Protein 9BJ5 (pdb70)

InterPro domains:
  IPR030987 Abortive infection protein, AbiV family [PF18728] (32-169)
  IPR030987 Abortive infection protein, AbiV family [TIGR04498] (30-168)

Sequence (594 aa):
KFSLKSTDDLNKCIDHISVLIDAYLLYTNESFATSTFISITIIEEVGKTHIGMFFGSLPTIKMGGRLNKAIGDEMIDKIVEDAETGELISIRESSLYADIIDDILEVPSEISEQSRALLLYAIECFDDSLVGYTHHSFEVSETTDELFELANKFSLKSTDDLNCIDHISVLIKDAYLLYTNESFATSTFISITIIEEVGKTHIGMFLPTIKMGGRLNKAIEMIDKIVEDAETGELISIRESSLYADIIDDILEVPSEISEQSRALLLYAIECFDDSLVGYTHHSFEVSETTDELFELAFSLKSTDDLNKCIDHISVLIKDAYLLYTNESFATSTFISITIIEEVGKTHIGMFIFGSLPTIKMGGRLNKAIGDEMIDKIVEDAETGELISIRESSLYADIIDDILEVPSEISEQSRALLLYAIECFDDSLVGYTHHSFEVSETTDELFELANKSTDDLNKCIDHISVLIDAYLLYTNESFATSTFISITIIEEVGKTHIGMLPTIKMGGRLNKAIGDEMIDKIVEDAETGELISIRESSLYADIIDDILEVPSEISEQSRALLLYAIECFDDSLVGYTHHSFEVSETTDELFELA

Radius of gyration: 29.03 Å; Cα contacts (8 Å, |Δi|>4): 787; chains: 4; bounding box: 58×64×86 Å

Organism: Lactococcus lactis subsp. cremoris (strain MG1363) (NCBI:txid416870)

B-factor: mean 67.53, std 22.79, range [32.34, 171.97]

Nearest PDB structures (foldseek):
  2lk4-assembly1_A  TM=3.293E-01  e=1.397E+00  Homo sapiens
  6s1a-assembly1_B  TM=2.015E-01  e=4.790E+00  Pseudomonas putida KT2440
  2hsb-assembly1_A  TM=4.620E-01  e=2.102E+00  Archaeoglobus fulgidus
  7wg5-assembly1_g  TM=4.399E-01  e=8.743E+00  Arabidopsis thaliana

Structure (mmCIF, N/CA/C/O backbone):
data_9BJ5
#
_entry.id   9BJ5
#
_cell.length_a   73.693
_cell.length_b   79.168
_cell.length_c   136.137
_cell.angle_alpha   90.00
_cell.angle_beta   90.00
_cell.angle_gamma   90.00
#
_symmetry.space_group_name_H-M   'P 21 21 21'
#
loop_
_entity.id
_entity.type
_entity.pdbx_description
1 polymer 'AbiV family abortive infection protein'
2 polymer 'AbiV family abortive infection protein'
3 polymer 'AbiV family abortive infection protein'
4 non-polymer 'SODIUM ION'
5 non-polymer 'BROMIDE ION'
6 water water
#
loop_
_atom_site.group_PDB
_atom_site.id
_atom_site.type_symbol
_atom_site.label_atom_id
_atom_site.label_alt_id
_atom_site.label_comp_id
_atom_site.label_asym_id
_atom_site.label_entity_id
_atom_site.label_seq_id
_atom_site.pdbx_PDB_ins_code
_atom_site.Cartn_x
_atom_site.Cartn_y
_atom_site.Cartn_z
_atom_site.occupancy
_atom_site.B_iso_or_equiv
_atom_site.auth_seq_id
_atom_site.auth_comp_id
_atom_site.auth_asym_id
_atom_site.auth_atom_id
_atom_site.pdbx_PDB_model_num
ATOM 1 N N . LYS A 1 22 ? 20.992 2.321 -14.333 1.00 119.84 22 LYS A N 1
ATOM 2 C CA . LYS A 1 22 ? 19.787 2.827 -15.083 1.00 121.35 22 LYS A CA 1
ATOM 3 C C . LYS A 1 22 ? 19.905 4.354 -15.142 1.00 121.05 22 LYS A C 1
ATOM 4 O O . LYS A 1 22 ? 20.465 4.855 -16.152 1.00 133.21 22 LYS A O 1
ATOM 6 N N . PHE A 1 23 ? 19.462 5.045 -14.077 1.00 108.74 23 PHE A N 1
ATOM 7 C CA . PHE A 1 23 ? 19.679 6.500 -13.827 1.00 95.92 23 PHE A CA 1
ATOM 8 C C . PHE A 1 23 ? 20.859 6.699 -12.858 1.00 89.35 23 PHE A C 1
ATOM 9 O O . PHE A 1 23 ? 20.692 6.355 -11.660 1.00 87.16 23 PHE A O 1
ATOM 17 N N . SER A 1 24 ? 22.000 7.208 -13.351 1.00 80.95 24 SER A N 1
ATOM 18 C CA . SER A 1 24 ? 23.103 7.761 -12.513 1.00 83.40 24 SER A CA 1
ATOM 19 C C . SER A 1 24 ? 23.441 9.187 -12.972 1.00 78.99 24 SER A C 1
ATOM 20 O O . SER A 1 24 ? 23.043 9.540 -14.093 1.00 83.49 24 SER A O 1
ATOM 23 N N . LEU A 1 25 ? 24.080 9.965 -12.090 1.00 73.77 25 LEU A N 1
ATOM 24 C CA . LEU A 1 25 ? 24.537 11.370 -12.286 1.00 74.48 25 LEU A CA 1
ATOM 25 C C . LEU A 1 25 ? 26.043 11.439 -11.999 1.00 74.57 25 LEU A C 1
ATOM 26 O O . LEU A 1 25 ? 26.456 10.955 -10.922 1.00 79.14 25 LEU A O 1
ATOM 31 N N . LYS A 1 26 ? 26.834 12.003 -12.920 1.00 80.25 26 LYS A N 1
ATOM 32 C CA . LYS A 1 26 ? 28.325 11.856 -12.965 1.00 84.75 26 LYS A CA 1
ATOM 33 C C . LYS A 1 26 ? 29.027 13.168 -12.538 1.00 84.72 26 LYS A C 1
ATOM 34 O O . LYS A 1 26 ? 30.278 13.150 -12.426 1.00 92.43 26 LYS A O 1
ATOM 36 N N . SER A 1 27 ? 28.271 14.241 -12.253 1.00 76.20 27 SER A N 1
ATOM 37 C CA . SER A 1 27 ? 28.775 15.630 -12.089 1.00 69.58 27 SER A CA 1
ATOM 38 C C . SER A 1 27 ? 27.785 16.448 -11.272 1.00 64.15 27 SER A C 1
ATOM 39 O O . SER A 1 27 ? 26.574 16.205 -11.368 1.00 58.50 27 SER A O 1
ATOM 42 N N . THR A 1 28 ? 28.273 17.517 -10.662 1.00 63.14 28 THR A N 1
ATOM 43 C CA . THR A 1 28 ? 27.401 18.484 -9.966 1.00 64.03 28 THR A CA 1
ATOM 44 C C . THR A 1 28 ? 26.552 19.268 -10.989 1.00 62.84 28 THR A C 1
ATOM 45 O O . THR A 1 28 ? 25.525 19.859 -10.575 1.00 64.13 28 THR A O 1
ATOM 49 N N . ASP A 1 29 ? 26.947 19.342 -12.259 1.00 66.71 29 ASP A N 1
ATOM 50 C CA . ASP A 1 29 ? 26.091 20.010 -13.283 1.00 67.05 29 ASP A CA 1
ATOM 51 C C . ASP A 1 29 ? 24.776 19.206 -13.383 1.00 58.66 29 ASP A C 1
ATOM 52 O O . ASP A 1 29 ? 23.696 19.840 -13.275 1.00 50.32 29 ASP A O 1
ATOM 57 N N . ASP A 1 30 ? 24.861 17.868 -13.452 1.00 54.87 30 ASP A N 1
ATOM 58 C CA . ASP A 1 30 ? 23.695 16.957 -13.617 1.00 51.09 30 ASP A CA 1
ATOM 59 C C . ASP A 1 30 ? 22.786 17.208 -12.405 1.00 49.09 30 ASP A C 1
ATOM 60 O O . ASP A 1 30 ? 21.544 17.459 -12.578 1.00 47.39 30 ASP A O 1
ATOM 65 N N . LEU A 1 31 ? 23.377 17.182 -11.216 1.00 46.69 31 LEU A N 1
ATOM 66 C CA . LEU A 1 31 ? 22.615 17.258 -9.966 1.00 44.70 31 LEU A CA 1
ATOM 67 C C . LEU A 1 31 ? 21.833 18.557 -10.015 1.00 46.35 31 LEU A C 1
ATOM 68 O O . LEU A 1 31 ? 20.619 18.525 -9.748 1.00 48.00 31 LEU A O 1
ATOM 73 N N . ASN A 1 32 ? 22.498 19.664 -10.339 1.00 45.89 32 ASN A N 1
ATOM 74 C CA . ASN A 1 32 ? 21.847 20.996 -10.275 1.00 46.60 32 ASN A CA 1
ATOM 75 C C . ASN A 1 32 ? 20.713 21.066 -11.297 1.00 50.00 32 ASN A C 1
ATOM 76 O O . ASN A 1 32 ? 19.739 21.802 -11.064 1.00 51.98 32 ASN A O 1
ATOM 81 N N . LYS A 1 33 ? 20.862 20.392 -12.436 1.00 53.95 33 LYS A N 1
ATOM 82 C CA . LYS A 1 33 ? 19.848 20.448 -13.496 1.00 53.78 33 LYS A CA 1
ATOM 83 C C . LYS A 1 33 ? 18.630 19.738 -12.914 1.00 53.95 33 LYS A C 1
ATOM 84 O O . LYS A 1 33 ? 17.521 20.279 -13.031 1.00 53.67 33 LYS A O 1
ATOM 90 N N . CYS A 1 34 ? 18.831 18.569 -12.293 1.00 51.66 34 CYS A N 1
ATOM 91 C CA . CYS A 1 34 ? 17.723 17.817 -11.666 1.00 49.06 34 CYS A CA 1
ATOM 92 C C . CYS A 1 34 ? 17.077 18.687 -10.591 1.00 45.29 34 CYS A C 1
ATOM 93 O O . CYS A 1 34 ? 15.826 18.732 -10.505 1.00 46.35 34 CYS A O 1
ATOM 96 N N . ILE A 1 35 ? 17.899 19.315 -9.771 1.00 42.29 35 ILE A N 1
ATOM 97 C CA . ILE A 1 35 ? 17.401 20.180 -8.669 1.00 42.96 35 ILE A CA 1
ATOM 98 C C . ILE A 1 35 ? 16.494 21.253 -9.277 1.00 43.88 35 ILE A C 1
ATOM 99 O O . ILE A 1 35 ? 15.362 21.409 -8.806 1.00 44.47 35 ILE A O 1
ATOM 104 N N . ASP A 1 36 ? 16.937 21.887 -10.349 1.00 45.39 36 ASP A N 1
ATOM 105 C CA . ASP A 1 36 ? 16.191 22.973 -11.031 1.00 48.25 36 ASP A CA 1
ATOM 106 C C . ASP A 1 36 ? 14.815 22.479 -11.487 1.00 46.30 36 ASP A C 1
ATOM 107 O O . ASP A 1 36 ? 13.796 23.196 -11.252 1.00 47.06 36 ASP A O 1
ATOM 112 N N . HIS A 1 37 ? 14.806 21.326 -12.140 1.00 43.59 37 HIS A N 1
ATOM 113 C CA . HIS A 1 37 ? 13.595 20.620 -12.599 1.00 45.55 37 HIS A CA 1
ATOM 114 C C . HIS A 1 37 ? 12.652 20.377 -11.423 1.00 45.86 37 HIS A C 1
ATOM 115 O O . HIS A 1 37 ? 11.466 20.584 -11.604 1.00 46.77 37 HIS A O 1
ATOM 122 N N . ILE A 1 38 ? 13.169 19.904 -10.287 1.00 44.30 38 ILE A N 1
ATOM 123 C CA . ILE A 1 38 ? 12.320 19.651 -9.098 1.00 44.72 38 ILE A CA 1
ATOM 124 C C . ILE A 1 38 ? 11.758 20.991 -8.619 1.00 41.96 38 ILE A C 1
ATOM 125 O O . ILE A 1 38 ? 10.588 21.043 -8.206 1.00 41.51 38 ILE A O 1
ATOM 130 N N . SER A 1 39 ? 12.525 22.051 -8.707 1.00 40.48 39 SER A N 1
ATOM 131 C CA . SER A 1 39 ? 12.024 23.402 -8.374 1.00 44.49 39 SER A CA 1
ATOM 132 C C . SER A 1 39 ? 10.834 23.749 -9.285 1.00 44.30 39 SER A C 1
ATOM 133 O O . SER A 1 39 ? 9.835 24.320 -8.784 1.00 44.07 39 SER A O 1
ATOM 136 N N . VAL A 1 40 ? 10.915 23.396 -10.574 1.00 40.81 40 VAL A N 1
ATOM 137 C CA . VAL A 1 40 ? 9.827 23.671 -11.546 1.00 39.49 40 VAL A CA 1
ATOM 138 C C . VAL A 1 40 ? 8.574 22.938 -11.076 1.00 40.40 40 VAL A C 1
ATOM 139 O O . VAL A 1 40 ? 7.566 23.611 -10.920 1.00 41.04 40 VAL A O 1
ATOM 143 N N . LEU A 1 41 ? 8.663 21.624 -10.796 1.00 39.72 41 LEU A N 1
ATOM 144 C CA . LEU A 1 41 ? 7.511 20.813 -10.352 1.00 39.59 41 LEU A CA 1
ATOM 145 C C . LEU A 1 41 ? 6.912 21.419 -9.077 1.00 39.64 41 LEU A C 1
ATOM 146 O O . LEU A 1 41 ? 5.722 21.557 -9.004 1.00 39.61 41 LEU A O 1
ATOM 151 N N . ILE A 1 42 ? 7.721 21.888 -8.140 1.00 42.34 42 ILE A N 1
ATOM 152 C CA . ILE A 1 42 ? 7.208 22.474 -6.868 1.00 42.29 42 ILE A CA 1
ATOM 153 C C . ILE A 1 42 ? 6.430 23.739 -7.233 1.00 44.34 42 ILE A C 1
ATOM 154 O O . ILE A 1 42 ? 5.316 23.926 -6.756 1.00 45.19 42 ILE A O 1
ATOM 170 N N . ASP A 1 44 ? 4.950 24.451 -9.972 1.00 47.52 44 ASP A N 1
ATOM 171 C CA . ASP A 1 44 ? 3.775 24.002 -10.716 1.00 47.72 44 ASP A CA 1
ATOM 172 C C . ASP A 1 44 ? 2.695 23.420 -9.771 1.00 44.84 44 ASP A C 1
ATOM 173 O O . ASP A 1 44 ? 1.485 23.780 -9.870 1.00 40.30 44 ASP A O 1
ATOM 178 N N . ALA A 1 45 ? 3.095 22.554 -8.846 1.00 42.00 45 ALA A N 1
ATOM 179 C CA . ALA A 1 45 ? 2.168 21.995 -7.853 1.00 40.86 45 ALA A CA 1
ATOM 180 C C . ALA A 1 45 ? 1.554 23.149 -7.038 1.00 39.80 45 ALA A C 1
ATOM 181 O O . ALA A 1 45 ? 0.353 23.163 -6.820 1.00 35.59 45 ALA A O 1
ATOM 183 N N . TYR A 1 46 ? 2.337 24.156 -6.707 1.00 41.87 46 TYR A N 1
ATOM 184 C CA . TYR A 1 46 ? 1.860 25.312 -5.906 1.00 45.44 46 TYR A CA 1
ATOM 185 C C . TYR A 1 46 ? 0.910 26.166 -6.762 1.00 45.84 46 TYR A C 1
ATOM 186 O O . TYR A 1 46 ? -0.172 26.528 -6.286 1.00 44.00 46 TYR A O 1
ATOM 195 N N . LEU A 1 47 ? 1.283 26.436 -8.007 1.00 47.54 47 LEU A N 1
ATOM 196 C CA . LEU A 1 47 ? 0.458 27.196 -8.976 1.00 51.74 47 LEU A CA 1
ATOM 197 C C . LEU A 1 47 ? -0.938 26.549 -9.033 1.00 53.04 47 LEU A C 1
ATOM 198 O O . LEU A 1 47 ? -1.962 27.262 -8.876 1.00 51.40 47 LEU A O 1
ATOM 203 N N . LEU A 1 48 ? -0.977 25.237 -9.238 1.00 51.02 48 LEU A N 1
ATOM 204 C CA . LEU A 1 48 ? -2.242 24.462 -9.329 1.00 51.00 48 LEU A CA 1
ATOM 205 C C . LEU A 1 48 ? -2.998 24.550 -8.002 1.00 50.30 48 LEU A C 1
ATOM 206 O O . LEU A 1 48 ? -4.170 24.872 -8.016 1.00 51.94 48 LEU A O 1
ATOM 211 N N . TYR A 1 49 ? -2.348 24.208 -6.893 1.00 49.58 49 TYR A N 1
ATOM 212 C CA . TYR A 1 49 ? -2.966 24.244 -5.558 1.00 46.52 49 TYR A CA 1
ATOM 213 C C . TYR A 1 49 ? -3.580 25.624 -5.363 1.00 51.28 49 TYR A C 1
ATOM 214 O O . TYR A 1 49 ? -4.677 25.738 -4.853 1.00 51.04 49 TYR A O 1
ATOM 223 N N . THR A 1 50 ? -2.830 26.657 -5.720 1.00 57.54 50 THR A N 1
ATOM 224 C CA . THR A 1 50 ? -3.175 28.079 -5.426 1.00 59.03 50 THR A CA 1
ATOM 225 C C . THR A 1 50 ? -4.340 28.530 -6.313 1.00 62.79 50 THR A C 1
ATOM 226 O O . THR A 1 50 ? -5.159 29.319 -5.847 1.00 63.53 50 THR A O 1
ATOM 230 N N . ASN A 1 51 ? -4.433 28.042 -7.555 1.00 70.41 51 ASN A N 1
ATOM 231 C CA . ASN A 1 51 ? -5.730 27.995 -8.279 1.00 68.77 51 ASN A CA 1
ATOM 232 C C . ASN A 1 51 ? -6.559 27.087 -7.394 1.00 68.32 51 ASN A C 1
ATOM 233 O O . ASN A 1 51 ? -6.384 27.227 -6.200 1.00 88.90 51 ASN A O 1
ATOM 238 N N . GLU A 1 52 ? -7.385 26.181 -7.835 1.00 60.95 52 GLU A N 1
ATOM 239 C CA . GLU A 1 52 ? -7.937 25.293 -6.774 1.00 58.42 52 GLU A CA 1
ATOM 240 C C . GLU A 1 52 ? -7.959 23.877 -7.313 1.00 53.03 52 GLU A C 1
ATOM 241 O O . GLU A 1 52 ? -8.938 23.220 -7.097 1.00 48.20 52 GLU A O 1
ATOM 247 N N . SER A 1 53 ? -6.951 23.531 -8.107 1.00 50.28 53 SER A N 1
ATOM 248 C CA . SER A 1 53 ? -6.802 22.232 -8.798 1.00 51.36 53 SER A CA 1
ATOM 249 C C . SER A 1 53 ? -6.023 21.277 -7.868 1.00 46.91 53 SER A C 1
ATOM 250 O O . SER A 1 53 ? -4.825 21.042 -8.062 1.00 49.31 53 SER A O 1
ATOM 253 N N . PHE A 1 54 ? -6.644 20.867 -6.782 1.00 44.06 54 PHE A N 1
ATOM 254 C CA . PHE A 1 54 ? -6.003 20.136 -5.655 1.00 43.25 54 PHE A CA 1
ATOM 255 C C . PHE A 1 54 ? -5.501 18.793 -6.151 1.00 43.11 54 PHE A C 1
ATOM 256 O O . PHE A 1 54 ? -4.447 18.289 -5.684 1.00 41.70 54 PHE A O 1
ATOM 264 N N . ALA A 1 55 ? -6.281 18.206 -7.059 1.00 42.34 55 ALA A N 1
ATOM 265 C CA . ALA A 1 55 ? -6.010 16.847 -7.536 1.00 43.12 55 ALA A CA 1
ATOM 266 C C . ALA A 1 55 ? -4.790 16.883 -8.455 1.00 42.54 55 ALA A C 1
ATOM 267 O O . ALA A 1 55 ? -3.906 16.090 -8.240 1.00 45.40 55 ALA A O 1
ATOM 269 N N . THR A 1 56 ? -4.784 17.724 -9.485 1.00 41.77 56 THR A N 1
ATOM 270 C CA . THR A 1 56 ? -3.654 17.820 -10.429 1.00 41.71 56 THR A CA 1
ATOM 271 C C . THR A 1 56 ? -2.410 18.208 -9.629 1.00 39.92 56 THR A C 1
ATOM 272 O O . THR A 1 56 ? -1.388 17.486 -9.747 1.00 40.96 56 THR A O 1
ATOM 276 N N . SER A 1 57 ? -2.541 19.188 -8.739 1.00 37.51 57 SER A N 1
ATOM 277 C CA . SER A 1 57 ? -1.458 19.560 -7.789 1.00 39.17 57 SER A CA 1
ATOM 278 C C . SER A 1 57 ? -0.826 18.308 -7.161 1.00 37.87 57 SER A C 1
ATOM 279 O O . SER A 1 57 ? 0.373 18.194 -7.107 1.00 36.28 57 SER A O 1
ATOM 282 N N . THR A 1 58 ? -1.652 17.429 -6.642 1.00 39.91 58 THR A N 1
ATOM 283 C CA . THR A 1 58 ? -1.250 16.279 -5.816 1.00 40.89 58 THR A CA 1
ATOM 284 C C . THR A 1 58 ? -0.518 15.282 -6.713 1.00 41.05 58 THR A C 1
ATOM 285 O O . THR A 1 58 ? 0.425 14.572 -6.224 1.00 37.53 58 THR A O 1
ATOM 289 N N . PHE A 1 59 ? -0.915 15.229 -7.983 1.00 41.08 59 PHE A N 1
ATOM 290 C CA . PHE A 1 59 ? -0.254 14.310 -8.937 1.00 41.54 59 PHE A CA 1
ATOM 291 C C . PHE A 1 59 ? 1.211 14.769 -9.019 1.00 42.33 59 PHE A C 1
ATOM 292 O O . PHE A 1 59 ? 2.163 13.939 -9.004 1.00 43.04 59 PHE A O 1
ATOM 300 N N . ILE A 1 60 ? 1.390 16.082 -9.129 1.00 39.38 60 ILE A N 1
ATOM 301 C CA . ILE A 1 60 ? 2.742 16.686 -9.229 1.00 39.80 60 ILE A CA 1
ATOM 302 C C . ILE A 1 60 ? 3.465 16.472 -7.896 1.00 37.30 60 ILE A C 1
ATOM 303 O O . ILE A 1 60 ? 4.644 16.172 -7.918 1.00 35.66 60 ILE A O 1
ATOM 308 N N . SER A 1 61 ? 2.794 16.728 -6.775 1.00 37.94 61 SER A N 1
ATOM 309 C CA . SER A 1 61 ? 3.410 16.627 -5.429 1.00 39.02 61 SER A CA 1
ATOM 310 C C . SER A 1 61 ? 3.971 15.205 -5.245 1.00 39.80 61 SER A C 1
ATOM 311 O O . SER A 1 61 ? 5.182 15.083 -4.828 1.00 41.47 61 SER A O 1
ATOM 314 N N . ILE A 1 62 ? 3.202 14.168 -5.627 1.00 36.98 62 ILE A N 1
ATOM 315 C CA . ILE A 1 62 ? 3.688 12.763 -5.546 1.00 35.51 62 ILE A CA 1
ATOM 316 C C . ILE A 1 62 ? 4.797 12.512 -6.571 1.00 36.17 62 ILE A C 1
ATOM 317 O O . ILE A 1 62 ? 5.771 11.763 -6.268 1.00 35.57 62 ILE A O 1
ATOM 322 N N . THR A 1 63 ? 4.721 13.119 -7.742 1.00 35.23 63 THR A N 1
ATOM 323 C CA . THR A 1 63 ? 5.784 12.950 -8.748 1.00 35.50 63 THR A CA 1
ATOM 324 C C . THR A 1 63 ? 7.076 13.474 -8.154 1.00 38.67 63 THR A C 1
ATOM 325 O O . THR A 1 63 ? 8.096 12.716 -8.220 1.00 43.23 63 THR A O 1
ATOM 329 N N . ILE A 1 64 ? 7.024 14.683 -7.557 1.00 38.53 64 ILE A N 1
ATOM 330 C CA . ILE A 1 64 ? 8.195 15.363 -6.928 1.00 37.16 64 ILE A CA 1
ATOM 331 C C . ILE A 1 64 ? 8.813 14.408 -5.923 1.00 36.76 64 ILE A C 1
ATOM 332 O O . ILE A 1 64 ? 9.991 14.350 -5.843 1.00 36.99 64 ILE A O 1
ATOM 337 N N . ILE A 1 65 ? 8.012 13.728 -5.129 1.00 39.81 65 ILE A N 1
ATOM 338 C CA . ILE A 1 65 ? 8.567 12.826 -4.081 1.00 40.89 65 ILE A CA 1
ATOM 339 C C . ILE A 1 65 ? 9.290 11.698 -4.801 1.00 40.87 65 ILE A C 1
ATOM 340 O O . ILE A 1 65 ? 10.413 11.357 -4.423 1.00 40.61 65 ILE A O 1
ATOM 345 N N . GLU A 1 66 ? 8.714 11.186 -5.876 1.00 43.83 66 GLU A N 1
ATOM 346 C CA . GLU A 1 66 ? 9.370 10.065 -6.599 1.00 47.08 66 GLU A CA 1
ATOM 347 C C . GLU A 1 66 ? 10.621 10.592 -7.320 1.00 46.40 66 GLU A C 1
ATOM 348 O O . GLU A 1 66 ? 11.660 9.899 -7.273 1.00 42.77 66 GLU A O 1
ATOM 354 N N . GLU A 1 67 ? 10.608 11.816 -7.857 1.00 46.85 67 GLU A N 1
ATOM 355 C CA . GLU A 1 67 ? 11.782 12.244 -8.661 1.00 53.13 67 GLU A CA 1
ATOM 356 C C . GLU A 1 67 ? 12.912 12.737 -7.733 1.00 49.35 67 GLU A C 1
ATOM 357 O O . GLU A 1 67 ? 14.089 12.598 -8.125 1.00 51.59 67 GLU A O 1
ATOM 363 N N . VAL A 1 68 ? 12.618 13.119 -6.497 1.00 42.94 68 VAL A N 1
ATOM 364 C CA . VAL A 1 68 ? 13.669 13.399 -5.481 1.00 41.77 68 VAL A CA 1
ATOM 365 C C . VAL A 1 68 ? 14.398 12.107 -5.122 1.00 42.02 68 VAL A C 1
ATOM 366 O O . VAL A 1 68 ? 15.647 12.105 -5.109 1.00 39.89 68 VAL A O 1
ATOM 370 N N . GLY A 1 69 ? 13.664 11.032 -4.894 1.00 42.05 69 GLY A N 1
ATOM 371 C CA . GLY A 1 69 ? 14.289 9.712 -4.690 1.00 45.90 69 GLY A CA 1
ATOM 372 C C . GLY A 1 69 ? 15.167 9.244 -5.848 1.00 49.05 69 GLY A C 1
ATOM 373 O O . GLY A 1 69 ? 16.317 8.875 -5.613 1.00 53.99 69 GLY A O 1
ATOM 374 N N . LYS A 1 70 ? 14.652 9.198 -7.068 1.00 52.64 70 LYS A N 1
ATOM 375 C CA . LYS A 1 70 ? 15.436 8.751 -8.239 1.00 55.43 70 LYS A CA 1
ATOM 376 C C . LYS A 1 70 ? 16.771 9.507 -8.266 1.00 56.84 70 LYS A C 1
ATOM 377 O O . LYS A 1 70 ? 17.809 8.844 -8.449 1.00 64.06 70 LYS A O 1
ATOM 383 N N . THR A 1 71 ? 16.728 10.834 -8.077 1.00 53.87 71 THR A N 1
ATOM 384 C CA . THR A 1 71 ? 17.884 11.776 -8.097 1.00 51.57 71 THR A CA 1
ATOM 385 C C . THR A 1 71 ? 18.859 11.514 -6.948 1.00 51.94 71 THR A C 1
ATOM 386 O O . THR A 1 71 ? 20.061 11.475 -7.186 1.00 56.49 71 THR A O 1
ATOM 390 N N . HIS A 1 72 ? 18.386 11.476 -5.719 1.00 50.91 72 HIS A N 1
ATOM 391 C CA . HIS A 1 72 ? 19.259 11.174 -4.570 1.00 53.40 72 HIS A CA 1
ATOM 392 C C . HIS A 1 72 ? 19.936 9.849 -4.885 1.00 55.55 72 HIS A C 1
ATOM 393 O O . HIS A 1 72 ? 21.171 9.765 -4.815 1.00 54.89 72 HIS A O 1
ATOM 400 N N . ILE A 1 73 ? 19.14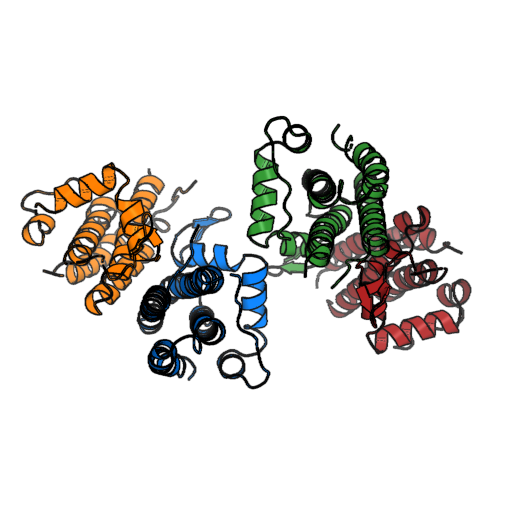8 8.831 -5.218 1.00 55.40 73 ILE A N 1
ATOM 401 C CA . ILE A 1 73 ? 19.743 7.485 -5.401 1.00 59.18 73 ILE A CA 1
ATOM 402 C C . ILE A 1 73 ? 20.668 7.583 -6.612 1.00 59.14 73 ILE A C 1
ATOM 403 O O . ILE A 1 73 ? 21.767 7.055 -6.542 1.00 60.22 73 ILE A O 1
ATOM 408 N N . GLY A 1 74 ? 20.249 8.343 -7.619 1.00 59.76 74 GLY A N 1
ATOM 409 C CA . GLY A 1 74 ? 20.969 8.571 -8.876 1.00 61.56 74 GLY A CA 1
ATOM 410 C C . GLY A 1 74 ? 22.393 9.038 -8.661 1.00 66.93 74 GLY A C 1
ATOM 411 O O . GLY A 1 74 ? 23.224 8.772 -9.554 1.00 69.79 74 GLY A O 1
ATOM 412 N N . MET A 1 75 ? 22.694 9.709 -7.547 1.00 70.14 75 MET A N 1
ATOM 413 C CA . MET A 1 75 ? 24.061 10.246 -7.314 1.00 75.81 75 MET A CA 1
ATOM 414 C C . MET A 1 75 ? 24.848 9.280 -6.401 1.00 82.38 75 MET A C 1
ATOM 415 O O . MET A 1 75 ? 25.826 9.710 -5.787 1.00 87.84 75 MET A O 1
ATOM 420 N N . PHE A 1 76 ? 24.506 7.985 -6.408 1.00 86.59 76 PHE A N 1
ATOM 421 C CA . PHE A 1 76 ? 25.135 6.934 -5.560 1.00 86.78 76 PHE A CA 1
ATOM 422 C C . PHE A 1 76 ? 25.057 5.547 -6.234 1.00 85.06 76 PHE A C 1
ATOM 423 O O . PHE A 1 76 ? 25.146 5.439 -7.483 1.00 82.22 76 PHE A O 1
ATOM 431 N N . PHE A 1 99 ? 10.065 5.896 -3.815 1.00 71.47 99 PHE A N 1
ATOM 432 C CA . PHE A 1 99 ? 9.692 6.637 -2.575 1.00 78.25 99 PHE A CA 1
ATOM 433 C C . PHE A 1 99 ? 10.763 6.464 -1.477 1.00 84.27 99 PHE A C 1
ATOM 434 O O . PHE A 1 99 ? 10.437 6.482 -0.271 1.00 80.95 99 PHE A O 1
ATOM 442 N N . GLY A 1 100 ? 12.032 6.375 -1.875 1.00 90.07 100 GLY A N 1
ATOM 443 C CA . GLY A 1 100 ? 13.125 5.937 -0.989 1.00 93.91 100 GLY A CA 1
ATOM 444 C C . GLY A 1 100 ? 13.401 6.958 0.096 1.00 93.95 100 GLY A C 1
ATOM 445 O O . GLY A 1 100 ? 13.028 6.704 1.256 1.00 94.64 100 GLY A O 1
ATOM 446 N N . SER A 1 101 ? 14.035 8.073 -0.285 1.00 90.87 101 SER A N 1
ATOM 447 C CA . SER A 1 101 ? 14.456 9.191 0.603 1.00 77.74 101 SER A CA 1
ATOM 448 C C . SER A 1 101 ? 13.229 9.961 1.140 1.00 68.50 101 SER A C 1
ATOM 449 O O . SER A 1 101 ? 12.876 11.020 0.633 1.00 69.92 101 SER A O 1
ATOM 452 N N . LEU A 1 102 ? 12.615 9.443 2.193 1.00 67.37 102 LEU A N 1
ATOM 453 C CA . LEU A 1 102 ? 11.620 10.173 3.024 1.00 62.64 102 LEU A CA 1
ATOM 454 C C . LEU A 1 102 ? 12.356 11.065 4.010 1.00 58.42 102 LEU A C 1
ATOM 455 O O . LEU A 1 102 ? 13.405 10.693 4.548 1.00 60.47 102 LEU A O 1
ATOM 460 N N . PRO A 1 103 ? 11.820 12.278 4.239 1.00 55.18 103 PRO A N 1
ATOM 461 C CA . PRO A 1 103 ? 12.401 13.245 5.153 1.00 56.93 103 PRO A CA 1
ATOM 462 C C . PRO A 1 103 ? 12.459 12.656 6.554 1.00 62.01 103 PRO A C 1
ATOM 463 O O . PRO A 1 103 ? 11.559 11.904 6.916 1.00 58.72 103 PRO A O 1
ATOM 467 N N . THR A 1 104 ? 13.501 13.016 7.294 1.00 70.49 104 THR A N 1
ATOM 468 C CA . THR A 1 104 ? 13.629 12.659 8.725 1.00 77.38 104 THR A CA 1
ATOM 469 C C . THR A 1 104 ? 12.782 13.669 9.512 1.00 74.79 104 THR A C 1
ATOM 470 O O . THR A 1 104 ? 12.953 14.858 9.305 1.00 69.73 104 THR A O 1
ATOM 474 N N . ILE A 1 105 ? 11.845 13.215 10.336 1.00 82.31 105 ILE A N 1
ATOM 475 C CA . ILE A 1 105 ? 10.888 14.129 11.034 1.00 88.39 105 ILE A CA 1
ATOM 476 C C . ILE A 1 105 ? 11.478 14.467 12.411 1.00 82.04 105 ILE A C 1
ATOM 477 O O . ILE A 1 105 ? 11.875 13.546 13.110 1.00 79.93 105 ILE A O 1
ATOM 482 N N . LYS A 1 106 ? 11.589 15.751 12.742 1.00 79.86 106 LYS A N 1
ATOM 483 C CA . LYS A 1 106 ? 12.055 16.240 14.063 1.00 80.26 106 LYS A CA 1
ATOM 484 C C . LYS A 1 106 ? 10.849 16.917 14.751 1.00 79.01 106 LYS A C 1
ATOM 485 O O . LYS A 1 106 ? 9.996 17.486 14.033 1.00 79.50 106 LYS A O 1
ATOM 487 N N . MET A 1 107 ? 10.786 16.861 16.091 1.00 79.91 107 MET A N 1
ATOM 488 C CA . MET A 1 107 ? 9.592 17.191 16.932 1.00 77.43 107 MET A CA 1
ATOM 489 C C . MET A 1 107 ? 9.128 18.642 16.723 1.00 74.69 107 MET A C 1
ATOM 490 O O . MET A 1 107 ? 7.895 18.889 16.778 1.00 79.70 107 MET A O 1
ATOM 492 N N . GLY A 1 108 ? 10.030 19.597 16.523 1.00 67.09 108 GLY A N 1
ATOM 493 C CA . GLY A 1 108 ? 9.579 20.987 16.360 1.00 64.49 108 GLY A CA 1
ATOM 494 C C . GLY A 1 108 ? 9.517 21.427 14.912 1.00 63.35 108 GLY A C 1
ATOM 495 O O . GLY A 1 108 ? 9.274 22.628 14.708 1.00 70.33 108 GLY A O 1
ATOM 496 N N . GLY A 1 109 ? 9.743 20.514 13.959 1.00 59.56 109 GLY A N 1
ATOM 497 C CA . GLY A 1 109 ? 10.056 20.809 12.547 1.00 55.71 109 GLY A CA 1
ATOM 498 C C . GLY A 1 109 ? 8.969 21.595 11.835 1.00 54.81 109 GLY A C 1
ATOM 499 O O . GLY A 1 109 ? 7.776 21.461 12.190 1.00 54.67 109 GLY A O 1
ATOM 500 N N . ARG A 1 110 ? 9.353 22.415 10.852 1.00 52.66 110 ARG A N 1
ATOM 501 C CA . ARG A 1 110 ? 8.389 23.298 10.160 1.00 49.18 110 ARG A CA 1
ATOM 502 C C . ARG A 1 110 ? 7.220 22.451 9.627 1.00 51.34 110 ARG A C 1
ATOM 503 O O . ARG A 1 110 ? 6.059 22.932 9.792 1.00 56.89 110 ARG A O 1
ATOM 511 N N . LEU A 1 111 ? 7.477 21.247 9.098 1.00 47.44 111 LEU A N 1
ATOM 512 C CA . LEU A 1 111 ? 6.418 20.334 8.576 1.00 49.03 111 LEU A CA 1
ATOM 513 C C . LEU A 1 111 ? 5.491 19.867 9.704 1.00 51.57 111 LEU A C 1
ATOM 514 O O . LEU A 1 111 ? 4.218 19.959 9.555 1.00 52.69 111 LEU A O 1
ATOM 519 N N . ASN A 1 112 ? 6.097 19.354 10.772 1.00 55.37 112 ASN A N 1
ATOM 520 C CA . ASN A 1 112 ? 5.425 18.973 12.050 1.00 56.50 112 ASN A CA 1
ATOM 521 C C . ASN A 1 112 ? 4.445 20.078 12.421 1.00 50.79 112 ASN A C 1
ATOM 522 O O . ASN A 1 112 ? 3.285 19.789 12.600 1.00 49.01 112 ASN A O 1
ATOM 527 N N . LYS A 1 113 ? 4.930 21.310 12.452 1.00 51.04 113 LYS A N 1
ATOM 528 C CA . LYS A 1 113 ? 4.175 22.552 12.733 1.00 51.74 113 LYS A CA 1
ATOM 529 C C . LYS A 1 113 ? 3.078 22.709 11.666 1.00 52.39 113 LYS A C 1
ATOM 530 O O . LYS A 1 113 ? 1.947 22.819 12.060 1.00 60.22 113 LYS A O 1
ATOM 536 N N . ALA A 1 114 ? 3.336 22.629 10.354 1.00 48.19 114 ALA A N 1
ATOM 537 C CA . ALA A 1 114 ? 2.321 22.947 9.312 1.00 47.16 114 ALA A CA 1
ATOM 538 C C . ALA A 1 114 ? 1.205 21.894 9.159 1.00 48.22 114 ALA A C 1
ATOM 539 O O . ALA A 1 114 ? 0.145 22.282 8.623 1.00 44.45 114 ALA A O 1
ATOM 541 N N . ILE A 1 115 ? 1.434 20.615 9.467 1.00 46.82 115 ILE A N 1
ATOM 542 C CA . ILE A 1 115 ? 0.446 19.550 9.138 1.00 48.08 115 ILE A CA 1
ATOM 543 C C . ILE A 1 115 ? 0.209 18.647 10.360 1.00 50.42 115 ILE A C 1
ATOM 544 O O . ILE A 1 115 ? -0.810 17.959 10.410 1.00 52.97 115 ILE A O 1
ATOM 549 N N . GLY A 1 116 ? 1.090 18.647 11.344 1.00 54.03 116 GLY A N 1
ATOM 550 C CA . GLY A 1 116 ? 0.899 17.847 12.564 1.00 56.48 116 GLY A CA 1
ATOM 551 C C . GLY A 1 116 ? 1.403 16.423 12.419 1.00 60.83 116 GLY A C 1
ATOM 552 O O . GLY A 1 116 ? 1.615 15.955 11.280 1.00 60.02 116 GLY A O 1
ATOM 553 N N . ASP A 1 117 ? 1.575 15.755 13.557 1.00 68.68 117 ASP A N 1
ATOM 554 C CA . ASP A 1 117 ? 2.158 14.395 13.670 1.00 74.20 117 ASP A CA 1
ATOM 555 C C . ASP A 1 117 ? 1.247 13.436 12.906 1.00 69.65 117 ASP A C 1
ATOM 556 O O . ASP A 1 117 ? 1.733 12.669 12.092 1.00 66.07 117 ASP A O 1
ATOM 561 N N . GLU A 1 118 ? -0.042 13.482 13.173 1.00 70.59 118 GLU A N 1
ATOM 562 C CA . GLU A 1 118 ? -0.984 12.614 12.452 1.00 77.91 118 GLU A CA 1
ATOM 563 C C . GLU A 1 118 ? -1.135 13.314 11.119 1.00 77.89 118 GLU A C 1
ATOM 564 O O . GLU A 1 118 ? -1.406 14.548 11.137 1.00 89.65 118 GLU A O 1
ATOM 570 N N . MET A 1 119 ? -0.861 12.597 10.041 1.00 63.53 119 MET A N 1
ATOM 571 C CA . MET A 1 119 ? -0.772 13.162 8.672 1.00 57.82 119 MET A CA 1
ATOM 572 C C . MET A 1 119 ? 0.636 12.885 8.162 1.00 55.23 119 MET A C 1
ATOM 573 O O . MET A 1 119 ? 0.737 12.160 7.163 1.00 54.72 119 MET A O 1
ATOM 578 N N . ILE A 1 120 ? 1.667 13.395 8.832 1.00 51.87 120 ILE A N 1
ATOM 579 C CA . ILE A 1 120 ? 3.058 12.933 8.584 1.00 51.97 120 ILE A CA 1
ATOM 580 C C . ILE A 1 120 ? 3.066 11.399 8.606 1.00 53.40 120 ILE A C 1
ATOM 581 O O . ILE A 1 120 ? 3.510 10.754 7.612 1.00 52.28 120 ILE A O 1
ATOM 586 N N . ASP A 1 121 ? 2.612 10.830 9.714 1.00 55.25 121 ASP A N 1
ATOM 587 C CA . ASP A 1 121 ? 2.512 9.364 9.899 1.00 57.83 121 ASP A CA 1
ATOM 588 C C . ASP A 1 121 ? 1.704 8.774 8.749 1.00 53.47 121 ASP A C 1
ATOM 589 O O . ASP A 1 121 ? 2.100 7.730 8.241 1.00 58.78 121 ASP A O 1
ATOM 594 N N . LYS A 1 122 ? 0.620 9.416 8.365 1.00 48.70 122 LYS A N 1
ATOM 595 C CA . LYS A 1 122 ? -0.310 8.882 7.342 1.00 51.49 122 LYS A CA 1
ATOM 596 C C . LYS A 1 122 ? 0.425 8.824 5.982 1.00 49.77 122 LYS A C 1
ATOM 597 O O . LYS A 1 122 ? 0.473 7.747 5.322 1.00 47.56 122 LYS A O 1
ATOM 603 N N . ILE A 1 123 ? 1.043 9.941 5.604 1.00 45.83 123 ILE A N 1
ATOM 604 C CA . ILE A 1 123 ? 1.793 10.094 4.338 1.00 43.96 123 ILE A CA 1
ATOM 605 C C . ILE A 1 123 ? 2.928 9.082 4.368 1.00 44.47 123 ILE A C 1
ATOM 606 O O . ILE A 1 123 ? 3.141 8.402 3.327 1.00 47.20 123 ILE A O 1
ATOM 611 N N . VAL A 1 124 ? 3.638 8.999 5.488 1.00 43.61 124 VAL A N 1
ATOM 612 C CA . VAL A 1 124 ? 4.783 8.043 5.640 1.00 45.85 124 VAL A CA 1
ATOM 613 C C . VAL A 1 124 ? 4.271 6.617 5.380 1.00 47.26 124 VAL A C 1
ATOM 614 O O . VAL A 1 124 ? 4.939 5.867 4.624 1.00 48.24 124 VAL A O 1
ATOM 618 N N . GLU A 1 125 ? 3.114 6.268 5.951 1.00 49.19 125 GLU A N 1
ATOM 619 C CA . GLU A 1 125 ? 2.570 4.904 5.832 1.00 52.67 125 GLU A CA 1
ATOM 620 C C . GLU A 1 125 ? 2.166 4.697 4.372 1.00 52.35 125 GLU A C 1
ATOM 621 O O . GLU A 1 125 ? 2.479 3.609 3.822 1.00 53.43 125 GLU A O 1
ATOM 627 N N . ASP A 1 126 ? 1.509 5.691 3.765 1.00 48.41 126 ASP A N 1
ATOM 628 C CA . ASP A 1 126 ? 1.061 5.585 2.355 1.00 48.90 126 ASP A CA 1
ATOM 629 C C . ASP A 1 126 ? 2.281 5.345 1.438 1.00 48.30 126 ASP A C 1
ATOM 630 O O . ASP A 1 126 ? 2.149 4.614 0.418 1.00 48.32 126 ASP A O 1
ATOM 635 N N . ALA A 1 127 ? 3.421 5.970 1.748 1.00 46.33 127 ALA A N 1
ATOM 636 C CA . ALA A 1 127 ? 4.653 5.857 0.932 1.00 47.93 127 ALA A CA 1
ATOM 637 C C . ALA A 1 127 ? 5.258 4.475 1.136 1.00 48.22 127 ALA A C 1
ATOM 638 O O . ALA A 1 127 ? 5.666 3.877 0.140 1.00 51.31 127 ALA A O 1
ATOM 640 N N . GLU A 1 128 ? 5.289 3.986 2.374 1.00 49.94 128 GLU A N 1
ATOM 641 C CA . GLU A 1 128 ? 5.899 2.678 2.696 1.00 52.92 128 GLU A CA 1
ATOM 642 C C . GLU A 1 128 ? 5.119 1.574 1.995 1.00 51.44 128 GLU A C 1
ATOM 643 O O . GLU A 1 128 ? 5.783 0.713 1.419 1.00 59.88 128 GLU A O 1
ATOM 649 N N . THR A 1 129 ? 3.794 1.635 1.958 1.00 48.87 129 THR A N 1
ATOM 650 C CA . THR A 1 129 ? 2.907 0.531 1.492 1.00 49.96 129 THR A CA 1
ATOM 651 C C . THR A 1 129 ? 2.549 0.681 0.000 1.00 52.89 129 THR A C 1
ATOM 652 O O . THR A 1 129 ? 2.004 -0.278 -0.606 1.00 57.16 129 THR A O 1
ATOM 656 N N . GLY A 1 130 ? 2.822 1.849 -0.577 1.00 53.18 130 GLY A N 1
ATOM 657 C CA . GLY A 1 130 ? 2.597 2.159 -1.999 1.00 51.40 130 GLY A CA 1
ATOM 658 C C . GLY A 1 130 ? 1.210 2.716 -2.230 1.00 49.12 130 GLY A C 1
ATOM 659 O O . GLY A 1 130 ? 0.837 2.935 -3.399 1.00 54.22 130 GLY A O 1
ATOM 660 N N . GLU A 1 131 ? 0.479 3.000 -1.169 1.00 45.80 131 GLU A N 1
ATOM 661 C CA . GLU A 1 131 ? -0.805 3.724 -1.272 1.00 47.76 131 GLU A CA 1
ATOM 662 C C . GLU A 1 131 ? -0.594 5.036 -2.052 1.00 48.68 131 GLU A C 1
ATOM 663 O O . GLU A 1 131 ? -1.529 5.407 -2.864 1.00 48.82 131 GLU A O 1
ATOM 669 N N . LEU A 1 132 ? 0.579 5.682 -1.897 1.00 45.73 132 LEU A N 1
ATOM 670 C CA . LEU A 1 132 ? 0.899 6.954 -2.619 1.00 47.16 132 LEU A CA 1
ATOM 671 C C . LEU A 1 132 ? 0.794 6.806 -4.135 1.00 45.72 132 LEU A C 1
ATOM 672 O O . LEU A 1 132 ? 0.468 7.826 -4.761 1.00 48.95 132 LEU A O 1
ATOM 677 N N . ILE A 1 133 ? 1.023 5.616 -4.695 1.00 43.06 133 ILE A N 1
ATOM 678 C CA . ILE A 1 133 ? 0.927 5.372 -6.163 1.00 45.48 133 ILE A CA 1
ATOM 679 C C . ILE A 1 133 ? -0.540 5.363 -6.603 1.00 44.99 133 ILE A C 1
ATOM 680 O O . ILE A 1 133 ? -0.859 5.811 -7.726 1.00 47.54 133 ILE A O 1
ATOM 685 N N . SER A 1 134 ? -1.407 4.765 -5.798 1.00 44.21 134 SER A N 1
ATOM 686 C CA . SER A 1 134 ? -2.847 4.687 -6.137 1.00 43.97 134 SER A CA 1
ATOM 687 C C . SER A 1 134 ? -3.418 6.103 -5.998 1.00 42.40 134 SER A C 1
ATOM 688 O O . SER A 1 134 ? -4.285 6.507 -6.854 1.00 43.22 134 SER A O 1
ATOM 691 N N . ILE A 1 135 ? -2.970 6.812 -4.954 1.00 37.45 135 ILE A N 1
ATOM 692 C CA . ILE A 1 135 ? -3.385 8.217 -4.756 1.00 38.10 135 ILE A CA 1
ATOM 693 C C . ILE A 1 135 ? -2.950 8.997 -6.006 1.00 40.35 135 ILE A C 1
ATOM 694 O O . ILE A 1 135 ? -3.831 9.703 -6.595 1.00 39.09 135 ILE A O 1
ATOM 699 N N . ARG A 1 136 ? -1.706 8.804 -6.467 1.00 42.10 136 ARG A N 1
ATOM 700 C CA . ARG A 1 136 ? -1.216 9.525 -7.657 1.00 44.92 136 ARG A CA 1
ATOM 701 C C . ARG A 1 136 ? -2.113 9.172 -8.836 1.00 45.11 136 ARG A C 1
ATOM 702 O O . ARG A 1 136 ? -2.571 10.077 -9.476 1.00 42.76 136 ARG A O 1
ATOM 710 N N . GLU A 1 137 ? -2.413 7.899 -9.065 1.00 50.97 137 GLU A N 1
ATOM 711 C CA . GLU A 1 137 ? -3.238 7.503 -10.239 1.00 58.58 137 GLU A CA 1
ATOM 712 C C . GLU A 1 137 ? -4.603 8.202 -10.174 1.00 56.74 137 GLU A C 1
ATOM 713 O O . GLU A 1 137 ? -5.108 8.685 -11.227 1.00 58.61 137 GLU A O 1
ATOM 719 N N . SER A 1 138 ? -5.188 8.254 -8.985 1.00 49.32 138 SER A N 1
ATOM 720 C CA . SER A 1 138 ? -6.560 8.752 -8.787 1.00 47.65 138 SER A CA 1
ATOM 721 C C . SER A 1 138 ? -6.569 10.282 -8.834 1.00 46.35 138 SER A C 1
ATOM 722 O O . SER A 1 138 ? -7.665 10.857 -8.927 1.00 46.96 138 SER A O 1
ATOM 725 N N . SER A 1 139 ? -5.420 10.946 -8.787 1.00 43.75 139 SER A N 1
ATOM 726 C CA . SER A 1 139 ? -5.420 12.433 -8.752 1.00 42.99 139 SER A CA 1
ATOM 727 C C . SER A 1 139 ? -5.420 13.023 -10.157 1.00 42.52 139 SER A C 1
ATOM 728 O O . SER A 1 139 ? -5.549 14.276 -10.238 1.00 40.31 139 SER A O 1
ATOM 731 N N . LEU A 1 140 ? -5.275 12.176 -11.192 1.00 43.69 140 LEU A N 1
ATOM 732 C CA . LEU A 1 140 ? -5.206 12.627 -12.601 1.00 46.88 140 LEU A CA 1
ATOM 733 C C . LEU A 1 140 ? -6.150 11.853 -13.551 1.00 49.36 140 LEU A C 1
ATOM 734 O O . LEU A 1 140 ? -6.547 12.464 -14.572 1.00 47.45 140 LEU A O 1
ATOM 739 N N . TYR A 1 141 ? -6.473 10.581 -13.279 1.00 49.19 141 TYR A N 1
ATOM 740 C CA . TYR A 1 141 ? -7.167 9.664 -14.221 1.00 50.01 141 TYR A CA 1
ATOM 741 C C . TYR A 1 141 ? -8.490 9.201 -13.597 1.00 51.28 141 TYR A C 1
ATOM 742 O O . TYR A 1 141 ? -8.548 8.638 -12.492 1.00 51.41 141 TYR A O 1
ATOM 751 N N . ALA A 1 142 ? -9.567 9.447 -14.328 1.00 55.45 142 ALA A N 1
ATOM 752 C CA . ALA A 1 142 ? -10.910 8.903 -14.047 1.00 54.44 142 ALA A CA 1
ATOM 753 C C . ALA A 1 142 ? -10.838 7.373 -14.069 1.00 53.11 142 ALA A C 1
ATOM 754 O O . ALA A 1 142 ? -10.004 6.807 -14.778 1.00 52.36 142 ALA A O 1
ATOM 756 N N . ASP A 1 143 ? -11.675 6.742 -13.274 1.00 56.02 143 ASP A N 1
ATOM 757 C CA . ASP A 1 143 ? -11.659 5.281 -13.034 1.00 65.41 143 ASP A CA 1
ATOM 758 C C . ASP A 1 143 ? -13.105 4.832 -12.765 1.00 65.69 143 ASP A C 1
ATOM 759 O O . ASP A 1 143 ? -13.923 5.661 -12.253 1.00 61.05 143 ASP A O 1
ATOM 764 N N . ILE A 1 144 ? -13.406 3.579 -13.118 1.00 66.66 144 ILE A N 1
ATOM 765 C CA . ILE A 1 144 ? -14.625 2.825 -12.689 1.00 68.41 144 ILE A CA 1
ATOM 766 C C . ILE A 1 144 ? -14.165 1.864 -11.591 1.00 68.79 144 ILE A C 1
ATOM 767 O O . ILE A 1 144 ? -13.336 1.025 -11.913 1.00 71.32 144 ILE A O 1
ATOM 772 N N . ILE A 1 145 ? -14.610 2.044 -10.342 1.00 71.62 145 ILE A N 1
ATOM 773 C CA . ILE A 1 145 ? -14.222 1.209 -9.160 1.00 78.35 145 ILE A CA 1
ATOM 774 C C . ILE A 1 145 ? -15.509 0.685 -8.515 1.00 80.15 145 ILE A C 1
ATOM 775 O O . ILE A 1 145 ? -16.394 1.493 -8.241 1.00 73.68 145 ILE A O 1
ATOM 780 N N . ASP A 1 146 ? -15.537 -0.608 -8.189 1.00 90.70 146 ASP A N 1
ATOM 781 C CA . ASP A 1 146 ? -16.766 -1.420 -7.999 1.00 92.52 146 ASP A CA 1
ATOM 782 C C . ASP A 1 146 ? -17.529 -1.310 -9.320 1.00 93.99 146 ASP A C 1
ATOM 783 O O . ASP A 1 146 ? -17.225 -2.102 -10.235 1.00 107.97 146 ASP A O 1
ATOM 788 N N . ASP A 1 147 ? -18.411 -0.337 -9.492 1.00 88.06 147 ASP A N 1
ATOM 789 C CA . ASP A 1 147 ? -18.952 -0.065 -10.854 1.00 90.97 147 ASP A CA 1
ATOM 790 C C . ASP A 1 147 ? -19.411 1.388 -10.960 1.00 87.18 147 ASP A C 1
ATOM 791 O O . ASP A 1 147 ? -20.262 1.701 -11.813 1.00 81.01 147 ASP A O 1
ATOM 796 N N . ILE A 1 148 ? -18.827 2.245 -10.131 1.00 85.23 148 ILE A N 1
ATOM 797 C CA . ILE A 1 148 ? -19.197 3.674 -10.022 1.00 78.88 148 ILE A CA 1
ATOM 798 C C . ILE A 1 148 ? -17.979 4.477 -10.485 1.00 68.61 148 ILE A C 1
ATOM 799 O O . ILE A 1 148 ? -16.903 4.189 -10.030 1.00 64.74 148 ILE A O 1
ATOM 804 N N . LEU A 1 149 ? -18.182 5.369 -11.457 1.00 63.81 149 LEU A N 1
ATOM 805 C CA . LEU A 1 149 ? -17.182 6.255 -12.085 1.00 58.29 149 LEU A CA 1
ATOM 806 C C . LEU A 1 149 ? -16.597 7.159 -11.011 1.00 57.84 149 LEU A C 1
ATOM 807 O O . LEU A 1 149 ? -17.365 7.869 -10.357 1.00 56.22 149 LEU A O 1
ATOM 812 N N . GLU A 1 150 ? -15.270 7.137 -10.872 1.00 61.76 150 GLU A N 1
ATOM 813 C CA . GLU A 1 150 ? -14.494 7.962 -9.901 1.00 58.84 150 GLU A CA 1
ATOM 814 C C . GLU A 1 150 ? -13.745 9.064 -10.655 1.00 55.55 150 GLU A C 1
ATOM 815 O O . GLU A 1 150 ? -13.138 8.794 -11.653 1.00 52.33 150 GLU A O 1
ATOM 821 N N . VAL A 1 151 ? -13.757 10.284 -10.150 1.00 55.48 151 VAL A N 1
ATOM 822 C CA . VAL A 1 151 ? -13.087 11.405 -10.849 1.00 51.22 151 VAL A CA 1
ATOM 823 C C . VAL A 1 151 ? -12.162 12.138 -9.856 1.00 50.43 151 VAL A C 1
ATOM 824 O O . VAL A 1 151 ? -12.465 12.233 -8.655 1.00 52.17 151 VAL A O 1
ATOM 828 N N . PRO A 1 152 ? -10.953 12.599 -10.263 1.00 46.72 152 PRO A N 1
ATOM 829 C CA . PRO A 1 152 ? -9.992 13.188 -9.333 1.00 45.45 152 PRO A CA 1
ATOM 830 C C . PRO A 1 152 ? -10.525 14.219 -8.321 1.00 45.39 152 PRO A C 1
ATOM 831 O O . PRO A 1 152 ? -10.167 14.165 -7.124 1.00 43.37 152 PRO A O 1
ATOM 835 N N . SER A 1 153 ? -11.370 15.128 -8.800 1.00 42.99 153 SER A N 1
ATOM 836 C CA . SER A 1 153 ? -12.006 16.181 -7.976 1.00 42.74 153 SER A CA 1
ATOM 837 C C . SER A 1 153 ? -12.728 15.549 -6.785 1.00 42.34 153 SER A C 1
ATOM 838 O O . SER A 1 153 ? -13.117 16.282 -5.913 1.00 41.27 153 SER A O 1
ATOM 841 N N . GLU A 1 154 ? -12.941 14.239 -6.752 1.00 46.64 154 GLU A N 1
ATOM 842 C CA . GLU A 1 154 ? -13.788 13.641 -5.682 1.00 49.94 154 GLU A CA 1
ATOM 843 C C . GLU A 1 154 ? -12.935 12.667 -4.844 1.00 50.33 154 GLU A C 1
ATOM 844 O O . GLU A 1 154 ? -13.422 12.031 -3.919 1.00 51.27 154 GLU A O 1
ATOM 861 N N . ILE A 1 156 ? -9.242 13.739 -3.978 1.00 40.83 156 ILE A N 1
ATOM 862 C CA . ILE A 1 156 ? -8.191 14.500 -3.354 1.00 39.60 156 ILE A CA 1
ATOM 863 C C . ILE A 1 156 ? -8.757 15.768 -2.731 1.00 40.94 156 ILE A C 1
ATOM 864 O O . ILE A 1 156 ? -9.266 16.609 -3.485 1.00 40.47 156 ILE A O 1
ATOM 869 N N . SER A 1 157 ? -8.601 15.926 -1.408 1.00 41.26 157 SER A N 1
ATOM 870 C CA . SER A 1 157 ? -9.135 17.070 -0.648 1.00 39.73 157 SER A CA 1
ATOM 871 C C . SER A 1 157 ? -8.086 18.175 -0.612 1.00 41.65 157 SER A C 1
ATOM 872 O O . SER A 1 157 ? -6.903 17.923 -0.827 1.00 39.60 157 SER A O 1
ATOM 886 N N . GLU A 1 159 ? -7.060 19.576 2.029 1.00 42.56 159 GLU A N 1
ATOM 887 C CA . GLU A 1 159 ? -6.157 19.231 3.108 1.00 43.80 159 GLU A CA 1
ATOM 888 C C . GLU A 1 159 ? -5.067 18.262 2.610 1.00 41.57 159 GLU A C 1
ATOM 889 O O . GLU A 1 159 ? -3.902 18.473 2.951 1.00 41.08 159 GLU A O 1
ATOM 895 N N . GLN A 1 160 ? -5.442 17.234 1.844 1.00 38.01 160 GLN A N 1
ATOM 896 C CA . GLN A 1 160 ? -4.493 16.230 1.349 1.00 37.52 160 GLN A CA 1
ATOM 897 C C . GLN A 1 160 ? -3.475 16.909 0.429 1.00 36.95 160 GLN A C 1
ATOM 898 O O . GLN A 1 160 ? -2.249 16.709 0.627 1.00 37.27 160 GLN A O 1
ATOM 904 N N . SER A 1 161 ? -3.951 17.705 -0.516 1.00 37.13 161 SER A N 1
ATOM 905 C CA . SER A 1 161 ? -3.122 18.420 -1.510 1.00 38.90 161 SER A CA 1
ATOM 906 C C . SER A 1 161 ? -2.073 19.287 -0.783 1.00 38.76 161 SER A C 1
ATOM 907 O O . SER A 1 161 ? -0.899 19.180 -1.089 1.00 37.16 161 SER A O 1
ATOM 910 N N . ARG A 1 162 ? -2.493 20.118 0.165 1.00 37.68 162 ARG A N 1
ATOM 911 C CA . ARG A 1 162 ? -1.597 20.949 0.996 1.00 37.69 162 ARG A CA 1
ATOM 912 C C . ARG A 1 162 ? -0.518 20.093 1.667 1.00 35.69 162 ARG A C 1
ATOM 913 O O . ARG A 1 162 ? 0.676 20.309 1.425 1.00 34.90 162 ARG A O 1
ATOM 921 N N . ALA A 1 163 ? -0.912 19.131 2.478 1.00 33.07 163 ALA A N 1
ATOM 922 C CA . ALA A 1 163 ? 0.052 18.307 3.204 1.00 33.63 163 ALA A CA 1
ATOM 923 C C . ALA A 1 163 ? 1.026 17.638 2.205 1.00 34.60 163 ALA A C 1
ATOM 924 O O . ALA A 1 163 ? 2.249 17.666 2.475 1.00 37.17 163 ALA A O 1
ATOM 926 N N . LEU A 1 164 ? 0.586 17.101 1.062 1.00 34.32 164 LEU A N 1
ATOM 927 C CA . LEU A 1 164 ? 1.544 16.409 0.132 1.00 34.18 164 LEU A CA 1
ATOM 928 C C . LEU A 1 164 ? 2.528 17.381 -0.513 1.00 33.47 164 LEU A C 1
ATOM 929 O O . LEU A 1 164 ? 3.674 17.082 -0.456 1.00 34.03 164 LEU A O 1
ATOM 934 N N . LEU A 1 165 ? 2.130 18.578 -0.881 1.00 35.18 165 LEU A N 1
ATOM 935 C CA . LEU A 1 165 ? 3.100 19.582 -1.394 1.00 37.45 165 LEU A CA 1
ATOM 936 C C . LEU A 1 165 ? 4.108 20.000 -0.302 1.00 37.60 165 LEU A C 1
ATOM 937 O O . LEU A 1 165 ? 5.328 19.985 -0.543 1.00 37.80 165 LEU A O 1
ATOM 942 N N . LEU A 1 166 ? 3.623 20.388 0.868 1.00 36.40 166 LEU A N 1
ATOM 943 C CA . LEU A 1 166 ? 4.507 20.701 1.996 1.00 35.75 166 LEU A CA 1
ATOM 944 C C . LEU A 1 166 ? 5.470 19.519 2.137 1.00 35.87 166 LEU A C 1
ATOM 945 O O . LEU A 1 166 ? 6.687 19.736 2.223 1.00 33.83 166 LEU A O 1
ATOM 950 N N . TYR A 1 167 ? 4.931 18.304 2.161 1.00 35.94 167 TYR A N 1
ATOM 951 C CA . TYR A 1 167 ? 5.735 17.089 2.406 1.00 37.88 167 TYR A CA 1
ATOM 952 C C . TYR A 1 167 ? 6.801 16.926 1.295 1.00 38.47 167 TYR A C 1
ATOM 953 O O . TYR A 1 167 ? 8.033 16.793 1.636 1.00 39.97 167 TYR A O 1
ATOM 962 N N . ALA A 1 168 ? 6.385 17.008 0.025 1.00 34.07 168 ALA A N 1
ATOM 963 C CA . ALA A 1 168 ? 7.266 16.929 -1.150 1.00 33.77 168 ALA A CA 1
ATOM 964 C C . ALA A 1 168 ? 8.387 17.957 -1.036 1.00 35.40 168 ALA A C 1
ATOM 965 O O . ALA A 1 168 ? 9.581 17.564 -1.228 1.00 35.94 168 ALA A O 1
ATOM 967 N N . ILE A 1 169 ? 8.020 19.209 -0.737 1.00 34.42 169 ILE A N 1
ATOM 968 C CA . ILE A 1 169 ? 8.989 20.308 -0.514 1.00 35.24 169 ILE A CA 1
ATOM 969 C C . ILE A 1 169 ? 10.003 19.892 0.563 1.00 36.09 169 ILE A C 1
ATOM 970 O O . ILE A 1 169 ? 11.215 19.989 0.300 1.00 34.01 169 ILE A O 1
ATOM 975 N N . GLU A 1 170 ? 9.543 19.423 1.719 1.00 37.79 170 GLU A N 1
ATOM 976 C CA . GLU A 1 170 ? 10.452 18.900 2.765 1.00 41.14 170 GLU A CA 1
ATOM 977 C C . GLU A 1 170 ? 11.261 17.667 2.269 1.00 42.86 170 GLU A C 1
ATOM 978 O O . GLU A 1 170 ? 12.435 17.465 2.764 1.00 38.11 170 GLU A O 1
ATOM 984 N N . CYS A 1 171 ? 10.752 16.862 1.321 1.00 43.49 171 CYS A N 1
ATOM 985 C CA . CYS A 1 171 ? 11.611 15.786 0.757 1.00 47.37 171 CYS A CA 1
ATOM 986 C C . CYS A 1 171 ? 12.807 16.415 0.068 1.00 43.33 171 CYS A C 1
ATOM 987 O O . CYS A 1 171 ? 13.952 15.962 0.285 1.00 41.66 171 CYS A O 1
ATOM 990 N N . PHE A 1 172 ? 12.493 17.289 -0.871 1.00 39.90 172 PHE A N 1
ATOM 991 C CA . PHE A 1 172 ? 13.534 17.964 -1.677 1.00 39.76 172 PHE A CA 1
ATOM 992 C C . PHE A 1 172 ? 14.589 18.461 -0.696 1.00 37.39 172 PHE A C 1
ATOM 993 O O . PHE A 1 172 ? 15.731 18.115 -0.833 1.00 33.97 172 PHE A O 1
ATOM 1001 N N . ASP A 1 173 ? 14.124 19.131 0.353 1.00 37.58 173 ASP A N 1
ATOM 1002 C CA . ASP A 1 173 ? 14.986 19.996 1.164 1.00 39.69 173 ASP A CA 1
ATOM 1003 C C . ASP A 1 173 ? 15.852 19.049 1.963 1.00 38.83 173 ASP A C 1
ATOM 1004 O O . ASP A 1 173 ? 17.047 19.220 1.915 1.00 41.08 173 ASP A O 1
ATOM 1009 N N . ASP A 1 174 ? 15.258 18.038 2.571 1.00 39.81 174 ASP A N 1
ATOM 1010 C CA . ASP A 1 174 ? 16.021 17.112 3.428 1.00 42.41 174 ASP A CA 1
ATOM 1011 C C . ASP A 1 174 ? 17.005 16.360 2.551 1.00 39.89 174 ASP A C 1
ATOM 1012 O O . ASP A 1 174 ? 18.183 16.400 2.873 1.00 43.54 174 ASP A O 1
ATOM 1017 N N . SER A 1 175 ? 16.562 15.840 1.420 1.00 39.57 175 SER A N 1
ATOM 1018 C CA . SER A 1 175 ? 17.372 14.933 0.555 1.00 41.96 175 SER A CA 1
ATOM 1019 C C . SER A 1 175 ? 18.489 15.649 -0.222 1.00 40.34 175 SER A C 1
ATOM 1020 O O . SER A 1 175 ? 19.523 14.976 -0.387 1.00 42.50 175 SER A O 1
ATOM 1023 N N . LEU A 1 176 ? 18.313 16.894 -0.694 1.00 37.77 176 LEU A N 1
ATOM 1024 C CA . LEU A 1 176 ? 19.135 17.436 -1.813 1.00 39.49 176 LEU A CA 1
ATOM 1025 C C . LEU A 1 176 ? 19.746 18.796 -1.505 1.00 40.44 176 LEU A C 1
ATOM 1026 O O . LEU A 1 176 ? 20.772 19.120 -2.067 1.00 43.50 176 LEU A O 1
ATOM 1031 N N . VAL A 1 177 ? 19.130 19.603 -0.679 1.00 41.05 177 VAL A N 1
ATOM 1032 C CA . VAL A 1 177 ? 19.726 20.917 -0.308 1.00 40.99 177 VAL A CA 1
ATOM 1033 C C . VAL A 1 177 ? 20.898 20.649 0.639 1.00 39.26 177 VAL A C 1
ATOM 1034 O O . VAL A 1 177 ? 20.771 19.751 1.432 1.00 40.05 177 VAL A O 1
ATOM 1038 N N . GLY A 1 178 ? 22.020 21.317 0.425 1.00 38.81 178 GLY A N 1
ATOM 1039 C CA . GLY A 1 178 ? 23.303 21.076 1.127 1.00 41.35 178 GLY A CA 1
ATOM 1040 C C . GLY A 1 178 ? 24.381 20.437 0.255 1.00 39.94 178 GLY A C 1
ATOM 1041 O O . GLY A 1 178 ? 25.535 20.486 0.606 1.00 36.80 178 GLY A O 1
ATOM 1042 N N . TYR A 1 179 ? 24.015 19.898 -0.888 1.00 42.42 179 TYR A N 1
ATOM 1043 C CA . TYR A 1 179 ? 24.939 19.075 -1.698 1.00 45.62 179 TYR A CA 1
ATOM 1044 C C . TYR A 1 179 ? 25.776 20.003 -2.564 1.00 44.58 179 TYR A C 1
ATOM 1045 O O . TYR A 1 179 ? 26.917 19.647 -2.889 1.00 44.24 179 TYR A O 1
ATOM 1054 N N . THR A 1 180 ? 25.181 21.103 -2.996 1.00 41.61 180 THR A N 1
ATOM 1055 C CA . THR A 1 180 ? 25.823 21.989 -3.986 1.00 44.01 180 THR A CA 1
ATOM 1056 C C . THR A 1 180 ? 25.489 23.413 -3.603 1.00 46.61 180 THR A C 1
ATOM 1057 O O . THR A 1 180 ? 24.475 23.634 -2.924 1.00 43.29 180 THR A O 1
ATOM 1061 N N . HIS A 1 181 ? 26.339 24.340 -4.009 1.00 52.76 181 HIS A N 1
ATOM 1062 C CA . HIS A 1 181 ? 26.147 25.753 -3.617 1.00 54.92 181 HIS A CA 1
ATOM 1063 C C . HIS A 1 181 ? 24.831 26.235 -4.211 1.00 49.10 181 HIS A C 1
ATOM 1064 O O . HIS A 1 181 ? 24.098 26.976 -3.528 1.00 50.11 181 HIS A O 1
ATOM 1071 N N . HIS A 1 182 ? 24.507 25.769 -5.405 1.00 44.89 182 HIS A N 1
ATOM 1072 C CA . HIS A 1 182 ? 23.241 26.155 -6.097 1.00 46.30 182 HIS A CA 1
ATOM 1073 C C . HIS A 1 182 ? 21.990 25.667 -5.318 1.00 47.01 182 HIS A C 1
ATOM 1074 O O . HIS A 1 182 ? 20.909 26.314 -5.330 1.00 46.30 182 HIS A O 1
ATOM 1081 N N . SER A 1 183 ? 22.082 24.516 -4.664 1.00 46.75 183 SER A N 1
ATOM 1082 C CA . SER A 1 183 ? 20.916 23.943 -3.975 1.00 45.12 183 SER A CA 1
ATOM 1083 C C . SER A 1 183 ? 20.476 24.958 -2.924 1.00 43.91 183 SER A C 1
ATOM 1084 O O . SER A 1 183 ? 19.288 25.047 -2.698 1.00 44.09 183 SER A O 1
ATOM 1087 N N . PHE A 1 184 ? 21.378 25.736 -2.327 1.00 44.27 184 PHE A N 1
ATOM 1088 C CA . PHE A 1 184 ? 20.993 26.638 -1.212 1.00 43.69 184 PHE A CA 1
ATOM 1089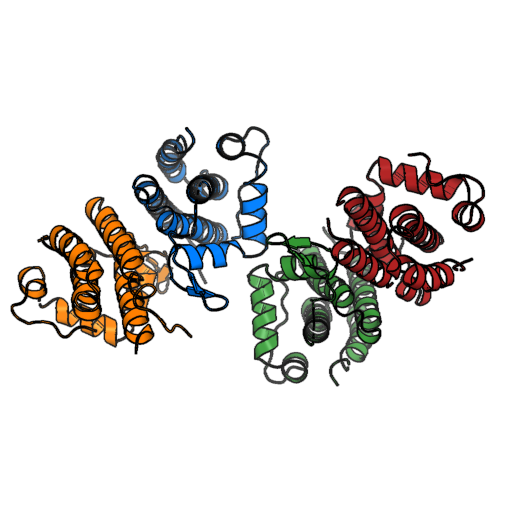 C C . PHE A 1 184 ? 20.188 27.777 -1.830 1.00 46.29 184 PHE A C 1
ATOM 1090 O O . PHE A 1 184 ? 19.218 28.248 -1.188 1.00 47.48 184 PHE A O 1
ATOM 1098 N N . GLU A 1 185 ? 20.541 28.175 -3.052 1.00 49.39 185 GLU A N 1
ATOM 1099 C CA . GLU A 1 185 ? 19.844 29.284 -3.767 1.00 55.30 185 GLU A CA 1
ATOM 1100 C C . GLU A 1 185 ? 18.395 28.848 -4.009 1.00 50.59 185 GLU A C 1
ATOM 1101 O O . GLU A 1 185 ? 17.459 29.616 -3.731 1.00 47.33 185 GLU A O 1
ATOM 1107 N N . VAL A 1 186 ? 18.235 27.604 -4.450 1.00 47.80 186 VAL A N 1
ATOM 1108 C CA . VAL A 1 186 ? 16.917 27.035 -4.823 1.00 43.76 186 VAL A CA 1
ATOM 1109 C C . VAL A 1 186 ? 16.155 26.869 -3.532 1.00 41.71 186 VAL A C 1
ATOM 1110 O O . VAL A 1 186 ? 15.011 27.174 -3.538 1.00 42.07 186 VAL A O 1
ATOM 1114 N N . SER A 1 187 ? 16.796 26.480 -2.435 1.00 42.62 187 SER A N 1
ATOM 1115 C CA . SER A 1 187 ? 16.098 26.294 -1.131 1.00 42.43 187 SER A CA 1
ATOM 1116 C C . SER A 1 187 ? 15.455 27.613 -0.694 1.00 45.31 187 SER A C 1
ATOM 1117 O O . SER A 1 187 ? 14.460 27.565 0.046 1.00 44.86 187 SER A O 1
ATOM 1120 N N . GLU A 1 188 ? 15.998 28.773 -1.085 1.00 54.24 188 GLU A N 1
ATOM 1121 C CA . GLU A 1 188 ? 15.396 30.083 -0.659 1.00 58.38 188 GLU A CA 1
ATOM 1122 C C . GLU A 1 188 ? 14.006 30.199 -1.336 1.00 55.54 188 GLU A C 1
ATOM 1123 O O . GLU A 1 188 ? 13.005 30.565 -0.645 1.00 53.11 188 GLU A O 1
ATOM 1129 N N . THR A 1 189 ? 13.915 29.850 -2.629 1.00 49.53 189 THR A N 1
ATOM 1130 C CA . THR A 1 189 ? 12.635 29.804 -3.359 1.00 49.84 189 THR A CA 1
ATOM 1131 C C . THR A 1 189 ? 11.727 28.768 -2.690 1.00 47.56 189 THR A C 1
ATOM 1132 O O . THR A 1 189 ? 10.577 29.103 -2.319 1.00 43.81 189 THR A O 1
ATOM 1136 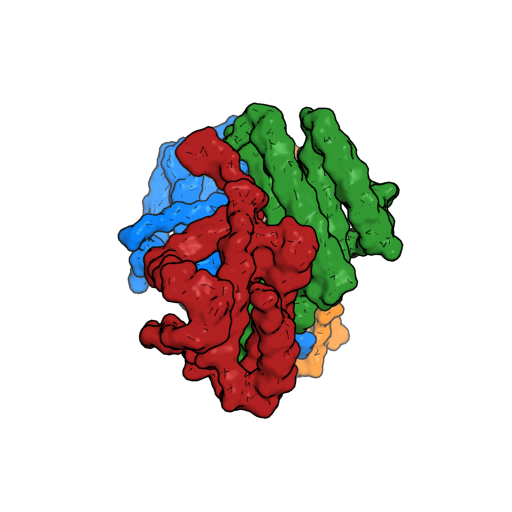N N . THR A 1 190 ? 12.210 27.542 -2.515 1.00 45.21 190 THR A N 1
ATOM 1137 C CA . THR A 1 190 ? 11.306 26.490 -1.995 1.00 45.93 190 THR A CA 1
ATOM 1138 C C . THR A 1 190 ? 10.901 26.862 -0.570 1.00 46.11 190 THR A C 1
ATOM 1139 O O . THR A 1 190 ? 9.739 26.518 -0.210 1.00 46.18 190 THR A O 1
ATOM 1143 N N . ASP A 1 191 ? 11.790 27.497 0.199 1.00 44.88 191 ASP A N 1
ATOM 1144 C CA . ASP A 1 191 ? 11.442 27.915 1.578 1.00 48.83 191 ASP A CA 1
ATOM 1145 C C . ASP A 1 191 ? 10.250 28.892 1.524 1.00 53.49 191 ASP A C 1
ATOM 1146 O O . ASP A 1 191 ? 9.266 28.722 2.284 1.00 55.75 191 ASP A O 1
ATOM 1151 N N . GLU A 1 192 ? 10.280 29.878 0.642 1.00 52.70 192 GLU A N 1
ATOM 1152 C CA . GLU A 1 192 ? 9.155 30.831 0.521 1.00 54.68 192 GLU A CA 1
ATOM 1153 C C . GLU A 1 192 ? 7.836 30.098 0.205 1.00 49.51 192 GLU A C 1
ATOM 1154 O O . GLU A 1 192 ? 6.794 30.428 0.810 1.00 47.94 192 GLU A O 1
ATOM 1160 N N . LEU A 1 193 ? 7.837 29.243 -0.817 1.00 44.33 193 LEU A N 1
ATOM 1161 C CA . LEU A 1 193 ? 6.613 28.528 -1.223 1.00 44.91 193 LEU A CA 1
ATOM 1162 C C . LEU A 1 193 ? 6.138 27.770 0.002 1.00 44.51 193 LEU A C 1
ATOM 1163 O O . LEU A 1 193 ? 4.933 27.812 0.270 1.00 46.12 193 LEU A O 1
ATOM 1168 N N . PHE A 1 194 ? 7.054 27.163 0.736 1.00 42.47 194 PHE A N 1
ATOM 1169 C CA . PHE A 1 194 ? 6.685 26.420 1.952 1.00 45.31 194 PHE A CA 1
ATOM 1170 C C . PHE A 1 194 ? 5.998 27.385 2.921 1.00 44.47 194 PHE A C 1
ATOM 1171 O O . PHE A 1 194 ? 4.936 27.023 3.415 1.00 41.75 194 PHE A O 1
ATOM 1179 N N . GLU A 1 195 ? 6.567 28.564 3.178 1.00 51.24 195 GLU A N 1
ATOM 1180 C CA . GLU A 1 195 ? 6.037 29.503 4.218 1.00 55.70 195 GLU A CA 1
ATOM 1181 C C . GLU A 1 195 ? 4.618 29.885 3.807 1.00 53.86 195 GLU A C 1
ATOM 1182 O O . GLU A 1 195 ? 3.714 29.874 4.631 1.00 54.33 195 GLU A O 1
ATOM 1199 N N . LEU A 1 197 ? 2.228 28.389 1.855 1.00 57.57 197 LEU A N 1
ATOM 1200 C CA . LEU A 1 197 ? 1.345 27.253 2.011 1.00 57.43 197 LEU A CA 1
ATOM 1201 C C . LEU A 1 197 ? 1.015 26.941 3.469 1.00 59.52 197 LEU A C 1
ATOM 1202 O O . LEU A 1 197 ? -0.039 26.366 3.694 1.00 64.05 197 LEU A O 1
ATOM 1207 N N . ALA A 1 198 ? 1.894 27.182 4.427 1.00 62.21 198 ALA A N 1
ATOM 1208 C CA . ALA A 1 198 ? 1.639 26.795 5.834 1.00 67.60 198 ALA A CA 1
ATOM 1209 C C . ALA A 1 198 ? 1.005 27.935 6.646 1.00 74.07 198 ALA A C 1
ATOM 1210 O O . ALA A 1 198 ? 1.404 28.114 7.769 1.00 86.09 198 ALA A O 1
ATOM 1212 N N . ASN A 1 199 ? 0.047 28.700 6.131 1.00 90.55 199 ASN A N 1
ATOM 1213 C CA . ASN A 1 199 ? -0.574 29.804 6.926 1.00 96.28 199 ASN A CA 1
ATOM 1214 C C . ASN A 1 199 ? -1.982 30.144 6.420 1.00 101.82 199 ASN A C 1
ATOM 1215 O O . ASN A 1 199 ? -2.224 30.307 5.228 1.00 107.72 199 ASN A O 1
ATOM 1220 N N . LYS B 2 22 ? -12.502 -2.635 -19.966 1.00 101.53 22 LYS B N 1
ATOM 1221 C CA . LYS B 2 22 ? -12.106 -2.014 -18.669 1.00 108.21 22 LYS B CA 1
ATOM 1222 C C . LYS B 2 22 ? -13.069 -0.850 -18.353 1.00 110.22 22 LYS B C 1
ATOM 1223 O O . LYS B 2 22 ? -13.896 -0.991 -17.427 1.00 117.33 22 LYS B O 1
ATOM 1225 N N . PHE B 2 23 ? -12.997 0.244 -19.118 1.00 100.34 23 PHE B N 1
ATOM 1226 C CA . PHE B 2 23 ? -13.673 1.540 -18.838 1.00 92.46 23 PHE B CA 1
ATOM 1227 C C . PHE B 2 23 ? -14.889 1.698 -19.766 1.00 92.36 23 PHE B C 1
ATOM 1228 O O . PHE B 2 23 ? -14.674 1.877 -20.985 1.00 97.47 23 PHE B O 1
ATOM 1236 N N . SER B 2 24 ? -16.119 1.622 -19.238 1.00 86.70 24 SER B N 1
ATOM 1237 C CA . SER B 2 24 ? -17.368 1.861 -20.017 1.00 85.34 24 SER B CA 1
ATOM 1238 C C . SER B 2 24 ? -18.388 2.670 -19.186 1.00 80.15 24 SER B C 1
ATOM 1239 O O . SER B 2 24 ? -18.702 2.252 -18.030 1.00 75.76 24 SER B O 1
ATOM 1242 N N . LEU B 2 25 ? -18.854 3.792 -19.779 1.00 73.89 25 LEU B N 1
ATOM 1243 C CA . LEU B 2 25 ? -19.792 4.805 -19.221 1.00 74.24 25 LEU B CA 1
ATOM 1244 C C . LEU B 2 25 ? -21.219 4.346 -19.511 1.00 76.76 25 LEU B C 1
ATOM 1245 O O . LEU B 2 25 ? -21.460 3.892 -20.599 1.00 79.55 25 LEU B O 1
ATOM 1250 N N . LYS B 2 26 ? -22.128 4.466 -18.547 1.00 88.30 26 LYS B N 1
ATOM 1251 C CA . LYS B 2 26 ? -23.444 3.768 -18.556 1.00 84.40 26 LYS B CA 1
ATOM 1252 C C . LYS B 2 26 ? -24.559 4.807 -18.661 1.00 76.65 26 LYS B C 1
ATOM 1253 O O . LYS B 2 26 ? -25.720 4.401 -18.784 1.00 83.58 26 LYS B O 1
ATOM 1259 N N . SER B 2 27 ? -24.219 6.094 -18.651 1.00 68.62 27 SER B N 1
ATOM 1260 C CA . SER B 2 27 ? -25.163 7.186 -18.295 1.00 66.76 27 SER B CA 1
ATOM 1261 C C . SER B 2 27 ? -24.725 8.508 -18.928 1.00 65.20 27 SER B C 1
ATOM 1262 O O . SER B 2 27 ? -23.556 8.672 -19.248 1.00 61.69 27 SER B O 1
ATOM 1265 N N . THR B 2 28 ? -25.628 9.468 -19.031 1.00 69.78 28 THR B N 1
ATOM 1266 C CA . THR B 2 28 ? -25.280 10.814 -19.558 1.00 73.79 28 THR B CA 1
ATOM 1267 C C . THR B 2 28 ? -24.635 11.627 -18.400 1.00 69.78 28 THR B C 1
ATOM 1268 O O . THR B 2 28 ? -23.781 12.519 -18.665 1.00 60.17 28 THR B O 1
ATOM 1272 N N . ASP B 2 29 ? -24.935 11.275 -17.148 1.00 70.29 29 ASP B N 1
ATOM 1273 C CA . ASP B 2 29 ? -24.272 11.833 -15.937 1.00 69.98 29 ASP B CA 1
ATOM 1274 C C . ASP B 2 29 ? -22.790 11.401 -15.936 1.00 71.23 29 ASP B C 1
ATOM 1275 O O . ASP B 2 29 ? -21.914 12.258 -15.578 1.00 67.23 29 ASP B O 1
ATOM 1280 N N . ASP B 2 30 ? -22.489 10.149 -16.329 1.00 65.26 30 ASP B N 1
ATOM 1281 C CA . ASP B 2 30 ? -21.095 9.645 -16.333 1.00 60.53 30 ASP B CA 1
ATOM 1282 C C . ASP B 2 30 ? -20.296 10.475 -17.340 1.00 59.60 30 ASP B C 1
ATOM 1283 O O . ASP B 2 30 ? -19.232 11.016 -16.991 1.00 62.93 30 ASP B O 1
ATOM 1288 N N . LEU B 2 31 ? -20.813 10.615 -18.552 1.00 62.98 31 LEU B N 1
ATOM 1289 C CA . LEU B 2 31 ? -20.202 11.456 -19.614 1.00 60.54 31 LEU B CA 1
ATOM 1290 C C . LEU B 2 31 ? -20.009 12.892 -19.076 1.00 58.26 31 LEU B C 1
ATOM 1291 O O . LEU B 2 31 ? -18.940 13.489 -19.352 1.00 62.01 31 LEU B O 1
ATOM 1296 N N . ASN B 2 32 ? -20.962 13.471 -18.348 1.00 57.14 32 ASN B N 1
ATOM 1297 C CA . ASN B 2 32 ? -20.787 14.881 -17.882 1.00 58.44 32 ASN B CA 1
ATOM 1298 C C . ASN B 2 32 ? -19.671 14.943 -16.830 1.00 59.09 32 ASN B C 1
ATOM 1299 O O . ASN B 2 32 ? -18.958 15.948 -16.751 1.00 58.53 32 ASN B O 1
ATOM 1315 N N . CYS B 2 34 ? -16.917 13.028 -16.902 1.00 53.81 34 CYS B N 1
ATOM 1316 C CA . CYS B 2 34 ? -15.638 12.974 -17.584 1.00 56.58 34 CYS B CA 1
ATOM 1317 C C . CYS B 2 34 ? -15.390 14.305 -18.312 1.00 56.72 34 CYS B C 1
ATOM 1318 O O . CYS B 2 34 ? -14.221 14.804 -18.250 1.00 53.37 34 CYS B O 1
ATOM 1321 N N . ILE B 2 35 ? -16.455 14.901 -18.876 1.00 56.28 35 ILE B N 1
ATOM 1322 C CA . ILE B 2 35 ? -16.410 16.241 -19.538 1.00 58.27 35 ILE B CA 1
ATOM 1323 C C . ILE B 2 35 ? -15.787 17.227 -18.545 1.00 56.27 35 ILE B C 1
ATOM 1324 O O . ILE B 2 35 ? -14.805 17.916 -18.953 1.00 53.99 35 ILE B O 1
ATOM 1329 N N . ASP B 2 36 ? -16.344 17.277 -17.325 1.00 55.05 36 ASP B N 1
ATOM 1330 C CA . ASP B 2 36 ? -15.988 18.237 -16.244 1.00 55.80 36 ASP B CA 1
ATOM 1331 C C . ASP B 2 36 ? -14.507 18.102 -15.912 1.00 55.23 36 ASP B C 1
ATOM 1332 O O . ASP B 2 36 ? -13.796 19.140 -15.959 1.00 56.19 36 ASP B O 1
ATOM 1337 N N . HIS B 2 37 ? -14.093 16.867 -15.607 1.00 54.82 37 HIS B N 1
ATOM 1338 C CA . HIS B 2 37 ? -12.688 16.464 -15.335 1.00 52.87 37 HIS B CA 1
ATOM 1339 C C . HIS B 2 37 ? -11.789 16.951 -16.479 1.00 51.15 37 HIS B C 1
ATOM 1340 O O . HIS B 2 37 ? -10.804 17.663 -16.202 1.00 47.50 37 HIS B O 1
ATOM 1347 N N . ILE B 2 38 ? -12.152 16.687 -17.739 1.00 51.17 38 ILE B N 1
ATOM 1348 C CA . ILE B 2 38 ? -11.264 17.101 -18.861 1.00 52.73 38 ILE B CA 1
ATOM 1349 C C . ILE B 2 38 ? -11.196 18.632 -18.966 1.00 51.05 38 ILE B C 1
ATOM 1350 O O . ILE B 2 38 ? -10.131 19.131 -19.369 1.00 52.32 38 ILE B O 1
ATOM 1355 N N . SER B 2 39 ? -12.262 19.345 -18.600 1.00 52.27 39 SER B N 1
ATOM 1356 C CA . SER B 2 39 ? -12.294 20.830 -18.486 1.00 55.00 39 SER B CA 1
ATOM 1357 C C . SER B 2 39 ? -11.280 21.293 -17.425 1.00 57.66 39 SER B C 1
ATOM 1358 O O . SER B 2 39 ? -10.521 22.294 -17.651 1.00 56.43 39 SER B O 1
ATOM 1361 N N . VAL B 2 40 ? -11.234 20.598 -16.292 1.00 56.59 40 VAL B N 1
ATOM 1362 C CA . VAL B 2 40 ? -10.206 20.904 -15.245 1.00 56.82 40 VAL B CA 1
ATOM 1363 C C . VAL B 2 40 ? -8.814 20.781 -15.893 1.00 56.71 40 VAL B C 1
ATOM 1364 O O . VAL B 2 40 ? -8.074 21.783 -15.823 1.00 56.95 40 VAL B O 1
ATOM 1368 N N . LEU B 2 41 ? -8.471 19.620 -16.486 1.00 53.40 41 LEU B N 1
ATOM 1369 C CA . LEU B 2 41 ? -7.113 19.405 -17.079 1.00 54.60 41 LEU B CA 1
ATOM 1370 C C . LEU B 2 41 ? -6.840 20.540 -18.068 1.00 53.76 41 LEU B C 1
ATOM 1371 O O . LEU B 2 41 ? -5.809 21.195 -17.891 1.00 58.08 41 LEU B O 1
ATOM 1376 N N . ILE B 2 42 ? -7.771 20.843 -18.984 1.00 51.41 42 ILE B N 1
ATOM 1377 C CA . ILE B 2 42 ? -7.622 21.991 -19.939 1.00 49.63 42 ILE B CA 1
ATOM 1378 C C . ILE B 2 42 ? -7.401 23.305 -19.160 1.00 48.71 42 ILE B C 1
ATOM 1379 O O . ILE B 2 42 ? -6.497 24.056 -19.521 1.00 50.87 42 ILE B O 1
ATOM 1384 N N . LYS B 2 43 ? -8.131 23.586 -18.094 1.00 46.10 43 LYS B N 1
ATOM 1385 C CA . LYS B 2 43 ? -7.862 24.835 -17.341 1.00 50.04 43 LYS B CA 1
ATOM 1386 C C . LYS B 2 43 ? -6.440 24.812 -16.731 1.00 50.20 43 LYS B C 1
ATOM 1387 O O . LYS B 2 43 ? -5.784 25.893 -16.717 1.00 53.82 43 LYS B O 1
ATOM 1393 N N . ASP B 2 44 ? -5.963 23.648 -16.277 1.00 50.87 44 ASP B N 1
ATOM 1394 C CA . ASP B 2 44 ? -4.630 23.465 -15.628 1.00 50.71 44 ASP B CA 1
ATOM 1395 C C . ASP B 2 44 ? -3.532 23.521 -16.686 1.00 50.47 44 ASP B C 1
ATOM 1396 O O . ASP B 2 44 ? -2.575 24.230 -16.465 1.00 54.16 44 ASP B O 1
ATOM 1401 N N . ALA B 2 45 ? -3.662 22.780 -17.791 1.00 51.75 45 ALA B N 1
ATOM 1402 C CA . ALA B 2 45 ? -2.751 22.909 -18.946 1.00 51.09 45 ALA B CA 1
ATOM 1403 C C . ALA B 2 45 ? -2.654 24.393 -19.366 1.00 53.83 45 ALA B C 1
ATOM 1404 O O . ALA B 2 45 ? -1.528 24.849 -19.541 1.00 53.72 45 ALA B O 1
ATOM 1406 N N . TYR B 2 46 ? -3.765 25.147 -19.419 1.00 55.62 46 TYR B N 1
ATOM 1407 C CA . TYR B 2 46 ? -3.802 26.584 -19.826 1.00 59.27 46 TYR B CA 1
ATOM 1408 C C . TYR B 2 46 ? -3.080 27.425 -18.772 1.00 58.93 46 TYR B C 1
ATOM 1409 O O . TYR B 2 46 ? -2.255 28.222 -19.164 1.00 59.45 46 TYR B O 1
ATOM 1418 N N . LEU B 2 47 ? -3.441 27.273 -17.496 1.00 59.10 47 LEU B N 1
ATOM 1419 C CA . LEU B 2 47 ? -2.803 27.933 -16.318 1.00 59.30 47 LEU B CA 1
ATOM 1420 C C . LEU B 2 47 ? -1.269 27.783 -16.334 1.00 59.50 47 LEU B C 1
ATOM 1421 O O . LEU B 2 47 ? -0.580 28.771 -16.023 1.00 59.40 47 LEU B O 1
ATOM 1426 N N . LEU B 2 48 ? -0.764 26.599 -16.698 1.00 58.63 48 LEU B N 1
ATOM 1427 C CA . LEU B 2 48 ? 0.682 26.260 -16.743 1.00 58.01 48 LEU B CA 1
ATOM 1428 C C . LEU B 2 48 ? 1.353 26.932 -17.949 1.00 62.47 48 LEU B C 1
ATOM 1429 O O . LEU B 2 48 ? 2.461 27.500 -17.788 1.00 63.51 48 LEU B O 1
ATOM 1434 N N . TYR B 2 49 ? 0.725 26.863 -19.126 1.00 67.82 49 TYR B N 1
ATOM 1435 C CA . TYR B 2 49 ? 1.235 27.502 -20.368 1.00 66.55 49 TYR B CA 1
ATOM 1436 C C . TYR B 2 49 ? 1.428 28.997 -20.120 1.00 61.69 49 TYR B C 1
ATOM 1437 O O . TYR B 2 49 ? 2.492 29.483 -20.413 1.00 59.98 49 TYR B O 1
ATOM 1446 N N . THR B 2 50 ? 0.414 29.657 -19.566 1.00 64.14 50 THR B N 1
ATOM 1447 C CA . THR B 2 50 ? 0.377 31.101 -19.222 1.00 69.59 50 THR B CA 1
ATOM 1448 C C . THR B 2 50 ? 1.523 31.481 -18.289 1.00 73.03 50 THR B C 1
ATOM 1449 O O . THR B 2 50 ? 1.988 32.637 -18.399 1.00 77.31 50 THR B O 1
ATOM 1453 N N . ASN B 2 51 ? 1.899 30.576 -17.374 1.00 73.39 51 ASN B N 1
ATOM 1454 C CA . ASN B 2 51 ? 2.952 30.801 -16.346 1.00 71.50 51 ASN B CA 1
ATOM 1455 C C . ASN B 2 51 ? 4.289 30.265 -16.866 1.00 69.58 51 ASN B C 1
ATOM 1456 O O . ASN B 2 51 ? 5.211 30.131 -16.072 1.00 68.92 51 ASN B O 1
ATOM 1461 N N . GLU B 2 52 ? 4.355 29.934 -18.156 1.00 71.86 52 GLU B N 1
ATOM 1462 C CA . GLU B 2 52 ? 5.591 29.616 -18.920 1.00 73.32 52 GLU B CA 1
ATOM 1463 C C . GLU B 2 52 ? 6.159 28.262 -18.494 1.00 68.19 52 GLU B C 1
ATOM 1464 O O . GLU B 2 52 ? 7.306 27.995 -18.841 1.00 71.59 52 GLU B O 1
ATOM 1470 N N . SER B 2 53 ? 5.359 27.424 -17.826 1.00 67.96 53 SER B N 1
ATOM 1471 C CA . SER B 2 53 ? 5.691 26.004 -17.528 1.00 68.78 53 SER B CA 1
ATOM 1472 C C . SER B 2 53 ? 5.300 25.180 -18.748 1.00 61.69 53 SER B C 1
ATOM 1473 O O . SER B 2 53 ? 4.386 24.356 -18.642 1.00 57.17 53 SER B O 1
ATOM 1476 N N . PHE B 2 54 ? 5.992 25.393 -19.857 1.00 57.90 54 PHE B N 1
ATOM 1477 C CA . PHE B 2 54 ? 5.610 24.795 -21.156 1.00 59.03 54 PHE B CA 1
ATOM 1478 C C . PHE B 2 54 ? 5.694 23.269 -21.057 1.00 56.74 54 PHE B C 1
ATOM 1479 O O . PHE B 2 54 ? 4.898 22.606 -21.759 1.00 66.24 54 PHE B O 1
ATOM 1487 N N . ALA B 2 55 ? 6.607 22.693 -20.267 1.00 54.07 55 ALA B N 1
ATOM 1488 C CA . ALA B 2 55 ? 6.811 21.220 -20.304 1.00 52.74 55 ALA B CA 1
ATOM 1489 C C . ALA B 2 55 ? 5.681 20.535 -19.515 1.00 55.47 55 ALA B C 1
ATOM 1490 O O . ALA B 2 55 ? 5.041 19.596 -20.067 1.00 56.48 55 ALA B O 1
ATOM 1492 N N . THR B 2 56 ? 5.386 21.042 -18.308 1.00 50.90 56 THR B N 1
ATOM 1493 C CA . THR B 2 56 ? 4.352 20.471 -17.423 1.00 49.60 56 THR B CA 1
ATOM 1494 C C . THR B 2 56 ? 2.999 20.650 -18.126 1.00 52.53 56 THR B C 1
ATOM 1495 O O . THR B 2 56 ? 2.176 19.728 -17.994 1.00 56.84 56 THR B O 1
ATOM 1499 N N . SER B 2 57 ? 2.752 21.809 -18.753 1.00 51.04 57 SER B N 1
ATOM 1500 C CA . SER B 2 57 ? 1.510 22.123 -19.506 1.00 50.33 57 SER B CA 1
ATOM 1501 C C . SER B 2 57 ? 1.322 21.026 -20.543 1.00 50.82 57 SER B C 1
ATOM 1502 O O . SER B 2 57 ? 0.219 20.418 -20.612 1.00 51.30 57 SER B O 1
ATOM 1505 N N . THR B 2 58 ? 2.395 20.739 -21.272 1.00 50.50 58 THR B N 1
ATOM 1506 C CA . THR B 2 58 ? 2.400 19.762 -22.386 1.00 50.76 58 THR B CA 1
ATOM 1507 C C . THR B 2 58 ? 2.063 18.393 -21.815 1.00 51.44 58 THR B C 1
ATOM 1508 O O . THR B 2 58 ? 1.330 17.655 -22.482 1.00 54.75 58 THR B O 1
ATOM 1512 N N . PHE B 2 59 ? 2.582 18.045 -20.639 1.00 52.90 59 PHE B N 1
ATOM 1513 C CA . PHE B 2 59 ? 2.299 16.725 -20.028 1.00 51.41 59 PHE B CA 1
ATOM 1514 C C . PHE B 2 59 ? 0.787 16.582 -19.836 1.00 49.87 59 PHE B C 1
ATOM 1515 O O . PHE B 2 59 ? 0.220 15.519 -20.120 1.00 52.43 59 PHE B O 1
ATOM 1523 N N . ILE B 2 60 ? 0.169 17.633 -19.314 1.00 50.21 60 ILE B N 1
ATOM 1524 C CA . ILE B 2 60 ? -1.292 17.640 -19.033 1.00 52.10 60 ILE B CA 1
ATOM 1525 C C . ILE B 2 60 ? -2.009 17.651 -20.385 1.00 54.41 60 ILE B C 1
ATOM 1526 O O . ILE B 2 60 ? -3.019 16.974 -20.453 1.00 53.12 60 ILE B O 1
ATOM 1531 N N . SER B 2 61 ? -1.501 18.366 -21.406 1.00 54.90 61 SER B N 1
ATOM 1532 C CA . SER B 2 61 ? -2.136 18.427 -22.750 1.00 54.98 61 SER B CA 1
ATOM 1533 C C . SER B 2 61 ? -2.204 17.025 -23.354 1.00 54.17 61 SER B C 1
ATOM 1534 O O . SER B 2 61 ? -3.314 16.635 -23.828 1.00 56.05 61 SER B O 1
ATOM 1537 N N . ILE B 2 62 ? -1.126 16.251 -23.293 1.00 53.37 62 ILE B N 1
ATOM 1538 C CA . ILE B 2 62 ? -1.143 14.874 -23.886 1.00 54.64 62 ILE B CA 1
ATOM 1539 C C . ILE B 2 62 ? -2.053 13.955 -23.057 1.00 53.32 62 ILE B C 1
ATOM 1540 O O . ILE B 2 62 ? -2.692 13.077 -23.651 1.00 50.02 62 ILE B O 1
ATOM 1545 N N . THR B 2 63 ? -2.145 14.170 -21.741 1.00 51.15 63 THR B N 1
ATOM 1546 C CA . THR B 2 63 ? -3.078 13.411 -20.869 1.00 52.55 63 THR B CA 1
ATOM 1547 C C . THR B 2 63 ? -4.542 13.633 -21.333 1.00 54.36 63 THR B C 1
ATOM 1548 O O . THR B 2 63 ? -5.327 12.664 -21.397 1.00 52.48 63 THR B O 1
ATOM 1552 N N . ILE B 2 64 ? -4.921 14.885 -21.575 1.00 54.78 64 ILE B N 1
ATOM 1553 C CA . ILE B 2 64 ? -6.278 15.258 -22.025 1.00 57.57 64 ILE B CA 1
ATOM 1554 C C . ILE B 2 64 ? -6.566 14.421 -23.278 1.00 60.34 64 ILE B C 1
ATOM 1555 O O . ILE B 2 64 ? -7.598 13.769 -23.295 1.00 57.39 64 ILE B O 1
ATOM 1560 N N . ILE B 2 65 ? -5.665 14.408 -24.270 1.00 65.94 65 ILE B N 1
ATOM 1561 C CA . ILE B 2 65 ? -5.897 13.743 -25.596 1.00 67.25 65 ILE B CA 1
ATOM 1562 C C . ILE B 2 65 ? -6.135 12.233 -25.415 1.00 69.01 65 ILE B C 1
ATOM 1563 O O . ILE B 2 65 ? -6.904 11.676 -26.168 1.00 78.87 65 ILE B O 1
ATOM 1568 N N . GLU B 2 66 ? -5.473 11.581 -24.468 1.00 69.72 66 GLU B N 1
ATOM 1569 C CA . GLU B 2 66 ? -5.590 10.122 -24.210 1.00 67.14 66 GLU B CA 1
ATOM 1570 C C . GLU B 2 66 ? -6.813 9.900 -23.304 1.00 68.48 66 GLU B C 1
ATOM 1571 O O . GLU B 2 66 ? -7.420 8.821 -23.351 1.00 70.95 66 GLU B O 1
ATOM 1577 N N . GLU B 2 67 ? -7.177 10.886 -22.488 1.00 66.27 67 GLU B N 1
ATOM 1578 C CA . GLU B 2 67 ? -8.359 10.796 -21.594 1.00 69.37 67 GLU B CA 1
ATOM 1579 C C . GLU B 2 67 ? -9.627 11.062 -22.406 1.00 65.09 67 GLU B C 1
ATOM 1580 O O . GLU B 2 67 ? -10.637 10.471 -22.071 1.00 67.61 67 GLU B O 1
ATOM 1586 N N . VAL B 2 68 ? -9.578 11.979 -23.370 1.00 61.87 68 VAL B N 1
ATOM 1587 C CA . VAL B 2 68 ? -10.685 12.270 -24.315 1.00 61.54 68 VAL B CA 1
ATOM 1588 C C . VAL B 2 68 ? -10.928 10.991 -25.124 1.00 66.13 68 VAL B C 1
ATOM 1589 O O . VAL B 2 68 ? -12.074 10.546 -25.180 1.00 69.29 68 VAL B O 1
ATOM 1593 N N . GLY B 2 69 ? -9.876 10.377 -25.655 1.00 68.67 69 GLY B N 1
ATOM 1594 C CA . GLY B 2 69 ? -9.955 9.124 -26.428 1.00 73.08 69 GLY B CA 1
ATOM 1595 C C . GLY B 2 69 ? -10.490 7.961 -25.604 1.00 76.99 69 GLY B C 1
ATOM 1596 O O . GLY B 2 69 ? -11.138 7.083 -26.201 1.00 86.39 69 GLY B O 1
ATOM 1597 N N . LYS B 2 70 ? -10.230 7.932 -24.292 1.00 71.44 70 LYS B N 1
ATOM 1598 C CA . LYS B 2 70 ? -10.661 6.826 -23.399 1.00 68.90 70 LYS B CA 1
ATOM 1599 C C . LYS B 2 70 ? -12.166 6.981 -23.110 1.00 71.62 70 LYS B C 1
ATOM 1600 O O . LYS B 2 70 ? -12.868 5.947 -22.987 1.00 71.51 70 LYS B O 1
ATOM 1606 N N . THR B 2 71 ? -12.634 8.233 -22.972 1.00 69.44 71 THR B N 1
ATOM 1607 C CA . THR B 2 71 ? -14.056 8.616 -22.749 1.00 70.17 71 THR B CA 1
ATOM 1608 C C . THR B 2 71 ? -14.891 8.274 -23.996 1.00 70.48 71 THR B C 1
ATOM 1609 O O . THR B 2 71 ? -15.853 7.542 -23.844 1.00 65.77 71 THR B O 1
ATOM 1613 N N . HIS B 2 72 ? -14.550 8.808 -25.171 1.00 74.67 72 HIS B N 1
ATOM 1614 C CA . HIS B 2 72 ? -15.240 8.539 -26.463 1.00 83.87 72 HIS B CA 1
ATOM 1615 C C . HIS B 2 72 ? -15.432 7.022 -26.639 1.00 87.03 72 HIS B C 1
ATOM 1616 O O . HIS B 2 72 ? -16.559 6.599 -26.977 1.00 87.89 72 HIS B O 1
ATOM 1623 N N . ILE B 2 73 ? -14.380 6.235 -26.391 1.00 83.03 73 ILE B N 1
ATOM 1624 C CA . ILE B 2 73 ? -14.383 4.752 -26.542 1.00 82.73 73 ILE B CA 1
ATOM 1625 C C . ILE B 2 73 ? -15.220 4.138 -25.422 1.00 80.26 73 ILE B C 1
ATOM 1626 O O . ILE B 2 73 ? -15.883 3.114 -25.665 1.00 81.43 73 ILE B O 1
ATOM 1631 N N . GLY B 2 74 ? -15.186 4.762 -24.246 1.00 81.08 74 GLY B N 1
ATOM 1632 C CA . GLY B 2 74 ? -15.940 4.356 -23.043 1.00 76.86 74 GLY B CA 1
ATOM 1633 C C . GLY B 2 74 ? -17.445 4.471 -23.213 1.00 74.93 74 GLY B C 1
ATOM 1634 O O . GLY B 2 74 ? -18.136 3.733 -22.502 1.00 74.69 74 GLY B O 1
ATOM 1635 N N . MET B 2 75 ? -17.948 5.331 -24.114 1.00 75.87 75 MET B N 1
ATOM 1636 C CA . MET B 2 75 ? -19.408 5.384 -24.416 1.00 84.84 75 MET B CA 1
ATOM 1637 C C . MET B 2 75 ? -19.780 4.380 -25.525 1.00 87.79 75 MET B C 1
ATOM 1638 O O . MET B 2 75 ? -20.978 4.008 -25.541 1.00 80.58 75 MET B O 1
ATOM 1643 N N . PHE B 2 76 ? -18.797 3.894 -26.320 1.00 94.10 76 PHE B N 1
ATOM 1644 C CA . PHE B 2 76 ? -18.929 3.118 -27.601 1.00 95.64 76 PHE B CA 1
ATOM 1645 C C . PHE B 2 76 ? -19.892 3.828 -28.576 1.00 90.14 76 PHE B C 1
ATOM 1646 O O . PHE B 2 76 ? -19.968 5.103 -28.616 1.00 78.43 76 PHE B O 1
ATOM 1654 N N . LEU B 2 102 ? -9.150 10.243 -32.406 1.00 115.33 102 LEU B N 1
ATOM 1655 C CA . LEU B 2 102 ? -8.562 11.351 -33.213 1.00 122.30 102 LEU B CA 1
ATOM 1656 C C . LEU B 2 102 ? -9.670 12.092 -33.974 1.00 123.97 102 LEU B C 1
ATOM 1657 O O . LEU B 2 102 ? -10.597 11.469 -34.496 1.00 122.63 102 LEU B O 1
ATOM 1659 N N . PRO B 2 103 ? -9.635 13.448 -34.028 1.00 124.94 103 PRO B N 1
ATOM 1660 C CA . PRO B 2 103 ? -10.596 14.236 -34.806 1.00 128.15 103 PRO B CA 1
ATOM 1661 C C . PRO B 2 103 ? -10.058 14.852 -36.110 1.00 130.81 103 PRO B C 1
ATOM 1662 O O . PRO B 2 103 ? -9.294 15.795 -35.986 1.00 133.18 103 PRO B O 1
ATOM 1666 N N . THR B 2 104 ? -10.464 14.363 -37.298 1.00 127.97 104 THR B N 1
ATOM 1667 C CA . THR B 2 104 ? -9.793 14.694 -38.600 1.00 120.13 104 THR B CA 1
ATOM 1668 C C . THR B 2 104 ? -9.803 16.230 -38.759 1.00 113.34 104 THR B C 1
ATOM 1669 O O . THR B 2 104 ? -10.927 16.843 -38.655 1.00 103.41 104 THR B O 1
ATOM 1673 N N . ILE B 2 105 ? -8.607 16.833 -38.928 1.00 108.00 105 ILE B N 1
ATOM 1674 C CA . ILE B 2 105 ? -8.413 18.313 -38.990 1.00 104.30 105 ILE B CA 1
ATOM 1675 C C . ILE B 2 105 ? -9.565 18.873 -39.830 1.00 102.69 105 ILE B C 1
ATOM 1676 O O . ILE B 2 105 ? -10.001 18.150 -40.739 1.00 111.00 105 ILE B O 1
ATOM 1678 N N . LYS B 2 106 ? -10.063 20.081 -39.558 1.00 95.66 106 LYS B N 1
ATOM 1679 C CA . LYS B 2 106 ? -11.096 20.681 -40.439 1.00 94.11 106 LYS B CA 1
ATOM 1680 C C . LYS B 2 106 ? -10.420 21.084 -41.764 1.00 100.51 106 LYS B C 1
ATOM 1681 O O . LYS B 2 106 ? -11.033 20.822 -42.844 1.00 111.11 106 LYS B O 1
ATOM 1687 N N . MET B 2 107 ? -9.186 21.608 -41.711 1.00 97.83 107 MET B N 1
ATOM 1688 C CA . MET B 2 107 ? -8.454 22.159 -42.891 1.00 95.41 107 MET B CA 1
ATOM 1689 C C . MET B 2 107 ? -9.128 23.480 -43.271 1.00 92.73 107 MET B C 1
ATOM 1690 O O . MET B 2 107 ? -10.229 23.417 -43.799 1.00 91.13 107 MET B O 1
ATOM 1692 N N . GLY B 2 108 ? -8.528 24.624 -42.925 1.00 92.32 108 GLY B N 1
ATOM 1693 C CA . GLY B 2 108 ? -9.183 25.948 -42.991 1.00 93.45 108 GLY B CA 1
ATOM 1694 C C . GLY B 2 108 ? -9.814 26.352 -41.666 1.00 94.07 108 GLY B C 1
ATOM 1695 O O . GLY B 2 108 ? -10.114 27.554 -41.510 1.00 93.32 108 GLY B O 1
ATOM 1696 N N . GLY B 2 109 ? -9.997 25.387 -40.746 1.00 97.38 109 GLY B N 1
ATOM 1697 C CA . GLY B 2 109 ? -10.653 25.546 -39.429 1.00 94.63 109 GLY B CA 1
ATOM 1698 C C . GLY B 2 109 ? -9.707 26.159 -38.410 1.00 92.48 109 GLY B C 1
ATOM 1699 O O . GLY B 2 109 ? -8.505 26.265 -38.747 1.00 90.93 109 GLY B O 1
ATOM 1700 N N . ARG B 2 110 ? -10.223 26.546 -37.227 1.00 87.49 110 ARG B N 1
ATOM 1701 C CA . ARG B 2 110 ? -9.568 27.519 -36.295 1.00 86.99 110 ARG B CA 1
ATOM 1702 C C . ARG B 2 110 ? -8.224 26.966 -35.784 1.00 83.86 110 ARG B C 1
ATOM 1703 O O . ARG B 2 110 ? -7.357 27.815 -35.419 1.00 75.17 110 ARG B O 1
ATOM 1711 N N . LEU B 2 111 ? -8.070 25.624 -35.796 1.00 84.90 111 LEU B N 1
ATOM 1712 C CA . LEU B 2 111 ? -6.841 24.856 -35.436 1.00 81.91 111 LEU B CA 1
ATOM 1713 C C . LEU B 2 111 ? -5.754 25.076 -36.495 1.00 84.30 111 LEU B C 1
ATOM 1714 O O . LEU B 2 111 ? -4.586 25.153 -36.100 1.00 88.35 111 LEU B O 1
ATOM 1719 N N . ASN B 2 112 ? -6.100 25.187 -37.782 1.00 91.97 112 ASN B N 1
ATOM 1720 C CA . ASN B 2 112 ? -5.136 25.577 -38.855 1.00 95.45 112 ASN B CA 1
ATOM 1721 C C . ASN B 2 112 ? -4.733 27.060 -38.684 1.00 96.62 112 ASN B C 1
ATOM 1722 O O . ASN B 2 112 ? -3.497 27.330 -38.538 1.00 86.79 112 ASN B O 1
ATOM 1727 N N . LYS B 2 113 ? -5.729 27.971 -38.666 1.00 103.92 113 LYS B N 1
ATOM 1728 C CA . LYS B 2 113 ? -5.562 29.455 -38.595 1.00 109.39 113 LYS B CA 1
ATOM 1729 C C . LYS B 2 113 ? -4.753 29.851 -37.351 1.00 106.50 113 LYS B C 1
ATOM 1730 O O . LYS B 2 113 ? -4.170 30.945 -37.378 1.00 109.32 113 LYS B O 1
ATOM 1736 N N . ALA B 2 114 ? -4.734 29.022 -36.299 1.00 106.06 114 ALA B N 1
ATOM 1737 C CA . ALA B 2 114 ? -4.018 29.288 -35.023 1.00 103.44 114 ALA B CA 1
ATOM 1738 C C . ALA B 2 114 ? -2.621 28.638 -35.012 1.00 98.11 114 ALA B C 1
ATOM 1739 O O . ALA B 2 114 ? -1.684 29.303 -34.548 1.00 100.90 114 ALA B O 1
ATOM 1741 N N . ILE B 2 115 ? -2.470 27.401 -35.498 1.00 92.75 115 ILE B N 1
ATOM 1742 C CA . ILE B 2 115 ? -1.145 26.738 -35.705 1.00 89.70 115 ILE B CA 1
ATOM 1743 C C . ILE B 2 115 ? -0.946 26.444 -37.198 1.00 98.02 115 ILE B C 1
ATOM 1744 O O . ILE B 2 115 ? 0.151 25.958 -37.527 1.00 104.63 115 ILE B O 1
ATOM 1749 N N . GLU B 2 118 ? -0.909 22.387 -40.488 1.00 126.29 118 GLU B N 1
ATOM 1750 C CA . GLU B 2 118 ? 0.518 22.595 -40.858 1.00 127.74 118 GLU B CA 1
ATOM 1751 C C . GLU B 2 118 ? 1.410 21.796 -39.893 1.00 122.00 118 GLU B C 1
ATOM 1752 O O . GLU B 2 118 ? 1.961 20.751 -40.288 1.00 110.82 118 GLU B O 1
ATOM 1758 N N . MET B 2 119 ? 1.535 22.300 -38.663 1.00 118.96 119 MET B N 1
ATOM 1759 C CA . MET B 2 119 ? 2.054 21.600 -37.458 1.00 105.31 119 MET B CA 1
ATOM 1760 C C . MET B 2 119 ? 1.063 20.499 -37.040 1.00 104.84 119 MET B C 1
ATOM 1761 O O . MET B 2 119 ? 1.465 19.569 -36.308 1.00 104.09 119 MET B O 1
ATOM 1766 N N . ILE B 2 120 ? -0.203 20.595 -37.459 1.00 101.59 120 ILE B N 1
ATOM 1767 C CA . ILE B 2 120 ? -1.236 19.556 -37.166 1.00 101.26 120 ILE B CA 1
ATOM 1768 C C . ILE B 2 120 ? -0.709 18.196 -37.653 1.00 99.26 120 ILE B C 1
ATOM 1769 O O . ILE B 2 120 ? -0.671 17.253 -36.859 1.00 90.45 120 ILE B O 1
ATOM 1774 N N . ASP B 2 121 ? -0.279 18.098 -38.908 1.00 106.12 121 ASP B N 1
ATOM 1775 C CA . ASP B 2 121 ? 0.197 16.814 -39.490 1.00 110.36 121 ASP B CA 1
ATOM 1776 C C . ASP B 2 121 ? 1.192 16.182 -38.518 1.00 111.19 121 ASP B C 1
ATOM 1777 O O . ASP B 2 121 ? 1.061 14.971 -38.217 1.00 107.61 121 ASP B O 1
ATOM 1782 N N . LYS B 2 122 ? 2.108 17.010 -38.011 1.00 111.30 122 LYS B N 1
ATOM 1783 C CA . LYS B 2 122 ? 3.183 16.617 -37.062 1.00 107.36 122 LYS B CA 1
ATOM 1784 C C . LYS B 2 122 ? 2.563 15.920 -35.838 1.00 98.99 122 LYS B C 1
ATOM 1785 O O . LYS B 2 122 ? 2.955 14.764 -35.544 1.00 95.50 122 LYS B O 1
ATOM 1791 N N . ILE B 2 123 ? 1.642 16.590 -35.138 1.00 91.81 123 ILE B N 1
ATOM 1792 C CA . ILE B 2 123 ? 1.040 16.066 -33.870 1.00 90.10 123 ILE B CA 1
ATOM 1793 C C . ILE B 2 123 ? 0.294 14.764 -34.199 1.00 88.09 123 ILE B C 1
ATOM 1794 O O . ILE B 2 123 ? 0.294 13.843 -33.356 1.00 80.78 123 ILE B O 1
ATOM 1799 N N . VAL B 2 124 ? -0.372 14.712 -35.360 1.00 90.31 124 VAL B N 1
ATOM 1800 C CA . VAL B 2 124 ? -1.206 13.539 -35.759 1.00 92.54 124 VAL B CA 1
ATOM 1801 C C . VAL B 2 124 ? -0.243 12.357 -35.978 1.00 93.98 124 VAL B C 1
ATOM 1802 O O . VAL B 2 124 ? -0.486 11.268 -35.386 1.00 86.52 124 VAL B O 1
ATOM 1806 N N . GLU B 2 125 ? 0.831 12.582 -36.755 1.00 95.36 125 GLU B N 1
ATOM 1807 C CA . GLU B 2 125 ? 1.937 11.611 -36.985 1.00 93.35 125 GLU B CA 1
ATOM 1808 C C . GLU B 2 125 ? 2.499 11.110 -35.641 1.00 93.63 125 GLU B C 1
ATOM 1809 O O . GLU B 2 125 ? 2.460 9.875 -35.451 1.00 87.08 125 GLU B O 1
ATOM 1815 N N . ASP B 2 126 ? 2.969 12.005 -34.739 1.00 89.62 126 ASP B N 1
ATOM 1816 C CA . ASP B 2 126 ? 3.525 11.637 -33.398 1.00 90.51 126 ASP B CA 1
ATOM 1817 C C . ASP B 2 126 ? 2.502 10.799 -32.623 1.00 89.83 126 ASP B C 1
ATOM 1818 O O . ASP B 2 126 ? 2.921 9.832 -31.951 1.00 88.27 126 ASP B O 1
ATOM 1823 N N . ALA B 2 127 ? 1.221 11.182 -32.700 1.00 83.74 127 ALA B N 1
ATOM 1824 C CA . ALA B 2 127 ? 0.099 10.483 -32.045 1.00 82.26 127 ALA B CA 1
ATOM 1825 C C . ALA B 2 127 ? -0.012 9.060 -32.606 1.00 84.82 127 ALA B C 1
ATOM 1826 O O . ALA B 2 127 ? 0.008 8.115 -31.796 1.00 76.27 127 ALA B O 1
ATOM 1828 N N . GLU B 2 128 ? -0.075 8.899 -33.937 1.00 94.53 128 GLU B N 1
ATOM 1829 C CA . GLU B 2 128 ? -0.212 7.567 -34.608 1.00 100.72 128 GLU B CA 1
ATOM 1830 C C . GLU B 2 128 ? 1.018 6.680 -34.312 1.00 99.45 128 GLU B C 1
ATOM 1831 O O . GLU B 2 128 ? 0.841 5.494 -33.859 1.00 87.44 128 GLU B O 1
ATOM 1837 N N . THR B 2 129 ? 2.217 7.231 -34.555 1.00 100.84 129 THR B N 1
ATOM 1838 C CA . THR B 2 129 ? 3.548 6.628 -34.258 1.00 103.86 129 THR B CA 1
ATOM 1839 C C . THR B 2 129 ? 3.530 5.874 -32.921 1.00 104.33 129 THR B C 1
ATOM 1840 O O . THR B 2 129 ? 3.986 4.720 -32.883 1.00 103.02 129 THR B O 1
ATOM 1844 N N . GLY B 2 130 ? 3.051 6.539 -31.861 1.00 109.30 130 GLY B N 1
ATOM 1845 C CA . GLY B 2 130 ? 3.319 6.206 -30.443 1.00 105.77 130 GLY B CA 1
ATOM 1846 C C . GLY B 2 130 ? 4.415 7.086 -29.845 1.00 100.42 130 GLY B C 1
ATOM 1847 O O . GLY B 2 130 ? 4.884 6.777 -28.732 1.00 93.33 130 GLY B O 1
ATOM 1848 N N . GLU B 2 131 ? 4.784 8.160 -30.554 1.00 99.44 131 GLU B N 1
ATOM 1849 C CA . GLU B 2 131 ? 5.890 9.101 -30.223 1.00 96.11 131 GLU B CA 1
ATOM 1850 C C . GLU B 2 131 ? 5.408 10.116 -29.171 1.00 88.61 131 GLU B C 1
ATOM 1851 O O . GLU B 2 131 ? 6.273 10.643 -28.426 1.00 76.79 131 GLU B O 1
ATOM 1857 N N . LEU B 2 132 ? 4.090 10.393 -29.123 1.00 84.64 132 LEU B N 1
ATOM 1858 C CA . LEU B 2 132 ? 3.446 11.321 -28.142 1.00 78.15 132 LEU B CA 1
ATOM 1859 C C . LEU B 2 132 ? 3.620 10.780 -26.719 1.00 75.66 132 LEU B C 1
ATOM 1860 O O . LEU B 2 132 ? 3.618 11.612 -25.792 1.00 72.58 132 LEU B O 1
ATOM 1865 N N . ILE B 2 133 ? 3.724 9.458 -26.543 1.00 71.99 133 ILE B N 1
ATOM 1866 C CA . ILE B 2 133 ? 4.011 8.840 -25.214 1.00 74.25 133 ILE B CA 1
ATOM 1867 C C . ILE B 2 133 ? 5.386 9.313 -24.714 1.00 74.43 133 ILE B C 1
ATOM 1868 O O . ILE B 2 133 ? 5.505 9.683 -23.509 1.00 76.78 133 ILE B O 1
ATOM 1873 N N . SER B 2 134 ? 6.390 9.298 -25.591 1.00 69.90 134 SER B N 1
ATOM 1874 C CA . SER B 2 134 ? 7.794 9.518 -25.192 1.00 68.23 134 SER B CA 1
ATOM 1875 C C . SER B 2 134 ? 7.998 11.014 -24.965 1.00 66.60 134 SER B C 1
ATOM 1876 O O . SER B 2 134 ? 8.848 11.359 -24.099 1.00 71.57 134 SER B O 1
ATOM 1879 N N . ILE B 2 135 ? 7.225 11.846 -25.681 1.00 63.13 135 ILE B N 1
ATOM 1880 C CA . ILE B 2 135 ? 7.250 13.341 -25.608 1.00 62.09 135 ILE B CA 1
ATOM 1881 C C . ILE B 2 135 ? 6.640 13.772 -24.270 1.00 64.14 135 ILE B C 1
ATOM 1882 O O . ILE B 2 135 ? 7.181 14.723 -23.655 1.00 68.40 135 ILE B O 1
ATOM 1887 N N . ARG B 2 136 ? 5.583 13.074 -23.848 1.00 61.61 136 ARG B N 1
ATOM 1888 C CA . ARG B 2 136 ? 4.894 13.220 -22.543 1.00 62.62 136 ARG B CA 1
ATOM 1889 C C . ARG B 2 136 ? 5.854 12.834 -21.416 1.00 62.38 136 ARG B C 1
ATOM 1890 O O . ARG B 2 136 ? 6.009 13.657 -20.482 1.00 59.40 136 ARG B O 1
ATOM 1898 N N . GLU B 2 137 ? 6.426 11.622 -21.477 1.00 65.17 137 GLU B N 1
ATOM 1899 C CA . GLU B 2 137 ? 7.498 11.175 -20.545 1.00 68.38 137 GLU B CA 1
ATOM 1900 C C . GLU B 2 137 ? 8.509 12.310 -20.399 1.00 66.14 137 GLU B C 1
ATOM 1901 O O . GLU B 2 137 ? 8.754 12.745 -19.275 1.00 68.14 137 GLU B O 1
ATOM 1907 N N . SER B 2 138 ? 9.058 12.784 -21.511 1.00 60.81 138 SER B N 1
ATOM 1908 C CA . SER B 2 138 ? 10.194 13.730 -21.487 1.00 59.35 138 SER B CA 1
ATOM 1909 C C . SER B 2 138 ? 9.711 15.105 -21.000 1.00 54.08 138 SER B C 1
ATOM 1910 O O . SER B 2 138 ? 10.578 15.945 -20.716 1.00 47.99 138 SER B O 1
ATOM 1913 N N . SER B 2 139 ? 8.386 15.348 -20.949 1.00 52.95 139 SER B N 1
ATOM 1914 C CA . SER B 2 139 ? 7.784 16.652 -20.535 1.00 49.56 139 SER B CA 1
ATOM 1915 C C . SER B 2 139 ? 7.524 16.717 -19.028 1.00 48.29 139 SER B C 1
ATOM 1916 O O . SER B 2 139 ? 7.049 17.795 -18.617 1.00 49.78 139 SER B O 1
ATOM 1919 N N . LEU B 2 140 ? 7.803 15.644 -18.260 1.00 47.15 140 LEU B N 1
ATOM 1920 C CA . LEU B 2 140 ? 7.667 15.610 -16.771 1.00 48.87 140 LEU B CA 1
ATOM 1921 C C . LEU B 2 140 ? 8.884 14.996 -16.043 1.00 48.03 140 LEU B C 1
ATOM 1922 O O . LEU B 2 140 ? 9.133 15.420 -14.876 1.00 41.41 140 LEU B O 1
ATOM 1927 N N . TYR B 2 141 ? 9.588 14.039 -16.658 1.00 50.25 141 TYR B N 1
ATOM 1928 C CA . TYR B 2 141 ? 10.685 13.267 -16.037 1.00 53.95 141 TYR B CA 1
ATOM 1929 C C . TYR B 2 141 ? 12.020 13.554 -16.724 1.00 54.04 141 TYR B C 1
ATOM 1930 O O . TYR B 2 141 ? 12.142 13.457 -17.930 1.00 55.88 141 TYR B O 1
ATOM 1939 N N . ALA B 2 142 ? 13.036 13.854 -15.925 1.00 58.41 142 ALA B N 1
ATOM 1940 C CA . ALA B 2 142 ? 14.449 13.928 -16.357 1.00 58.87 142 ALA B CA 1
ATOM 1941 C C . ALA B 2 142 ? 14.920 12.501 -16.647 1.00 60.49 142 ALA B C 1
ATOM 1942 O O . ALA B 2 142 ? 14.345 11.579 -16.090 1.00 57.41 142 ALA B O 1
ATOM 1944 N N . ASP B 2 143 ? 15.922 12.350 -17.507 1.00 68.31 143 ASP B N 1
ATOM 1945 C CA . ASP B 2 143 ? 16.287 11.076 -18.179 1.00 74.03 143 ASP B CA 1
ATOM 1946 C C . ASP B 2 143 ? 17.713 11.186 -18.721 1.00 74.20 143 ASP B C 1
ATOM 1947 O O . ASP B 2 143 ? 18.017 12.210 -19.332 1.00 68.93 143 ASP B O 1
ATOM 1952 N N . ILE B 2 144 ? 18.537 10.161 -18.496 1.00 79.86 144 ILE B N 1
ATOM 1953 C CA . ILE B 2 144 ? 19.851 9.972 -19.182 1.00 90.16 144 ILE B CA 1
ATOM 1954 C C . ILE B 2 144 ? 19.598 9.345 -20.571 1.00 95.67 144 ILE B C 1
ATOM 1955 O O . ILE B 2 144 ? 19.463 8.091 -20.671 1.00 94.78 144 ILE B O 1
ATOM 1960 N N . ILE B 2 145 ? 19.484 10.191 -21.605 1.00 92.87 145 ILE B N 1
ATOM 1961 C CA . ILE B 2 145 ? 19.338 9.759 -23.027 1.00 91.73 145 ILE B CA 1
ATOM 1962 C C . ILE B 2 145 ? 20.739 9.385 -23.517 1.00 91.96 145 ILE B C 1
ATOM 1963 O O . ILE B 2 145 ? 21.576 10.313 -23.674 1.00 80.86 145 ILE B O 1
ATOM 1968 N N . ASP B 2 146 ? 20.947 8.072 -23.723 1.00 94.90 146 ASP B N 1
ATOM 1969 C CA . ASP B 2 146 ? 22.234 7.372 -23.985 1.00 98.38 146 ASP B CA 1
ATOM 1970 C C . ASP B 2 146 ? 23.159 7.651 -22.788 1.00 99.69 146 ASP B C 1
ATOM 1971 O O . ASP B 2 146 ? 23.109 6.823 -21.834 1.00 101.46 146 ASP B O 1
ATOM 1976 N N . ASP B 2 147 ? 23.924 8.758 -22.778 1.00 96.73 147 ASP B N 1
ATOM 1977 C CA . ASP B 2 147 ? 24.723 9.138 -21.579 1.00 93.85 147 ASP B CA 1
ATOM 1978 C C . ASP B 2 147 ? 24.786 10.657 -21.327 1.00 87.73 147 ASP B C 1
ATOM 1979 O O . ASP B 2 147 ? 25.598 11.047 -20.492 1.00 92.01 147 ASP B O 1
ATOM 1984 N N . ILE B 2 148 ? 23.941 11.473 -21.951 1.00 84.81 148 ILE B N 1
ATOM 1985 C CA . ILE B 2 148 ? 23.700 12.903 -21.576 1.00 87.64 148 ILE B CA 1
ATOM 1986 C C . ILE B 2 148 ? 22.417 12.970 -20.713 1.00 85.16 148 ILE B C 1
ATOM 1987 O O . ILE B 2 148 ? 21.455 12.201 -20.972 1.00 79.11 148 ILE B O 1
ATOM 1992 N N . LEU B 2 149 ? 22.376 13.858 -19.713 1.00 80.04 149 LEU B N 1
ATOM 1993 C CA . LEU B 2 149 ? 21.146 14.107 -18.916 1.00 72.06 149 LEU B CA 1
ATOM 1994 C C . LEU B 2 149 ? 20.244 15.047 -19.694 1.00 72.82 149 LEU B C 1
ATOM 1995 O O . LEU B 2 149 ? 20.727 16.128 -20.089 1.00 69.63 149 LEU B O 1
ATOM 2000 N N . GLU B 2 150 ? 18.976 14.653 -19.812 1.00 74.17 150 GLU B N 1
ATOM 2001 C CA . GLU B 2 150 ? 17.909 15.399 -20.510 1.00 73.69 150 GLU B CA 1
ATOM 2002 C C . GLU B 2 150 ? 16.865 15.805 -19.461 1.00 70.07 150 GLU B C 1
ATOM 2003 O O . GLU B 2 150 ? 16.714 15.108 -18.430 1.00 67.73 150 GLU B O 1
ATOM 2009 N N . VAL B 2 151 ? 16.207 16.938 -19.673 1.00 66.89 151 VAL B N 1
ATOM 2010 C CA . VAL B 2 151 ? 15.356 17.573 -18.629 1.00 64.56 151 VAL B CA 1
ATOM 2011 C C . VAL B 2 151 ? 14.138 18.199 -19.312 1.00 61.79 151 VAL B C 1
ATOM 2012 O O . VAL B 2 151 ? 14.207 18.750 -20.401 1.00 63.62 151 VAL B O 1
ATOM 2016 N N . PRO B 2 152 ? 12.941 18.088 -18.738 1.00 60.61 152 PRO B N 1
ATOM 2017 C CA . PRO B 2 152 ? 11.741 18.624 -19.375 1.00 61.67 152 PRO B CA 1
ATOM 2018 C C . PRO B 2 152 ? 11.826 20.031 -19.980 1.00 60.16 152 PRO B C 1
ATOM 2019 O O . PRO B 2 152 ? 11.398 20.151 -21.110 1.00 60.42 152 PRO B O 1
ATOM 2023 N N . SER B 2 153 ? 1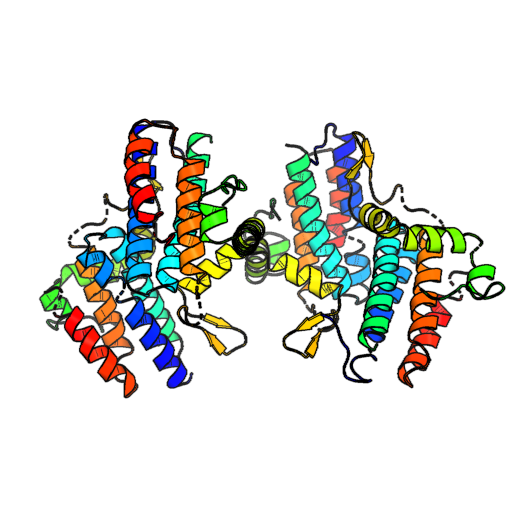2.370 21.026 -19.279 1.00 59.94 153 SER B N 1
ATOM 2024 C CA . SER B 2 153 ? 12.393 22.446 -19.735 1.00 62.41 153 SER B CA 1
ATOM 2025 C C . SER B 2 153 ? 13.177 22.649 -21.036 1.00 67.53 153 SER B C 1
ATOM 2026 O O . SER B 2 153 ? 12.929 23.696 -21.674 1.00 70.55 153 SER B O 1
ATOM 2029 N N . GLU B 2 154 ? 14.055 21.711 -21.424 1.00 70.57 154 GLU B N 1
ATOM 2030 C CA . GLU B 2 154 ? 14.871 21.760 -22.671 1.00 73.50 154 GLU B CA 1
ATOM 2031 C C . GLU B 2 154 ? 14.463 20.659 -23.659 1.00 74.58 154 GLU B C 1
ATOM 2032 O O . GLU B 2 154 ? 15.263 20.227 -24.482 1.00 78.72 154 GLU B O 1
ATOM 2049 N N . ILE B 2 156 ? 10.704 20.628 -24.418 1.00 70.42 156 ILE B N 1
ATOM 2050 C CA . ILE B 2 156 ? 9.429 21.179 -24.837 1.00 72.94 156 ILE B CA 1
ATOM 2051 C C . ILE B 2 156 ? 9.600 22.678 -25.150 1.00 72.84 156 ILE B C 1
ATOM 2052 O O . ILE B 2 156 ? 10.153 23.396 -24.300 1.00 79.10 156 ILE B O 1
ATOM 2057 N N . SER B 2 157 ? 9.101 23.138 -26.304 1.00 70.37 157 SER B N 1
ATOM 2058 C CA . SER B 2 157 ? 9.153 24.559 -26.733 1.00 67.81 157 SER B CA 1
ATOM 2059 C C . SER B 2 157 ? 7.808 25.208 -26.457 1.00 64.34 157 SER B C 1
ATOM 2060 O O . SER B 2 157 ? 6.800 24.521 -26.522 1.00 68.03 157 SER B O 1
ATOM 2074 N N . GLU B 2 159 ? 6.070 26.853 -28.409 1.00 85.71 159 GLU B N 1
ATOM 2075 C CA . GLU B 2 159 ? 5.114 26.713 -29.497 1.00 91.15 159 GLU B CA 1
ATOM 2076 C C . GLU B 2 159 ? 4.569 25.268 -29.534 1.00 84.56 159 GLU B C 1
ATOM 2077 O O . GLU B 2 159 ? 3.410 25.079 -29.947 1.00 82.01 159 GLU B O 1
ATOM 2083 N N . GLN B 2 160 ? 5.361 24.282 -29.119 1.00 80.82 160 GLN B N 1
ATOM 2084 C CA . GLN B 2 160 ? 4.961 22.848 -29.017 1.00 81.32 160 GLN B CA 1
ATOM 2085 C C . GLN B 2 160 ? 3.846 22.689 -27.959 1.00 83.37 160 GLN B C 1
ATOM 2086 O O . GLN B 2 160 ? 2.821 21.998 -28.236 1.00 82.97 160 GLN B O 1
ATOM 2092 N N . SER B 2 161 ? 4.045 23.302 -26.783 1.00 82.92 161 SER B N 1
ATOM 2093 C CA . SER B 2 161 ? 3.051 23.473 -25.681 1.00 79.28 161 SER B CA 1
ATOM 2094 C C . SER B 2 161 ? 1.778 24.166 -26.200 1.00 75.97 161 SER B C 1
ATOM 2095 O O . SER B 2 161 ? 0.700 23.677 -25.902 1.00 76.19 161 SER B O 1
ATOM 2098 N N . ARG B 2 162 ? 1.896 25.290 -26.910 1.00 77.79 162 ARG B N 1
ATOM 2099 C CA . ARG B 2 162 ? 0.732 26.045 -27.457 1.00 76.68 162 ARG B CA 1
ATOM 2100 C C . ARG B 2 162 ? -0.072 25.127 -28.375 1.00 71.31 162 ARG B C 1
ATOM 2101 O O . ARG B 2 162 ? -1.311 25.092 -28.231 1.00 73.22 162 ARG B O 1
ATOM 2109 N N . ALA B 2 163 ? 0.621 24.379 -29.229 1.00 67.77 163 ALA B N 1
ATOM 2110 C CA . ALA B 2 163 ? 0.012 23.566 -30.304 1.00 69.08 163 ALA B CA 1
ATOM 2111 C C . ALA B 2 163 ? -0.679 22.332 -29.699 1.00 66.27 163 ALA B C 1
ATOM 2112 O O . ALA B 2 163 ? -1.825 22.039 -30.086 1.00 64.48 163 ALA B O 1
ATOM 2114 N N . LEU B 2 164 ? -0.079 21.654 -28.724 1.00 64.49 164 LEU B N 1
ATOM 2115 C CA . LEU B 2 164 ? -0.735 20.433 -28.193 1.00 62.19 164 LEU B CA 1
ATOM 2116 C C . LEU B 2 164 ? -1.944 20.782 -27.324 1.00 63.85 164 LEU B C 1
ATOM 2117 O O . LEU B 2 164 ? -2.963 20.056 -27.439 1.00 61.75 164 LEU B O 1
ATOM 2122 N N . LEU B 2 165 ? -1.891 21.878 -26.562 1.00 66.23 165 LEU B N 1
ATOM 2123 C CA . LEU B 2 165 ? -3.095 22.386 -25.861 1.00 67.56 165 LEU B CA 1
ATOM 2124 C C . LEU B 2 165 ? -4.170 22.757 -26.922 1.00 65.35 165 LEU B C 1
ATOM 2125 O O . LEU B 2 165 ? -5.227 22.112 -26.909 1.00 63.38 165 LEU B O 1
ATOM 2130 N N . LEU B 2 166 ? -3.940 23.699 -27.840 1.00 61.44 166 LEU B N 1
ATOM 2131 C CA . LEU B 2 166 ? -4.933 23.991 -28.926 1.00 64.10 166 LEU B CA 1
ATOM 2132 C C . LEU B 2 166 ? -5.470 22.684 -29.548 1.00 60.17 166 LEU B C 1
ATOM 2133 O O . LEU B 2 166 ? -6.674 22.528 -29.604 1.00 54.53 166 LEU B O 1
ATOM 2138 N N . TYR B 2 167 ? -4.604 21.737 -29.898 1.00 59.81 167 TYR B N 1
ATOM 2139 C CA . TYR B 2 167 ? -4.992 20.393 -30.386 1.00 60.73 167 TYR B CA 1
ATOM 2140 C C . TYR B 2 167 ? -5.778 19.590 -29.336 1.00 61.35 167 TYR B C 1
ATOM 2141 O O . TYR B 2 167 ? -6.750 18.927 -29.730 1.00 64.01 167 TYR B O 1
ATOM 2150 N N . ALA B 2 168 ? -5.375 19.580 -28.063 1.00 61.49 168 ALA B N 1
ATOM 2151 C CA . ALA B 2 168 ? -6.114 18.842 -26.999 1.00 62.09 168 ALA B CA 1
ATOM 2152 C C . ALA B 2 168 ? -7.581 19.346 -26.958 1.00 61.90 168 ALA B C 1
ATOM 2153 O O . ALA B 2 168 ? -8.501 18.495 -26.946 1.00 57.14 168 ALA B O 1
ATOM 2155 N N . ILE B 2 169 ? -7.775 20.675 -26.907 1.00 64.29 169 ILE B N 1
ATOM 2156 C CA . ILE B 2 169 ? -9.093 21.364 -26.799 1.00 66.07 169 ILE B CA 1
ATOM 2157 C C . ILE B 2 169 ? -9.979 20.920 -27.972 1.00 71.43 169 ILE B C 1
ATOM 2158 O O . ILE B 2 169 ? -11.155 20.661 -27.750 1.00 72.73 169 ILE B O 1
ATOM 2163 N N . GLU B 2 170 ? -9.438 20.869 -29.192 1.00 75.76 170 GLU B N 1
ATOM 2164 C CA . GLU B 2 170 ? -10.155 20.387 -30.401 1.00 75.59 170 GLU B CA 1
ATOM 2165 C C . GLU B 2 170 ? -10.489 18.901 -30.256 1.00 76.56 170 GLU B C 1
ATOM 2166 O O . GLU B 2 170 ? -11.617 18.524 -30.580 1.00 79.45 170 GLU B O 1
ATOM 2172 N N . CYS B 2 171 ? -9.542 18.089 -29.787 1.00 76.35 171 CYS B N 1
ATOM 2173 C CA . CYS B 2 171 ? -9.760 16.661 -29.432 1.00 77.00 171 CYS B CA 1
ATOM 2174 C C . CYS B 2 171 ? -11.062 16.504 -28.648 1.00 76.63 171 CYS B C 1
ATOM 2175 O O . CYS B 2 171 ? -11.950 15.735 -29.071 1.00 77.08 171 CYS B O 1
ATOM 2178 N N . PHE B 2 172 ? -11.134 17.210 -27.524 1.00 72.64 172 PHE B N 1
ATOM 2179 C CA . PHE B 2 172 ? -12.287 17.230 -26.590 1.00 74.53 172 PHE B CA 1
ATOM 2180 C C . PHE B 2 172 ? -13.545 17.745 -27.322 1.00 74.50 172 PHE B C 1
ATOM 2181 O O . PHE B 2 172 ? -14.574 17.078 -27.301 1.00 69.22 172 PHE B O 1
ATOM 2189 N N . ASP B 2 173 ? -13.445 18.890 -27.991 1.00 75.92 173 ASP B N 1
ATOM 2190 C CA . ASP B 2 173 ? -14.584 19.573 -28.653 1.00 77.27 173 ASP B CA 1
ATOM 2191 C C . ASP B 2 173 ? -15.189 18.619 -29.691 1.00 81.09 173 ASP B C 1
ATOM 2192 O O . ASP B 2 173 ? -16.355 18.308 -29.569 1.00 79.89 173 ASP B O 1
ATOM 2197 N N . ASP B 2 174 ? -14.394 18.144 -30.650 1.00 87.32 174 ASP B N 1
ATOM 2198 C CA . ASP B 2 174 ? -14.855 17.332 -31.805 1.00 85.43 174 ASP B CA 1
ATOM 2199 C C . ASP B 2 174 ? -15.405 15.999 -31.288 1.00 79.89 174 ASP B C 1
ATOM 2200 O O . ASP B 2 174 ? -16.380 15.534 -31.872 1.00 87.98 174 ASP B O 1
ATOM 2205 N N . SER B 2 175 ? -14.852 15.457 -30.199 1.00 77.78 175 SER B N 1
ATOM 2206 C CA . SER B 2 175 ? -15.167 14.114 -29.643 1.00 76.73 175 SER B CA 1
ATOM 2207 C C . SER B 2 175 ? -16.426 14.128 -28.760 1.00 78.94 175 SER B C 1
ATOM 2208 O O . SER B 2 175 ? -17.156 13.141 -28.828 1.00 91.93 175 SER B O 1
ATOM 2211 N N . LEU B 2 176 ? -16.658 15.137 -27.915 1.00 75.47 176 LEU B N 1
ATOM 2212 C CA . LEU B 2 176 ? -17.669 15.054 -26.811 1.00 74.86 176 LEU B CA 1
ATOM 2213 C C . LEU B 2 176 ? -18.668 16.233 -26.787 1.00 71.52 176 LEU B C 1
ATOM 2214 O O . LEU B 2 176 ? -19.764 16.008 -26.236 1.00 75.42 176 LEU B O 1
ATOM 2219 N N . VAL B 2 177 ? -18.310 17.444 -27.244 1.00 66.98 177 VAL B N 1
ATOM 2220 C CA . VAL B 2 177 ? -19.231 18.626 -27.256 1.00 69.30 177 VAL B CA 1
ATOM 2221 C C . VAL B 2 177 ? -20.367 18.353 -28.259 1.00 76.33 177 VAL B C 1
ATOM 2222 O O . VAL B 2 177 ? -20.095 18.217 -29.490 1.00 79.56 177 VAL B O 1
ATOM 2226 N N . GLY B 2 178 ? -21.616 18.275 -27.784 1.00 80.10 178 GLY B N 1
ATOM 2227 C CA . GLY B 2 178 ? -22.794 18.119 -28.664 1.00 78.47 178 GLY B CA 1
ATOM 2228 C C . GLY B 2 178 ? -23.742 17.046 -28.172 1.00 77.77 178 GLY B C 1
ATOM 2229 O O . GLY B 2 178 ? -24.916 17.122 -28.526 1.00 82.12 178 GLY B O 1
ATOM 2230 N N . TYR B 2 179 ? -23.238 16.090 -27.387 1.00 78.09 179 TYR B N 1
ATOM 2231 C CA . TYR B 2 179 ? -23.982 14.925 -26.837 1.00 81.93 179 TYR B CA 1
ATOM 2232 C C . TYR B 2 179 ? -24.775 15.202 -25.539 1.00 79.79 179 TYR B C 1
ATOM 2233 O O . TYR B 2 179 ? -25.378 14.231 -25.070 1.00 80.48 179 TYR B O 1
ATOM 2242 N N . THR B 2 180 ? -24.690 16.376 -24.902 1.00 76.28 180 THR B N 1
ATOM 2243 C CA . THR B 2 180 ? -25.478 16.739 -23.683 1.00 76.15 180 THR B CA 1
ATOM 2244 C C . THR B 2 180 ? -25.723 18.237 -23.744 1.00 80.67 180 THR B C 1
ATOM 2245 O O . THR B 2 180 ? -24.972 18.895 -24.493 1.00 80.00 180 THR B O 1
ATOM 2249 N N . HIS B 2 181 ? -26.704 18.761 -23.010 1.00 86.31 181 HIS B N 1
ATOM 2250 C CA . HIS B 2 181 ? -26.812 20.233 -22.835 1.00 98.40 181 HIS B CA 1
ATOM 2251 C C . HIS B 2 181 ? -25.509 20.751 -22.205 1.00 91.18 181 HIS B C 1
ATOM 2252 O O . HIS B 2 181 ? -24.978 21.755 -22.718 1.00 87.14 181 HIS B O 1
ATOM 2259 N N . HIS B 2 182 ? -25.024 20.084 -21.149 1.00 83.43 182 HIS B N 1
ATOM 2260 C CA . HIS B 2 182 ? -23.852 20.489 -20.325 1.00 79.53 182 HIS B CA 1
ATOM 2261 C C . HIS B 2 182 ? -22.616 20.730 -21.202 1.00 73.72 182 HIS B C 1
ATOM 2262 O O . HIS B 2 182 ? -21.926 21.705 -20.968 1.00 66.68 182 HIS B O 1
ATOM 2269 N N . SER B 2 183 ? -22.349 19.884 -22.192 1.00 76.34 183 SER B N 1
ATOM 2270 C CA . SER B 2 183 ? -21.184 20.034 -23.107 1.00 76.86 183 SER B CA 1
ATOM 2271 C C . SER B 2 183 ? -21.153 21.432 -23.756 1.00 75.40 183 SER B C 1
ATOM 2272 O O . SER B 2 183 ? -20.040 21.980 -23.942 1.00 81.31 183 SER B O 1
ATOM 2275 N N . PHE B 2 184 ? -22.309 22.022 -24.045 1.00 74.56 184 PHE B N 1
ATOM 2276 C CA . PHE B 2 184 ? -22.403 23.303 -24.791 1.00 78.65 184 PHE B CA 1
ATOM 2277 C C . PHE B 2 184 ? -21.920 24.418 -23.882 1.00 73.50 184 PHE B C 1
ATOM 2278 O O . PHE B 2 184 ? -21.141 25.260 -24.338 1.00 69.65 184 PHE B O 1
ATOM 2286 N N . GLU B 2 185 ? -22.378 24.396 -22.634 1.00 79.84 185 GLU B N 1
ATOM 2287 C CA . GLU B 2 185 ? -21.970 25.337 -21.551 1.00 79.53 185 GLU B CA 1
ATOM 2288 C C . GLU B 2 185 ? -20.434 25.309 -21.486 1.00 74.54 185 GLU B C 1
ATOM 2289 O O . GLU B 2 185 ? -19.809 26.383 -21.597 1.00 72.99 185 GLU B O 1
ATOM 2295 N N . VAL B 2 186 ? -19.867 24.097 -21.388 1.00 73.85 186 VAL B N 1
ATOM 2296 C CA . VAL B 2 186 ? -18.419 23.806 -21.156 1.00 72.36 186 VAL B CA 1
ATOM 2297 C C . VAL B 2 186 ? -17.632 24.294 -22.368 1.00 69.73 186 VAL B C 1
ATOM 2298 O O . VAL B 2 186 ? -16.596 24.972 -22.148 1.00 65.10 186 VAL B O 1
ATOM 2302 N N . SER B 2 187 ? -18.128 23.988 -23.573 1.00 70.85 187 SER B N 1
ATOM 2303 C CA . SER B 2 187 ? -17.488 24.368 -24.862 1.00 76.24 187 SER B CA 1
ATOM 2304 C C . SER B 2 187 ? -17.271 25.890 -24.957 1.00 75.67 187 SER B C 1
ATOM 2305 O O . SER B 2 187 ? -16.248 26.289 -25.545 1.00 73.87 187 SER B O 1
ATOM 2308 N N . GLU B 2 188 ? -18.144 26.716 -24.376 1.00 76.47 188 GLU B N 1
ATOM 2309 C CA . GLU B 2 188 ? -17.993 28.198 -24.401 1.00 83.12 188 GLU B CA 1
ATOM 2310 C C . GLU B 2 188 ? -16.792 28.630 -23.549 1.00 79.16 188 GLU B C 1
ATOM 2311 O O . GLU B 2 188 ? -16.220 29.693 -23.848 1.00 75.72 188 GLU B O 1
ATOM 2317 N N . THR B 2 189 ? -16.427 27.880 -22.506 1.00 79.20 189 THR B N 1
ATOM 2318 C CA . THR B 2 189 ? -15.170 28.139 -21.744 1.00 79.17 189 THR B CA 1
ATOM 2319 C C . THR B 2 189 ? -13.991 27.628 -22.589 1.00 75.44 189 THR B C 1
ATOM 2320 O O . THR B 2 189 ? -12.963 28.346 -22.744 1.00 68.29 189 THR B O 1
ATOM 2324 N N . THR B 2 190 ? -14.139 26.413 -23.108 1.00 72.47 190 THR B N 1
ATOM 2325 C CA . THR B 2 190 ? -13.157 25.744 -23.992 1.00 72.53 190 THR B CA 1
ATOM 2326 C C . THR B 2 190 ? -12.820 26.678 -25.167 1.00 74.87 190 THR B C 1
ATOM 2327 O O . THR B 2 190 ? -11.626 26.777 -25.551 1.00 74.78 190 THR B O 1
ATOM 2331 N N . ASP B 2 191 ? -13.848 27.338 -25.714 1.00 80.52 191 ASP B N 1
ATOM 2332 C CA . ASP B 2 191 ? -13.761 28.324 -26.827 1.00 79.41 191 ASP B CA 1
ATOM 2333 C C . ASP B 2 191 ? -13.011 29.565 -26.335 1.00 75.53 191 ASP B C 1
ATOM 2334 O O . ASP B 2 191 ? -11.980 29.855 -26.905 1.00 78.08 191 ASP B O 1
ATOM 2339 N N . GLU B 2 192 ? -13.472 30.227 -25.276 1.00 79.94 192 GLU B N 1
ATOM 2340 C CA . GLU B 2 192 ? -12.791 31.407 -24.663 1.00 84.14 192 GLU B CA 1
ATOM 2341 C C . GLU B 2 192 ? -11.287 31.122 -24.482 1.00 81.05 192 GLU B C 1
ATOM 2342 O O . GLU B 2 192 ? -10.495 31.946 -24.962 1.00 80.62 192 GLU B O 1
ATOM 2348 N N . LEU B 2 193 ? -10.897 29.991 -23.869 1.00 78.44 193 LEU B N 1
ATOM 2349 C CA . LEU B 2 193 ? -9.465 29.595 -23.661 1.00 76.88 193 LEU B CA 1
ATOM 2350 C C . LEU B 2 193 ? -8.765 29.327 -24.999 1.00 73.81 193 LEU B C 1
ATOM 2351 O O . LEU B 2 193 ? -7.623 29.784 -25.140 1.00 67.60 193 LEU B O 1
ATOM 2356 N N . PHE B 2 194 ? -9.403 28.618 -25.933 1.00 75.29 194 PHE B N 1
ATOM 2357 C CA . PHE B 2 194 ? -8.881 28.403 -27.316 1.00 81.87 194 PHE B CA 1
ATOM 2358 C C . PHE B 2 194 ? -8.555 29.737 -28.026 1.00 87.13 194 PHE B C 1
ATOM 2359 O O . PHE B 2 194 ? -7.437 29.905 -28.560 1.00 88.03 194 PHE B O 1
ATOM 2367 N N . GLU B 2 195 ? -9.515 30.661 -28.071 1.00 95.25 195 GLU B N 1
ATOM 2368 C CA . GLU B 2 195 ? -9.375 31.982 -28.745 1.00 100.95 195 GLU B CA 1
ATOM 2369 C C . GLU B 2 195 ? -8.255 32.794 -28.092 1.00 97.09 195 GLU B C 1
ATOM 2370 O O . GLU B 2 195 ? -7.484 33.449 -28.789 1.00 98.45 195 GLU B O 1
ATOM 2387 N N . LEU B 2 197 ? -5.575 31.763 -26.786 1.00 100.11 197 LEU B N 1
ATOM 2388 C CA . LEU B 2 197 ? -4.312 31.186 -27.205 1.00 99.68 197 LEU B CA 1
ATOM 2389 C C . LEU B 2 197 ? -4.070 31.362 -28.705 1.00 102.87 197 LEU B C 1
ATOM 2390 O O . LEU B 2 197 ? -3.606 30.385 -29.308 1.00 106.53 197 LEU B O 1
ATOM 2395 N N . ALA B 2 198 ? -4.343 32.548 -29.272 1.00 109.81 198 ALA B N 1
ATOM 2396 C CA . ALA B 2 198 ? -4.273 32.857 -30.725 1.00 102.68 198 ALA B CA 1
ATOM 2397 C C . ALA B 2 198 ? -4.490 34.361 -30.946 1.00 102.82 198 ALA B C 1
ATOM 2398 O O . ALA B 2 198 ? -3.964 35.180 -30.169 1.00 97.75 198 ALA B O 1
ATOM 2400 N N . PHE C 3 23 ? 21.712 -3.730 12.243 1.00 99.96 23 PHE C N 1
ATOM 2401 C CA . PHE C 3 23 ? 21.827 -5.233 12.254 1.00 100.52 23 PHE C CA 1
ATOM 2402 C C . PHE C 3 23 ? 23.061 -5.669 11.453 1.00 103.71 23 PHE C C 1
ATOM 2403 O O . PHE C 3 23 ? 23.072 -5.453 10.230 1.00 102.51 23 PHE C O 1
ATOM 2411 N N . SER C 3 24 ? 24.046 -6.286 12.122 1.00 109.46 24 SER C N 1
ATOM 2412 C CA . SER C 3 24 ? 25.405 -6.601 11.592 1.00 106.12 24 SER C CA 1
ATOM 2413 C C . SER C 3 24 ? 25.775 -8.051 11.938 1.00 104.09 24 SER C C 1
ATOM 2414 O O . SER C 3 24 ? 25.444 -8.464 13.065 1.00 117.09 24 SER C O 1
ATOM 2417 N N . LEU C 3 25 ? 26.408 -8.811 11.030 1.00 99.67 25 LEU C N 1
ATOM 2418 C CA . LEU C 3 25 ? 26.768 -10.249 11.268 1.00 99.57 25 LEU C CA 1
ATOM 2419 C C . LEU C 3 25 ? 28.266 -10.535 11.021 1.00 101.56 25 LEU C C 1
ATOM 2420 O O . LEU C 3 25 ? 29.045 -10.588 12.008 1.00 98.80 25 LEU C O 1
ATOM 2425 N N . LYS C 3 26 ? 28.622 -10.840 9.752 1.00 111.58 26 LYS C N 1
ATOM 2426 C CA . LYS C 3 26 ? 30.016 -11.112 9.293 1.00 117.19 26 LYS C CA 1
ATOM 2427 C C . LYS C 3 26 ? 30.420 -12.553 9.670 1.00 112.65 26 LYS C C 1
ATOM 2428 O O . LYS C 3 26 ? 30.449 -13.403 8.732 1.00 116.21 26 LYS C O 1
ATOM 2430 N N . SER C 3 27 ? 30.708 -12.820 10.963 1.00 92.77 27 SER C N 1
ATOM 2431 C CA . SER C 3 27 ? 31.022 -14.169 11.510 1.00 78.11 27 SER C CA 1
ATOM 2432 C C . SER C 3 27 ? 30.020 -15.190 10.960 1.00 70.59 27 SER C C 1
ATOM 2433 O O . SER C 3 27 ? 28.834 -14.950 11.077 1.00 66.29 27 SER C O 1
ATOM 2436 N N . THR C 3 28 ? 30.464 -16.310 10.400 1.00 66.72 28 THR C N 1
ATOM 2437 C CA . THR C 3 28 ? 29.555 -17.288 9.733 1.00 62.87 28 THR C CA 1
ATOM 2438 C C . THR C 3 28 ? 28.752 -18.104 10.776 1.00 60.58 28 THR C C 1
ATOM 2439 O O . THR C 3 28 ? 27.658 -18.566 10.454 1.00 55.47 28 THR C O 1
ATOM 2443 N N . ASP C 3 29 ? 29.226 -18.276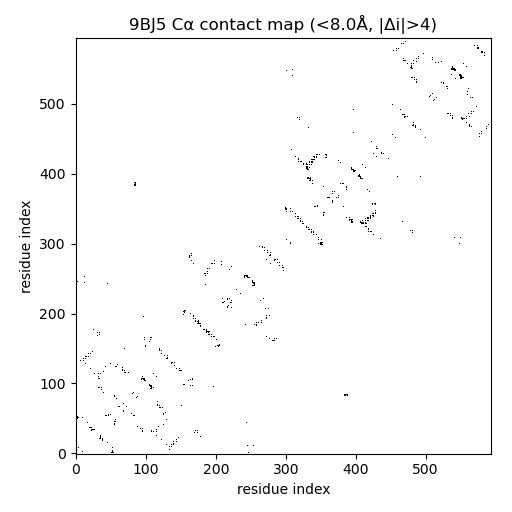 12.008 1.00 64.11 29 ASP C N 1
ATOM 2444 C CA . ASP C 3 29 ? 28.364 -18.821 13.100 1.00 67.61 29 ASP C CA 1
ATOM 2445 C C . ASP C 3 29 ? 27.072 -17.959 13.151 1.00 65.45 29 ASP C C 1
ATOM 2446 O O . ASP C 3 29 ? 25.944 -18.527 13.216 1.00 58.73 29 ASP C O 1
ATOM 2451 N N . ASP C 3 30 ? 27.216 -16.627 13.117 1.00 60.59 30 ASP C N 1
ATOM 2452 C CA . ASP C 3 30 ? 26.087 -15.683 13.253 1.00 57.26 30 ASP C CA 1
ATOM 2453 C C . ASP C 3 30 ? 25.139 -15.982 12.102 1.00 53.74 30 ASP C C 1
ATOM 2454 O O . ASP C 3 30 ? 23.972 -16.329 12.351 1.00 52.47 30 ASP C O 1
ATOM 2459 N N . LEU C 3 31 ? 25.664 -15.934 10.883 1.00 49.58 31 LEU C N 1
ATOM 2460 C CA . LEU C 3 31 ? 24.878 -16.209 9.677 1.00 44.18 31 LEU C CA 1
ATOM 2461 C C . LEU C 3 31 ? 24.097 -17.514 9.862 1.00 45.02 31 LEU C C 1
ATOM 2462 O O . LEU C 3 31 ? 22.865 -17.546 9.522 1.00 46.52 31 LEU C O 1
ATOM 2467 N N . ASN C 3 32 ? 24.746 -18.589 10.313 1.00 44.68 32 ASN C N 1
ATOM 2468 C CA . ASN C 3 32 ? 24.038 -19.888 10.391 1.00 44.51 32 ASN C CA 1
ATOM 2469 C C . ASN C 3 32 ? 22.932 -19.789 11.425 1.00 45.95 32 ASN C C 1
ATOM 2470 O O . ASN C 3 32 ? 21.908 -20.405 11.209 1.00 49.10 32 ASN C O 1
ATOM 2475 N N . LYS C 3 33 ? 23.105 -19.019 12.496 1.00 49.98 33 LYS C N 1
ATOM 2476 C CA . LYS C 3 33 ? 22.049 -18.897 13.530 1.00 52.87 33 LYS C CA 1
ATOM 2477 C C . LYS C 3 33 ? 20.831 -18.249 12.863 1.00 48.75 33 LYS C C 1
ATOM 2478 O O . LYS C 3 33 ? 19.715 -18.771 13.033 1.00 44.89 33 LYS C O 1
ATOM 2484 N N . CYS C 3 34 ? 21.058 -17.170 12.111 1.00 48.27 34 CYS C N 1
ATOM 2485 C CA . CYS C 3 34 ? 20.025 -16.483 11.283 1.00 47.25 34 CYS C CA 1
ATOM 2486 C C . CYS C 3 34 ? 19.381 -17.451 10.283 1.00 44.20 34 CYS C C 1
ATOM 2487 O O . CYS C 3 34 ? 18.124 -17.579 10.264 1.00 42.31 34 CYS C O 1
ATOM 2490 N N . ILE C 3 35 ? 20.175 -18.209 9.559 1.00 41.83 35 ILE C N 1
ATOM 2491 C CA . ILE C 3 35 ? 19.582 -19.218 8.628 1.00 42.01 35 ILE C CA 1
ATOM 2492 C C . ILE C 3 35 ? 18.724 -20.211 9.426 1.00 42.65 35 ILE C C 1
ATOM 2493 O O . ILE C 3 35 ? 17.628 -20.562 8.960 1.00 44.16 35 ILE C O 1
ATOM 2498 N N . ASP C 3 36 ? 19.192 -20.684 10.569 1.00 43.13 36 ASP C N 1
ATOM 2499 C CA . ASP C 3 36 ? 18.414 -21.667 11.373 1.00 46.01 36 ASP C CA 1
ATOM 2500 C C . ASP C 3 36 ? 17.070 -21.051 11.780 1.00 45.46 36 ASP C C 1
ATOM 2501 O O . ASP C 3 36 ? 15.994 -21.752 11.707 1.00 45.29 36 ASP C O 1
ATOM 2506 N N . HIS C 3 37 ? 17.115 -19.783 12.192 1.00 44.60 37 HIS C N 1
ATOM 2507 C CA . HIS C 3 37 ? 15.901 -19.034 12.581 1.00 45.67 37 HIS C CA 1
ATOM 2508 C C . HIS C 3 37 ? 14.942 -19.020 11.386 1.00 42.59 37 HIS C C 1
ATOM 2509 O O . HIS C 3 37 ? 13.776 -19.190 11.594 1.00 44.52 37 HIS C O 1
ATOM 2516 N N . ILE C 3 38 ? 15.424 -18.739 10.190 1.00 40.78 38 ILE C N 1
ATOM 2517 C CA . ILE C 3 38 ? 14.535 -18.588 8.998 1.00 40.62 38 ILE C CA 1
ATOM 2518 C C . ILE C 3 38 ? 13.946 -19.978 8.730 1.00 38.65 38 ILE C C 1
ATOM 2519 O O . ILE C 3 38 ? 12.790 -20.092 8.340 1.00 35.43 38 ILE C O 1
ATOM 2524 N N . SER C 3 39 ? 14.697 -21.013 9.058 1.00 39.50 39 SER C N 1
ATOM 2525 C CA . SER C 3 39 ? 14.238 -22.397 8.855 1.00 41.88 39 SER C CA 1
ATOM 2526 C C . SER C 3 39 ? 13.052 -22.622 9.786 1.00 42.53 39 SER C C 1
ATOM 2527 O O . SER C 3 39 ? 12.099 -23.277 9.385 1.00 42.07 39 SER C O 1
ATOM 2530 N N . VAL C 3 40 ? 13.155 -22.139 11.014 1.00 43.82 40 VAL C N 1
ATOM 2531 C CA . VAL C 3 40 ? 12.086 -22.354 12.024 1.00 44.76 40 VAL C CA 1
ATOM 2532 C C . VAL C 3 40 ? 10.837 -21.667 11.480 1.00 46.07 40 VAL C C 1
ATOM 2533 O O . VAL C 3 40 ? 9.773 -22.334 11.387 1.00 51.32 40 VAL C O 1
ATOM 2537 N N . LEU C 3 41 ? 10.956 -20.394 11.109 1.00 43.41 41 LEU C N 1
ATOM 2538 C CA . LEU C 3 41 ? 9.809 -19.617 10.582 1.00 44.11 41 LEU C CA 1
ATOM 2539 C C . LEU C 3 41 ? 9.169 -20.310 9.374 1.00 43.39 41 LEU C C 1
ATOM 2540 O O . LEU C 3 41 ? 7.941 -20.372 9.334 1.00 43.11 41 LEU C O 1
ATOM 2545 N N . ILE C 3 42 ? 9.947 -20.805 8.415 1.00 41.37 42 ILE C N 1
ATOM 2546 C CA . ILE C 3 42 ? 9.360 -21.555 7.265 1.00 39.58 42 ILE C CA 1
ATOM 2547 C C . ILE C 3 42 ? 8.623 -22.793 7.799 1.00 40.54 42 ILE C C 1
ATOM 2548 O O . ILE C 3 42 ? 7.500 -23.008 7.371 1.00 39.38 42 ILE C O 1
ATOM 2553 N N . LYS C 3 43 ? 9.214 -23.556 8.726 1.00 42.20 43 LYS C N 1
ATOM 2554 C CA . LYS C 3 43 ? 8.554 -24.745 9.306 1.00 47.25 43 LYS C CA 1
ATOM 2555 C C . LYS C 3 43 ? 7.202 -24.295 9.868 1.00 47.83 43 LYS C C 1
ATOM 2556 O O . LYS C 3 43 ? 6.184 -24.989 9.624 1.00 46.67 43 LYS C O 1
ATOM 2562 N N . ASP C 3 44 ? 7.171 -23.166 10.581 1.00 48.42 44 ASP C N 1
ATOM 2563 C CA . ASP C 3 44 ? 5.935 -22.679 11.267 1.00 49.85 44 ASP C CA 1
ATOM 2564 C C . ASP C 3 44 ? 4.844 -22.262 10.237 1.00 48.69 44 ASP C C 1
ATOM 2565 O O . ASP C 3 44 ? 3.644 -22.662 10.368 1.00 47.47 44 ASP C O 1
ATOM 2570 N N . ALA C 3 45 ? 5.217 -21.489 9.226 1.00 47.04 45 ALA C N 1
ATOM 2571 C CA . ALA C 3 45 ? 4.317 -21.037 8.147 1.00 46.30 45 ALA C CA 1
ATOM 2572 C C . ALA C 3 45 ? 3.683 -22.261 7.482 1.00 45.03 45 ALA C C 1
ATOM 2573 O O . ALA C 3 45 ? 2.473 -22.297 7.243 1.00 42.64 45 ALA C O 1
ATOM 2575 N N . TYR C 3 46 ? 4.490 -23.254 7.203 1.00 45.59 46 TYR C N 1
ATOM 2576 C CA . TYR C 3 46 ? 4.016 -24.506 6.579 1.00 45.96 46 TYR C CA 1
ATOM 2577 C C . TYR C 3 46 ? 3.104 -25.245 7.561 1.00 46.27 46 TYR C C 1
ATOM 2578 O O . TYR C 3 46 ? 2.110 -25.859 7.148 1.00 44.35 46 TYR C O 1
ATOM 2587 N N . LEU C 3 47 ? 3.445 -25.220 8.843 1.00 48.06 47 LEU C N 1
ATOM 2588 C CA . LEU C 3 47 ? 2.652 -25.978 9.829 1.00 49.47 47 LEU C CA 1
ATOM 2589 C C . LEU C 3 47 ? 1.243 -25.366 9.832 1.00 50.89 47 LEU C C 1
ATOM 2590 O O . LEU C 3 47 ? 0.226 -26.124 9.774 1.00 54.93 47 LEU C O 1
ATOM 2595 N N . LEU C 3 48 ? 1.188 -24.033 9.854 1.00 49.06 48 LEU C N 1
ATOM 2596 C CA . LEU C 3 48 ? -0.061 -23.247 9.899 1.00 47.04 48 LEU C CA 1
ATOM 2597 C C . LEU C 3 48 ? -0.838 -23.488 8.604 1.00 44.71 48 LEU C C 1
ATOM 2598 O O . LEU C 3 48 ? -1.998 -23.721 8.689 1.00 46.59 48 LEU C O 1
ATOM 2603 N N . TYR C 3 49 ? -0.186 -23.433 7.448 1.00 44.06 49 TYR C N 1
ATOM 2604 C CA . TYR C 3 49 ? -0.835 -23.560 6.123 1.00 41.79 49 TYR C CA 1
ATOM 2605 C C . TYR C 3 49 ? -1.473 -24.928 6.081 1.00 44.31 49 TYR C C 1
ATOM 2606 O O . TYR C 3 49 ? -2.666 -25.033 5.771 1.00 43.91 49 TYR C O 1
ATOM 2615 N N . THR C 3 50 ? -0.718 -25.950 6.455 1.00 48.54 50 THR C N 1
ATOM 2616 C CA . THR C 3 50 ? -1.255 -27.332 6.385 1.00 52.49 50 THR C CA 1
ATOM 2617 C C . THR C 3 50 ? -2.479 -27.429 7.292 1.00 54.20 50 THR C C 1
ATOM 2618 O O . THR C 3 50 ? -3.337 -28.268 6.971 1.00 54.67 50 THR C O 1
ATOM 2622 N N . ASN C 3 51 ? -2.546 -26.617 8.356 1.00 56.28 51 ASN C N 1
ATOM 2623 C CA . ASN C 3 51 ? -3.686 -26.636 9.320 1.00 59.42 51 ASN C CA 1
ATOM 2624 C C . ASN C 3 51 ? -4.765 -25.629 8.937 1.00 56.87 51 ASN C C 1
ATOM 2625 O O . ASN C 3 51 ? -5.630 -25.433 9.755 1.00 58.87 51 ASN C O 1
ATOM 2630 N N . GLU C 3 52 ? -4.704 -25.025 7.757 1.00 55.55 52 GLU C N 1
ATOM 2631 C CA . GLU C 3 52 ? -5.800 -24.198 7.200 1.00 56.68 52 GLU C CA 1
ATOM 2632 C C . GLU C 3 52 ? -5.903 -22.870 7.930 1.00 53.92 52 GLU C C 1
ATOM 2633 O O . GLU C 3 52 ? -6.961 -22.296 7.884 1.00 62.58 52 GLU C O 1
ATOM 2639 N N . SER C 3 53 ? -4.839 -22.415 8.570 1.00 52.97 53 SER C N 1
ATOM 2640 C CA . SER C 3 53 ? -4.673 -21.033 9.080 1.00 50.82 53 SER C CA 1
ATOM 2641 C C . SER C 3 53 ? -3.879 -20.241 8.022 1.00 47.83 53 SER C C 1
ATOM 2642 O O . SER C 3 53 ? -2.684 -19.965 8.171 1.00 49.80 53 SER C O 1
ATOM 2645 N N . PHE C 3 54 ? -4.512 -19.930 6.912 1.00 47.39 54 PHE C N 1
ATOM 2646 C CA . PHE C 3 54 ? -3.850 -19.351 5.713 1.00 42.97 54 PHE C CA 1
ATOM 2647 C C . PHE C 3 54 ? -3.334 -17.945 6.024 1.00 42.94 54 PHE C C 1
ATOM 2648 O O . PHE C 3 54 ? -2.290 -17.522 5.507 1.00 45.14 54 PHE C O 1
ATOM 2656 N N . ALA C 3 55 ? -4.054 -17.206 6.853 1.00 40.96 55 ALA C N 1
ATOM 2657 C CA . ALA C 3 55 ? -3.768 -15.777 7.079 1.00 40.72 55 ALA C CA 1
ATOM 2658 C C . ALA C 3 55 ? -2.574 -15.662 8.027 1.00 40.32 55 ALA C C 1
ATOM 2659 O O . ALA C 3 55 ? -1.624 -14.950 7.701 1.00 38.58 55 ALA C O 1
ATOM 2661 N N . THR C 3 56 ? -2.601 -16.379 9.143 1.00 40.62 56 THR C N 1
ATOM 2662 C CA . THR C 3 56 ? -1.442 -16.427 10.065 1.00 42.90 56 THR C CA 1
ATOM 2663 C C . THR C 3 56 ? -0.218 -17.026 9.357 1.00 42.40 56 THR C C 1
ATOM 2664 O O . THR C 3 56 ? 0.899 -16.468 9.524 1.00 43.47 56 THR C O 1
ATOM 2668 N N . SER C 3 57 ? -0.399 -18.083 8.568 1.00 40.38 57 SER C N 1
ATOM 2669 C CA . SER C 3 57 ? 0.687 -18.589 7.691 1.00 40.60 57 SER C CA 1
ATOM 2670 C C . SER C 3 57 ? 1.290 -17.425 6.924 1.00 38.70 57 SER C C 1
ATOM 2671 O O . SER C 3 57 ? 2.550 -17.322 6.882 1.00 38.34 57 SER C O 1
ATOM 2674 N N . THR C 3 58 ? 0.423 -16.589 6.354 1.00 37.47 58 THR C N 1
ATOM 2675 C CA . THR C 3 58 ? 0.855 -15.550 5.393 1.00 39.68 58 THR C CA 1
ATOM 2676 C C . THR C 3 58 ? 1.615 -14.464 6.159 1.00 40.22 58 THR C C 1
ATOM 2677 O O . THR C 3 58 ? 2.563 -13.877 5.584 1.00 40.43 58 THR C O 1
ATOM 2681 N N . PHE C 3 59 ? 1.240 -14.238 7.410 1.00 39.26 59 PHE C N 1
ATOM 2682 C CA . PHE C 3 59 ? 1.959 -13.271 8.264 1.00 38.89 59 PHE C CA 1
ATOM 2683 C C . PHE C 3 59 ? 3.411 -13.706 8.339 1.00 39.12 59 PHE C C 1
ATOM 2684 O O . PHE C 3 59 ? 4.253 -12.834 8.224 1.00 37.41 59 PHE C O 1
ATOM 2692 N N . ILE C 3 60 ? 3.651 -14.998 8.609 1.00 41.33 60 ILE C N 1
ATOM 2693 C CA . ILE C 3 60 ? 5.003 -15.593 8.835 1.00 42.67 60 ILE C CA 1
ATOM 2694 C C . ILE C 3 60 ? 5.759 -15.548 7.489 1.00 41.79 60 ILE C C 1
ATOM 2695 O O . ILE C 3 60 ? 6.953 -15.117 7.461 1.00 38.26 60 ILE C O 1
ATOM 2700 N N . SER C 3 61 ? 5.099 -15.968 6.395 1.00 42.62 61 SER C N 1
ATOM 2701 C CA . SER C 3 61 ? 5.705 -15.993 5.029 1.00 40.89 61 SER C CA 1
ATOM 2702 C C . SER C 3 61 ? 6.316 -14.616 4.711 1.00 39.61 61 SER C C 1
ATOM 2703 O O . SER C 3 61 ? 7.503 -14.528 4.410 1.00 43.78 61 SER C O 1
ATOM 2706 N N . ILE C 3 62 ? 5.559 -13.545 4.848 1.00 38.79 62 ILE C N 1
ATOM 2707 C CA . ILE C 3 62 ? 6.067 -12.172 4.587 1.00 38.04 62 ILE C CA 1
ATOM 2708 C C . ILE C 3 62 ? 7.156 -11.774 5.587 1.00 40.11 62 ILE C C 1
ATOM 2709 O O . ILE C 3 62 ? 8.107 -11.074 5.153 1.00 41.01 62 ILE C O 1
ATOM 2714 N N . THR C 3 63 ? 7.036 -12.134 6.875 1.00 38.73 63 THR C N 1
ATOM 2715 C CA . THR C 3 63 ? 8.122 -11.921 7.854 1.00 37.37 63 THR C CA 1
ATOM 2716 C C . THR C 3 63 ? 9.391 -12.594 7.286 1.00 39.63 63 THR C C 1
ATOM 2717 O O . THR C 3 63 ? 10.507 -12.003 7.370 1.00 40.96 63 THR C O 1
ATOM 2721 N N . ILE C 3 64 ? 9.255 -13.827 6.780 1.00 37.15 64 ILE C N 1
ATOM 2722 C CA . ILE C 3 64 ? 10.432 -14.610 6.316 1.00 38.81 64 ILE C CA 1
ATOM 2723 C C . ILE C 3 64 ? 11.080 -13.794 5.189 1.00 38.68 64 ILE C C 1
ATOM 2724 O O . ILE C 3 64 ? 12.296 -13.610 5.246 1.00 39.16 64 ILE C O 1
ATOM 2729 N N . ILE C 3 65 ? 10.280 -13.219 4.280 1.00 40.29 65 ILE C N 1
ATOM 2730 C CA . ILE C 3 65 ? 10.806 -12.393 3.147 1.00 42.73 65 ILE C CA 1
ATOM 2731 C C . ILE C 3 65 ? 11.518 -11.169 3.742 1.00 44.56 65 ILE C C 1
ATOM 2732 O O . ILE C 3 65 ? 12.699 -10.973 3.425 1.00 45.87 65 ILE C O 1
ATOM 2737 N N . GLU C 3 66 ? 10.929 -10.485 4.709 1.00 45.35 66 GLU C N 1
ATOM 2738 C CA . GLU C 3 66 ? 11.656 -9.413 5.427 1.00 51.17 66 GLU C CA 1
ATOM 2739 C C . GLU C 3 66 ? 12.933 -9.940 6.136 1.00 49.28 66 GLU C C 1
ATOM 2740 O O . GLU C 3 66 ? 13.964 -9.254 6.015 1.00 49.62 66 GLU C O 1
ATOM 2746 N N . GLU C 3 67 ? 12.950 -11.083 6.835 1.00 47.97 67 GLU C N 1
ATOM 2747 C CA . GLU C 3 67 ? 14.158 -11.480 7.646 1.00 49.27 67 GLU C CA 1
ATOM 2748 C C . GLU C 3 67 ? 15.302 -11.930 6.721 1.00 46.78 67 GLU C C 1
ATOM 2749 O O . GLU C 3 67 ? 16.510 -11.737 7.061 1.00 43.57 67 GLU C O 1
ATOM 2755 N N . VAL C 3 68 ? 14.954 -12.533 5.594 1.00 40.99 68 VAL C N 1
ATOM 2756 C CA . VAL C 3 68 ? 15.977 -12.973 4.627 1.00 39.33 68 VAL C CA 1
ATOM 2757 C C . VAL C 3 68 ? 16.738 -11.734 4.191 1.00 40.16 68 VAL C C 1
ATOM 2758 O O . VAL C 3 68 ? 17.970 -11.747 4.231 1.00 42.46 68 VAL C O 1
ATOM 2762 N N . GLY C 3 69 ? 16.015 -10.731 3.711 1.00 41.83 69 GLY C N 1
ATOM 2763 C CA . GLY C 3 69 ? 16.612 -9.454 3.285 1.00 43.20 69 GLY C CA 1
ATOM 2764 C C . GLY C 3 69 ? 17.459 -8.797 4.376 1.00 44.02 69 GLY C C 1
ATOM 2765 O O . GLY C 3 69 ? 18.467 -8.254 4.030 1.00 44.70 69 GLY C O 1
ATOM 2766 N N . LYS C 3 70 ? 17.019 -8.756 5.638 1.00 48.44 70 LYS C N 1
ATOM 2767 C CA . LYS C 3 70 ? 17.799 -8.151 6.748 1.00 50.08 70 LYS C CA 1
ATOM 2768 C C . LYS C 3 70 ? 19.096 -8.944 6.870 1.00 47.41 70 LYS C C 1
ATOM 2769 O O . LYS C 3 70 ? 20.168 -8.352 6.795 1.00 49.71 70 LYS C O 1
ATOM 2775 N N . THR C 3 71 ? 18.980 -10.257 6.944 1.00 44.85 71 THR C N 1
ATOM 2776 C CA . THR C 3 71 ? 20.127 -11.186 7.082 1.00 45.59 71 THR C CA 1
ATOM 2777 C C . THR C 3 71 ? 21.100 -10.944 5.935 1.00 45.53 71 THR C C 1
ATOM 2778 O O . THR C 3 71 ? 22.225 -10.642 6.219 1.00 52.32 71 THR C O 1
ATOM 2782 N N . HIS C 3 72 ? 20.663 -11.077 4.695 1.00 48.15 72 HIS C N 1
ATOM 2783 C CA . HIS C 3 72 ? 21.500 -10.911 3.473 1.00 50.81 72 HIS C CA 1
ATOM 2784 C C . HIS C 3 72 ? 22.227 -9.556 3.522 1.00 55.10 72 HIS C C 1
ATOM 2785 O O . HIS C 3 72 ? 23.446 -9.512 3.359 1.00 58.28 72 HIS C O 1
ATOM 2792 N N . ILE C 3 73 ? 21.504 -8.483 3.807 1.00 58.74 73 ILE C N 1
ATOM 2793 C CA . ILE C 3 73 ? 22.075 -7.114 3.935 1.00 61.09 73 ILE C CA 1
ATOM 2794 C C . ILE C 3 73 ? 23.054 -7.075 5.111 1.00 61.13 73 ILE C C 1
ATOM 2795 O O . ILE C 3 73 ? 24.163 -6.585 4.885 1.00 61.46 73 ILE C O 1
ATOM 2800 N N . GLY C 3 74 ? 22.655 -7.616 6.273 1.00 64.00 74 GLY C N 1
ATOM 2801 C CA . GLY C 3 74 ? 23.466 -7.857 7.485 1.00 63.39 74 GLY C CA 1
ATOM 2802 C C . GLY C 3 74 ? 24.854 -8.417 7.177 1.00 71.72 74 GLY C C 1
ATOM 2803 O O . GLY C 3 74 ? 25.826 -8.055 7.889 1.00 83.73 74 GLY C O 1
ATOM 2804 N N . MET C 3 75 ? 24.992 -9.258 6.150 1.00 72.57 75 MET C N 1
ATOM 2805 C CA . MET C 3 75 ? 26.292 -9.862 5.768 1.00 74.74 75 MET C CA 1
ATOM 2806 C C . MET C 3 75 ? 27.241 -8.814 5.173 1.00 80.23 75 MET C C 1
ATOM 2807 O O . MET C 3 75 ? 28.450 -9.106 5.120 1.00 79.88 75 MET C O 1
ATOM 2812 N N . PHE C 3 76 ? 26.738 -7.662 4.730 1.00 84.60 76 PHE C N 1
ATOM 2813 C CA . PHE C 3 76 ? 27.522 -6.702 3.911 1.00 92.04 76 PHE C CA 1
ATOM 2814 C C . PHE C 3 76 ? 27.755 -5.367 4.652 1.00 99.82 76 PHE C C 1
ATOM 2815 O O . PHE C 3 76 ? 28.904 -4.877 4.671 1.00 100.73 76 PHE C O 1
ATOM 2823 N N . ILE C 3 77 ? 26.728 -4.770 5.257 1.00 111.85 77 ILE C N 1
ATOM 2824 C CA . ILE C 3 77 ? 26.877 -3.473 5.989 1.00 122.05 77 ILE C CA 1
ATOM 2825 C C . ILE C 3 77 ? 27.712 -3.696 7.262 1.00 125.38 77 ILE C C 1
ATOM 2826 O O . ILE C 3 77 ? 27.760 -4.882 7.728 1.00 126.61 77 ILE C O 1
ATOM 2831 N N . PHE C 3 99 ? 12.162 -5.450 2.131 1.00 76.25 99 PHE C N 1
ATOM 2832 C CA . PHE C 3 99 ? 12.404 -6.597 1.198 1.00 78.88 99 PHE C CA 1
ATOM 2833 C C . PHE C 3 99 ? 13.745 -6.348 0.459 1.00 93.91 99 PHE C C 1
ATOM 2834 O O . PHE C 3 99 ? 14.810 -6.307 1.165 1.00 96.47 99 PHE C O 1
ATOM 2842 N N . GLY C 3 100 ? 13.749 -6.154 -0.876 1.00 96.89 100 GLY C N 1
ATOM 2843 C CA . GLY C 3 100 ? 14.989 -5.848 -1.626 1.00 90.70 100 GLY C CA 1
ATOM 2844 C C . GLY C 3 100 ? 16.009 -6.965 -1.437 1.00 90.44 100 GLY C C 1
ATOM 2845 O O . GLY C 3 100 ? 17.091 -6.743 -0.824 1.00 91.36 100 GLY C O 1
ATOM 2846 N N . SER C 3 101 ? 15.583 -8.159 -1.845 1.00 88.47 101 SER C N 1
ATOM 2847 C CA . SER C 3 101 ? 16.272 -9.482 -1.820 1.00 76.55 101 SER C CA 1
ATOM 2848 C C . SER C 3 101 ? 15.292 -10.453 -2.466 1.00 71.79 101 SER C C 1
ATOM 2849 O O . SER C 3 101 ? 14.984 -11.487 -1.858 1.00 66.24 101 SER C O 1
ATOM 2852 N N . LEU C 3 102 ? 14.737 -10.032 -3.597 1.00 68.76 102 LEU C N 1
ATOM 2853 C CA . LEU C 3 102 ? 13.748 -10.805 -4.353 1.00 66.11 102 LEU C CA 1
ATOM 2854 C C . LEU C 3 102 ? 14.526 -11.822 -5.153 1.00 60.37 102 LEU C C 1
ATOM 2855 O O . LEU C 3 102 ? 15.495 -11.493 -5.813 1.00 58.74 102 LEU C O 1
ATOM 2860 N N . PRO C 3 103 ? 14.101 -13.083 -5.082 1.00 59.58 103 PRO C N 1
ATOM 2861 C CA . PRO C 3 103 ? 14.658 -14.161 -5.884 1.00 63.78 103 PRO C CA 1
ATOM 2862 C C . PRO C 3 103 ? 14.697 -13.884 -7.381 1.00 63.94 103 PRO C C 1
ATOM 2863 O O . PRO C 3 103 ? 13.870 -13.174 -7.839 1.00 69.77 103 PRO C O 1
ATOM 2867 N N . THR C 3 104 ? 15.657 -14.513 -8.053 1.00 71.61 104 THR C N 1
ATOM 2868 C CA . THR C 3 104 ? 15.860 -14.563 -9.525 1.00 73.81 104 THR C CA 1
ATOM 2869 C C . THR C 3 104 ? 14.843 -15.551 -10.121 1.00 71.56 104 THR C C 1
ATOM 2870 O O . THR C 3 104 ? 14.928 -16.753 -9.827 1.00 66.47 104 THR C O 1
ATOM 2874 N N . ILE C 3 105 ? 13.907 -15.071 -10.928 1.00 75.36 105 ILE C N 1
ATOM 2875 C CA . ILE C 3 105 ? 12.861 -15.933 -11.555 1.00 83.17 105 ILE C CA 1
ATOM 2876 C C . ILE C 3 105 ? 13.408 -16.457 -12.893 1.00 84.56 105 ILE C C 1
ATOM 2877 O O . ILE C 3 105 ? 13.993 -15.656 -13.642 1.00 93.60 105 ILE C O 1
ATOM 2882 N N . LYS C 3 106 ? 13.275 -17.761 -13.157 1.00 85.82 106 LYS C N 1
ATOM 2883 C CA . LYS C 3 106 ? 13.766 -18.428 -14.398 1.00 88.98 106 LYS C CA 1
ATOM 2884 C C . LYS C 3 106 ? 12.672 -19.321 -15.012 1.00 82.78 106 LYS C C 1
ATOM 2885 O O . LYS C 3 106 ? 12.000 -20.039 -14.270 1.00 75.47 106 LYS C O 1
ATOM 2891 N N . MET C 3 107 ? 12.538 -19.318 -16.344 1.00 85.65 107 MET C N 1
ATOM 2892 C CA . MET C 3 107 ? 11.452 -20.031 -17.066 1.00 84.83 107 MET C CA 1
ATOM 2893 C C . MET C 3 107 ? 11.252 -21.421 -16.462 1.00 74.84 107 MET C C 1
ATOM 2894 O O . MET C 3 107 ? 10.153 -21.701 -16.063 1.00 68.07 107 MET C O 1
ATOM 2899 N N . GLY C 3 108 ? 12.258 -22.285 -16.437 1.00 77.76 108 GLY C N 1
ATOM 2900 C CA . GLY C 3 108 ? 12.082 -23.665 -15.921 1.00 83.26 108 GLY C CA 1
ATOM 2901 C C . GLY C 3 108 ? 12.172 -23.767 -14.392 1.00 86.72 108 GLY C C 1
ATOM 2902 O O . GLY C 3 108 ? 12.423 -24.905 -13.890 1.00 94.38 108 GLY C O 1
ATOM 2903 N N . GLY C 3 109 ? 11.984 -22.648 -13.666 1.00 74.35 109 GLY C N 1
ATOM 2904 C CA . GLY C 3 109 ? 12.179 -22.575 -12.210 1.00 66.65 109 GLY C CA 1
ATOM 2905 C C . GLY C 3 109 ? 11.089 -23.341 -11.520 1.00 60.27 109 GLY C C 1
ATOM 2906 O O . GLY C 3 109 ? 9.991 -23.389 -12.102 1.00 67.99 109 GLY C O 1
ATOM 2907 N N . ARG C 3 110 ? 11.366 -23.900 -10.344 1.00 52.02 110 ARG C N 1
ATOM 2908 C CA . ARG C 3 110 ? 10.354 -24.596 -9.492 1.00 50.39 110 ARG C CA 1
ATOM 2909 C C . ARG C 3 110 ? 9.267 -23.587 -9.031 1.00 51.03 110 ARG C C 1
ATOM 2910 O O . ARG C 3 110 ? 8.096 -24.018 -8.811 1.00 50.65 110 ARG C O 1
ATOM 2918 N N . LEU C 3 111 ? 9.589 -22.291 -8.919 1.00 48.40 111 LEU C N 1
ATOM 2919 C CA . LEU C 3 111 ? 8.573 -21.267 -8.576 1.00 48.85 111 LEU C CA 1
ATOM 2920 C C . LEU C 3 111 ? 7.673 -21.044 -9.814 1.00 53.14 111 LEU C C 1
ATOM 2921 O O . LEU C 3 111 ? 6.406 -21.184 -9.679 1.00 51.89 111 LEU C O 1
ATOM 2926 N N . ASN C 3 112 ? 8.246 -20.790 -11.001 1.00 58.04 112 ASN C N 1
ATOM 2927 C CA . ASN C 3 112 ? 7.421 -20.574 -12.213 1.00 58.52 112 ASN C CA 1
ATOM 2928 C C . ASN C 3 112 ? 6.474 -21.785 -12.339 1.00 58.46 112 ASN C C 1
ATOM 2929 O O . ASN C 3 112 ? 5.268 -21.590 -12.473 1.00 56.54 112 ASN C O 1
ATOM 2934 N N . LYS C 3 113 ? 6.958 -23.010 -12.166 1.00 60.37 113 LYS C N 1
ATOM 2935 C CA . LYS C 3 113 ? 6.109 -24.216 -12.365 1.00 61.23 113 LYS C CA 1
ATOM 2936 C C . LYS C 3 113 ? 5.026 -24.230 -11.278 1.00 61.61 113 LYS C C 1
ATOM 2937 O O . LYS C 3 113 ? 3.871 -24.419 -11.635 1.00 71.03 113 LYS C O 1
ATOM 2943 N N . ALA C 3 114 ? 5.328 -23.959 -10.009 1.00 56.52 114 ALA C N 1
ATOM 2944 C CA . ALA C 3 114 ? 4.354 -24.177 -8.914 1.00 51.08 114 ALA C CA 1
ATOM 2945 C C . ALA C 3 114 ? 3.267 -23.103 -8.832 1.00 51.28 114 ALA C C 1
ATOM 2946 O O . ALA C 3 114 ? 2.231 -23.443 -8.227 1.00 50.48 114 ALA C O 1
ATOM 2948 N N . ILE C 3 115 ? 3.482 -21.850 -9.266 1.00 51.41 115 ILE C N 1
ATOM 2949 C CA . ILE C 3 115 ? 2.476 -20.753 -9.010 1.00 52.06 115 ILE C CA 1
ATOM 2950 C C . ILE C 3 115 ? 2.224 -19.944 -10.287 1.00 53.76 115 ILE C C 1
ATOM 2951 O O . ILE C 3 115 ? 1.269 -19.123 -10.311 1.00 54.86 115 ILE C O 1
ATOM 2956 N N . GLY C 3 116 ? 3.037 -20.168 -11.314 1.00 56.36 116 GLY C N 1
ATOM 2957 C CA . GLY C 3 116 ? 2.872 -19.517 -12.619 1.00 61.73 116 GLY C CA 1
ATOM 2958 C C . GLY C 3 116 ? 3.369 -18.086 -12.620 1.00 64.83 116 GLY C C 1
ATOM 2959 O O . GLY C 3 116 ? 3.408 -17.468 -11.525 1.00 66.69 116 GLY C O 1
ATOM 2960 N N . ASP C 3 117 ? 3.849 -17.669 -13.796 1.00 69.13 117 ASP C N 1
ATOM 2961 C CA . ASP C 3 117 ? 3.981 -16.293 -14.325 1.00 75.39 117 ASP C CA 1
ATOM 2962 C C . ASP C 3 117 ? 3.116 -15.291 -13.536 1.00 73.12 117 ASP C C 1
ATOM 2963 O O . ASP C 3 117 ? 3.704 -14.421 -12.884 1.00 66.18 117 ASP C O 1
ATOM 2968 N N . GLU C 3 118 ? 1.777 -15.329 -13.632 1.00 79.21 118 GLU C N 1
ATOM 2969 C CA . GLU C 3 118 ? 0.921 -14.186 -13.179 1.00 81.76 118 GLU C CA 1
ATOM 2970 C C . GLU C 3 118 ? 1.218 -13.892 -11.699 1.00 75.53 118 GLU C C 1
ATOM 2971 O O . GLU C 3 118 ? 1.519 -12.724 -11.368 1.00 79.74 118 GLU C O 1
ATOM 2977 N N . MET C 3 119 ? 1.148 -14.921 -10.850 1.00 65.01 119 MET C N 1
ATOM 2978 C CA . MET C 3 119 ? 1.250 -14.815 -9.369 1.00 60.66 119 MET C CA 1
ATOM 2979 C C . MET C 3 119 ? 2.615 -14.233 -8.985 1.00 59.41 119 MET C C 1
ATOM 2980 O O . MET C 3 119 ? 2.655 -13.346 -8.134 1.00 56.69 119 MET C O 1
ATOM 2985 N N . ILE C 3 120 ? 3.691 -14.751 -9.579 1.00 59.25 120 ILE C N 1
ATOM 2986 C CA . ILE C 3 120 ? 5.069 -14.243 -9.361 1.00 60.35 120 ILE C CA 1
ATOM 2987 C C . ILE C 3 120 ? 5.025 -12.732 -9.604 1.00 61.07 120 ILE C C 1
ATOM 2988 O O . ILE C 3 120 ? 5.592 -12.008 -8.798 1.00 61.61 120 ILE C O 1
ATOM 2993 N N . ASP C 3 121 ? 4.363 -12.277 -10.662 1.00 63.99 121 ASP C N 1
ATOM 2994 C CA . ASP C 3 121 ? 4.459 -10.862 -11.104 1.00 67.97 121 ASP C CA 1
ATOM 2995 C C . ASP C 3 121 ? 3.692 -10.029 -10.081 1.00 61.92 121 ASP C C 1
ATOM 2996 O O . ASP C 3 121 ? 4.167 -8.944 -9.705 1.00 59.06 121 ASP C O 1
ATOM 3001 N N . LYS C 3 122 ? 2.565 -10.546 -9.605 1.00 58.57 122 LYS C N 1
ATOM 3002 C CA . LYS C 3 122 ? 1.777 -9.839 -8.576 1.00 57.82 122 LYS C CA 1
ATOM 3003 C C . LYS C 3 122 ? 2.632 -9.717 -7.310 1.00 55.17 122 LYS C C 1
ATOM 3004 O O . LYS C 3 122 ? 2.744 -8.617 -6.782 1.00 52.08 122 LYS C O 1
ATOM 3010 N N . ILE C 3 123 ? 3.201 -10.825 -6.832 1.00 51.85 123 ILE C N 1
ATOM 3011 C CA . ILE C 3 123 ? 4.004 -10.839 -5.584 1.00 50.43 123 ILE C CA 1
ATOM 3012 C C . ILE C 3 123 ? 5.180 -9.875 -5.767 1.00 49.61 123 ILE C C 1
ATOM 3013 O O . ILE C 3 123 ? 5.333 -8.978 -4.933 1.00 57.96 123 ILE C O 1
ATOM 3018 N N . VAL C 3 124 ? 5.959 -10.026 -6.822 1.00 46.27 124 VAL C N 1
ATOM 3019 C CA . VAL C 3 124 ? 7.092 -9.101 -7.126 1.00 47.72 124 VAL C CA 1
ATOM 3020 C C . VAL C 3 124 ? 6.577 -7.666 -7.063 1.00 46.74 124 VAL C C 1
ATOM 3021 O O . VAL C 3 124 ? 7.273 -6.821 -6.502 1.00 46.16 124 VAL C O 1
ATOM 3025 N N . GLU C 3 125 ? 5.433 -7.388 -7.684 1.00 49.56 125 GLU C N 1
ATOM 3026 C CA . GLU C 3 125 ? 4.869 -6.022 -7.671 1.00 52.28 125 GLU C CA 1
ATOM 3027 C C . GLU C 3 125 ? 4.533 -5.620 -6.230 1.00 48.56 125 GLU C C 1
ATOM 3028 O O . GLU C 3 125 ? 4.993 -4.557 -5.852 1.00 47.68 125 GLU C O 1
ATOM 3034 N N . ASP C 3 126 ? 3.829 -6.445 -5.452 1.00 46.50 126 ASP C N 1
ATOM 3035 C CA . ASP C 3 126 ? 3.357 -6.070 -4.091 1.00 46.19 126 ASP C CA 1
ATOM 3036 C C . ASP C 3 126 ? 4.587 -5.794 -3.218 1.00 48.76 126 ASP C C 1
ATOM 3037 O O . ASP C 3 126 ? 4.456 -5.011 -2.220 1.00 50.67 126 ASP C O 1
ATOM 3042 N N . ALA C 3 127 ? 5.743 -6.371 -3.592 1.00 46.68 127 ALA C N 1
ATOM 3043 C CA . ALA C 3 127 ? 7.041 -6.188 -2.899 1.00 48.23 127 ALA C CA 1
ATOM 3044 C C . ALA C 3 127 ? 7.716 -4.867 -3.316 1.00 49.87 127 ALA C C 1
ATOM 3045 O O . ALA C 3 127 ? 8.138 -4.148 -2.467 1.00 52.20 127 ALA C O 1
ATOM 3047 N N . GLU C 3 128 ? 7.819 -4.535 -4.586 1.00 53.42 128 GLU C N 1
ATOM 3048 C CA . GLU C 3 128 ? 8.429 -3.250 -4.980 1.00 59.08 128 GLU C CA 1
ATOM 3049 C C . GLU C 3 128 ? 7.546 -2.100 -4.453 1.00 57.16 128 GLU C C 1
ATOM 3050 O O . GLU C 3 128 ? 8.076 -1.080 -4.026 1.00 63.26 128 GLU C O 1
ATOM 3056 N N . THR C 3 129 ? 6.235 -2.278 -4.435 1.00 55.51 129 THR C N 1
ATOM 3057 C CA . THR C 3 129 ? 5.204 -1.283 -4.039 1.00 55.39 129 THR C CA 1
ATOM 3058 C C . THR C 3 129 ? 5.199 -1.041 -2.526 1.00 52.00 129 THR C C 1
ATOM 3059 O O . THR C 3 129 ? 4.816 0.034 -2.087 1.00 51.92 129 THR C O 1
ATOM 3063 N N . GLY C 3 130 ? 5.512 -2.051 -1.740 1.00 49.04 130 GLY C N 1
ATOM 3064 C CA . GLY C 3 130 ? 5.160 -2.039 -0.318 1.00 48.42 130 GLY C CA 1
ATOM 3065 C C . GLY C 3 130 ? 3.764 -2.589 -0.047 1.00 46.05 130 GLY C C 1
ATOM 3066 O O . GLY C 3 130 ? 3.434 -2.702 1.115 1.00 45.61 130 GLY C O 1
ATOM 3067 N N . GLU C 3 131 ? 2.962 -2.993 -1.032 1.00 49.25 131 GLU C N 1
ATOM 3068 C CA . GLU C 3 131 ? 1.604 -3.544 -0.716 1.00 50.07 131 GLU C CA 1
ATOM 3069 C C . GLU C 3 131 ? 1.739 -4.711 0.258 1.00 47.85 131 GLU C C 1
ATOM 3070 O O . GLU C 3 131 ? 0.780 -4.913 1.021 1.00 48.28 131 GLU C O 1
ATOM 3076 N N . LEU C 3 132 ? 2.848 -5.457 0.177 1.00 42.90 132 LEU C N 1
ATOM 3077 C CA . LEU C 3 132 ? 3.094 -6.645 1.006 1.00 43.71 132 LEU C CA 1
ATOM 3078 C C . LEU C 3 132 ? 3.100 -6.307 2.493 1.00 44.25 132 LEU C C 1
ATOM 3079 O O . LEU C 3 132 ? 2.896 -7.213 3.299 1.00 49.04 132 LEU C O 1
ATOM 3084 N N . ILE C 3 133 ? 3.479 -5.094 2.843 1.00 45.76 133 ILE C N 1
ATOM 3085 C CA . ILE C 3 133 ? 3.428 -4.619 4.250 1.00 47.54 133 ILE C CA 1
ATOM 3086 C C . ILE C 3 133 ? 1.961 -4.578 4.690 1.00 46.84 133 ILE C C 1
ATOM 3087 O O . ILE C 3 133 ? 1.608 -5.050 5.809 1.00 45.59 133 ILE C O 1
ATOM 3092 N N . SER C 3 134 ? 1.140 -4.017 3.819 1.00 46.43 134 SER C N 1
ATOM 3093 C CA . SER C 3 134 ? -0.304 -3.868 4.078 1.00 46.54 134 SER C CA 1
ATOM 3094 C C . SER C 3 134 ? -0.970 -5.263 4.062 1.00 43.91 134 SER C C 1
ATOM 3095 O O . SER C 3 134 ? -1.819 -5.531 4.931 1.00 48.01 134 SER C O 1
ATOM 3098 N N . ILE C 3 135 ? -0.587 -6.170 3.177 1.00 40.19 135 ILE C N 1
ATOM 3099 C CA . ILE C 3 135 ? -1.149 -7.547 3.210 1.00 40.45 135 ILE C CA 1
ATOM 3100 C C . ILE C 3 135 ? -0.720 -8.222 4.522 1.00 43.06 135 ILE C C 1
ATOM 3101 O O . ILE C 3 135 ? -1.573 -8.913 5.178 1.00 43.09 135 ILE C O 1
ATOM 3106 N N . ARG C 3 136 ? 0.536 -8.042 4.941 1.00 44.88 136 ARG C N 1
ATOM 3107 C CA . ARG C 3 136 ? 1.019 -8.612 6.223 1.00 44.77 136 ARG C CA 1
ATOM 3108 C C . 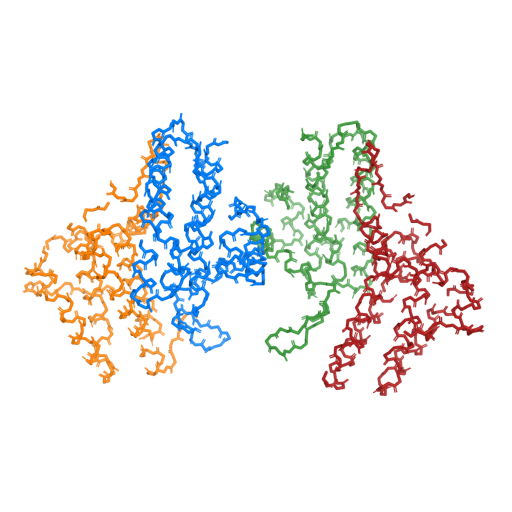ARG C 3 136 ? 0.139 -8.065 7.345 1.00 46.61 136 ARG C C 1
ATOM 3109 O O . ARG C 3 136 ? -0.232 -8.859 8.183 1.00 50.92 136 ARG C O 1
ATOM 3117 N N . GLU C 3 137 ? -0.187 -6.770 7.382 1.00 50.49 137 GLU C N 1
ATOM 3118 C CA . GLU C 3 137 ? -0.974 -6.203 8.526 1.00 53.37 137 GLU C CA 1
ATOM 3119 C C . GLU C 3 137 ? -2.374 -6.828 8.535 1.00 50.71 137 GLU C C 1
ATOM 3120 O O . GLU C 3 137 ? -2.887 -7.297 9.590 1.00 49.96 137 GLU C O 1
ATOM 3126 N N . SER C 3 138 ? -2.967 -6.893 7.358 1.00 46.44 138 SER C N 1
ATOM 3127 C CA . SER C 3 138 ? -4.304 -7.495 7.182 1.00 44.50 138 SER C CA 1
ATOM 3128 C C . SER C 3 138 ? -4.267 -8.974 7.542 1.00 40.70 138 SER C C 1
ATOM 3129 O O . SER C 3 138 ? -5.291 -9.478 7.751 1.00 40.10 138 SER C O 1
ATOM 3132 N N . SER C 3 139 ? -3.118 -9.638 7.556 1.00 39.88 139 SER C N 1
ATOM 3133 C CA . SER C 3 139 ? -3.050 -11.117 7.674 1.00 41.02 139 SER C CA 1
ATOM 3134 C C . SER C 3 139 ? -3.074 -11.600 9.126 1.00 41.60 139 SER C C 1
ATOM 3135 O O . SER C 3 139 ? -3.228 -12.808 9.301 1.00 39.90 139 SER C O 1
ATOM 3138 N N . LEU C 3 140 ? -2.887 -10.702 10.107 1.00 46.41 140 LEU C N 1
ATOM 3139 C CA . LEU C 3 140 ? -2.849 -11.017 11.573 1.00 48.53 140 LEU C CA 1
ATOM 3140 C C . LEU C 3 140 ? -3.745 -10.063 12.390 1.00 49.18 140 LEU C C 1
ATOM 3141 O O . LEU C 3 140 ? -4.214 -10.494 13.446 1.00 47.94 140 LEU C O 1
ATOM 3146 N N . TYR C 3 141 ? -4.019 -8.836 11.920 1.00 51.08 141 TYR C N 1
ATOM 3147 C CA . TYR C 3 141 ? -4.751 -7.792 12.708 1.00 53.29 141 TYR C CA 1
ATOM 3148 C C . TYR C 3 141 ? -6.157 -7.542 12.105 1.00 54.09 141 TYR C C 1
ATOM 3149 O O . TYR C 3 141 ? -6.356 -7.411 10.880 1.00 53.61 141 TYR C O 1
ATOM 3158 N N . ALA C 3 142 ? -7.154 -7.550 12.984 1.00 58.02 142 ALA C N 1
ATOM 3159 C CA . ALA C 3 142 ? -8.522 -7.049 12.724 1.00 59.28 142 ALA C CA 1
ATOM 3160 C C . ALA C 3 142 ? -8.452 -5.540 12.456 1.00 58.98 142 ALA C C 1
ATOM 3161 O O . ALA C 3 142 ? -7.596 -4.873 13.019 1.00 55.80 142 ALA C O 1
ATOM 3163 N N . ASP C 3 143 ? -9.299 -5.032 11.577 1.00 59.80 143 ASP C N 1
ATOM 3164 C CA . ASP C 3 143 ? -9.266 -3.613 11.157 1.00 64.10 143 ASP C CA 1
ATOM 3165 C C . ASP C 3 143 ? -10.704 -3.218 10.879 1.00 66.18 143 ASP C C 1
ATOM 3166 O O . ASP C 3 143 ? -11.452 -4.079 10.405 1.00 63.93 143 ASP C O 1
ATOM 3171 N N . ILE C 3 144 ? -11.069 -1.993 11.232 1.00 71.34 144 ILE C N 1
ATOM 3172 C CA . ILE C 3 144 ? -12.327 -1.359 10.751 1.00 74.62 144 ILE C CA 1
ATOM 3173 C C . ILE C 3 144 ? -11.888 -0.392 9.649 1.00 72.01 144 ILE C C 1
ATOM 3174 O O . ILE C 3 144 ? -11.041 0.439 9.935 1.00 72.41 144 ILE C O 1
ATOM 3179 N N . ILE C 3 145 ? -12.319 -0.640 8.410 1.00 72.72 145 ILE C N 1
ATOM 3180 C CA . ILE C 3 145 ? -11.904 0.097 7.175 1.00 80.93 145 ILE C CA 1
ATOM 3181 C C . ILE C 3 145 ? -13.190 0.521 6.462 1.00 90.29 145 ILE C C 1
ATOM 3182 O O . ILE C 3 145 ? -13.989 -0.400 6.119 1.00 92.20 145 ILE C O 1
ATOM 3187 N N . ASP C 3 146 ? -13.363 1.834 6.227 1.00 100.02 146 ASP C N 1
ATOM 3188 C CA . ASP C 3 146 ? -14.584 2.419 5.607 1.00 101.28 146 ASP C CA 1
ATOM 3189 C C . ASP C 3 146 ? -15.777 1.975 6.478 1.00 96.67 146 ASP C C 1
ATOM 3190 O O . ASP C 3 146 ? -16.813 1.589 5.920 1.00 91.35 146 ASP C O 1
ATOM 3195 N N . ASP C 3 147 ? -15.561 1.950 7.803 1.00 96.13 147 ASP C N 1
ATOM 3196 C CA . ASP C 3 147 ? -16.537 1.684 8.894 1.00 98.56 147 ASP C CA 1
ATOM 3197 C C . ASP C 3 147 ? -17.105 0.259 8.823 1.00 92.02 147 ASP C C 1
ATOM 3198 O O . ASP C 3 147 ? -18.136 0.016 9.440 1.00 96.77 147 ASP C O 1
ATOM 3203 N N . ILE C 3 148 ? -16.437 -0.672 8.153 1.00 90.67 148 ILE C N 1
ATOM 3204 C CA . ILE C 3 148 ? -16.790 -2.123 8.203 1.00 91.36 148 ILE C CA 1
ATOM 3205 C C . ILE C 3 148 ? -15.577 -2.878 8.786 1.00 81.52 148 ILE C C 1
ATOM 3206 O O . ILE C 3 148 ? -14.450 -2.641 8.308 1.00 75.64 148 ILE C O 1
ATOM 3211 N N . LEU C 3 149 ? -15.810 -3.698 9.822 1.00 71.20 149 LEU C N 1
ATOM 3212 C CA . LEU C 3 149 ? -14.830 -4.616 10.463 1.00 66.86 149 LEU C CA 1
ATOM 3213 C C . LEU C 3 149 ? -14.373 -5.701 9.477 1.00 67.42 149 LEU C C 1
ATOM 3214 O O . LEU C 3 149 ? -15.226 -6.429 8.922 1.00 73.07 149 LEU C O 1
ATOM 3219 N N . GLU C 3 150 ? -13.059 -5.840 9.338 1.00 64.54 150 GLU C N 1
ATOM 3220 C CA . GLU C 3 150 ? -12.377 -6.882 8.536 1.00 61.78 150 GLU C CA 1
ATOM 3221 C C . GLU C 3 150 ? -11.546 -7.734 9.497 1.00 56.38 150 GLU C C 1
ATOM 3222 O O . GLU C 3 150 ? -10.970 -7.198 10.469 1.00 51.66 150 GLU C O 1
ATOM 3228 N N . VAL C 3 151 ? -11.393 -8.995 9.146 1.00 54.05 151 VAL C N 1
ATOM 3229 C CA . VAL C 3 151 ? -10.694 -10.029 9.948 1.00 54.15 151 VAL C CA 1
ATOM 3230 C C . VAL C 3 151 ? -9.770 -10.796 8.986 1.00 53.11 151 VAL C C 1
ATOM 3231 O O . VAL C 3 151 ? -10.075 -10.913 7.798 1.00 52.65 151 VAL C O 1
ATOM 3235 N N . PRO C 3 152 ? -8.539 -11.201 9.371 1.00 49.93 152 PRO C N 1
ATOM 3236 C CA . PRO C 3 152 ? -7.624 -11.870 8.438 1.00 48.81 152 PRO C CA 1
ATOM 3237 C C . PRO C 3 152 ? -8.188 -13.007 7.566 1.00 49.35 152 PRO C C 1
ATOM 3238 O O . PRO C 3 152 ? -7.894 -13.059 6.390 1.00 49.45 152 PRO C O 1
ATOM 3242 N N . SER C 3 153 ? -9.032 -13.870 8.129 1.00 48.93 153 SER C N 1
ATOM 3243 C CA . SER C 3 153 ? -9.652 -15.030 7.429 1.00 47.22 153 SER C CA 1
ATOM 3244 C C . SER C 3 153 ? -10.465 -14.585 6.219 1.00 46.99 153 SER C C 1
ATOM 3245 O O . SER C 3 153 ? -10.663 -15.404 5.349 1.00 47.86 153 SER C O 1
ATOM 3248 N N . GLU C 3 154 ? -10.928 -13.341 6.159 1.00 49.04 154 GLU C N 1
ATOM 3249 C CA . GLU C 3 154 ? -11.725 -12.867 5.003 1.00 50.33 154 GLU C CA 1
ATOM 3250 C C . GLU C 3 154 ? -10.841 -12.135 4.016 1.00 50.39 154 GLU C C 1
ATOM 3251 O O . GLU C 3 154 ? -11.410 -11.542 3.106 1.00 50.33 154 GLU C O 1
ATOM 3268 N N . ILE C 3 156 ? -7.035 -13.148 3.307 1.00 45.46 156 ILE C N 1
ATOM 3269 C CA . ILE C 3 156 ? -5.975 -13.962 2.748 1.00 45.15 156 ILE C CA 1
ATOM 3270 C C . ILE C 3 156 ? -6.606 -15.293 2.287 1.00 45.53 156 ILE C C 1
ATOM 3271 O O . ILE C 3 156 ? -7.145 -16.010 3.130 1.00 46.71 156 ILE C O 1
ATOM 3276 N N . SER C 3 157 ? -6.479 -15.629 1.012 1.00 41.88 157 SER C N 1
ATOM 3277 C CA . SER C 3 157 ? -6.971 -16.866 0.394 1.00 42.29 157 SER C CA 1
ATOM 3278 C C . SER C 3 157 ? -5.902 -17.945 0.459 1.00 42.41 157 SER C C 1
ATOM 3279 O O . SER C 3 157 ? -4.719 -17.645 0.441 1.00 39.20 157 SER C O 1
ATOM 3293 N N . GLU C 3 159 ? -4.850 -19.824 -2.001 1.00 44.11 159 GLU C N 1
ATOM 3294 C CA . GLU C 3 159 ? -3.979 -19.620 -3.151 1.00 43.07 159 GLU C CA 1
ATOM 3295 C C . GLU C 3 159 ? -2.829 -18.653 -2.813 1.00 41.93 159 GLU C C 1
ATOM 3296 O O . GLU C 3 159 ? -1.692 -19.001 -3.061 1.00 42.29 159 GLU C O 1
ATOM 3302 N N . GLN C 3 160 ? -3.127 -17.522 -2.173 1.00 42.28 160 GLN C N 1
ATOM 3303 C CA . GLN C 3 160 ? -2.144 -16.493 -1.766 1.00 41.93 160 GLN C CA 1
ATOM 3304 C C . GLN C 3 160 ? -1.229 -17.005 -0.652 1.00 40.89 160 GLN C C 1
ATOM 3305 O O . GLN C 3 160 ? -0.002 -16.808 -0.720 1.00 42.50 160 GLN C O 1
ATOM 3311 N N . SER C 3 161 ? -1.784 -17.654 0.347 1.00 41.32 161 SER C N 1
ATOM 3312 C CA . SER C 3 161 ? -0.980 -18.237 1.451 1.00 42.55 161 SER C CA 1
ATOM 3313 C C . SER C 3 161 ? 0.037 -19.199 0.854 1.00 43.36 161 SER C C 1
ATOM 3314 O O . SER C 3 161 ? 1.203 -19.125 1.250 1.00 43.29 161 SER C O 1
ATOM 3317 N N . ARG C 3 162 ? -0.418 -20.076 -0.048 1.00 42.74 162 ARG C N 1
ATOM 3318 C CA . ARG C 3 162 ? 0.473 -21.036 -0.745 1.00 43.67 162 ARG C CA 1
ATOM 3319 C C . ARG C 3 162 ? 1.533 -20.248 -1.524 1.00 41.96 162 ARG C C 1
ATOM 3320 O O . ARG C 3 162 ? 2.752 -20.520 -1.352 1.00 39.19 162 ARG C O 1
ATOM 3328 N N . ALA C 3 163 ? 1.111 -19.295 -2.352 1.00 40.14 163 ALA C N 1
ATOM 3329 C CA . ALA C 3 163 ? 2.088 -18.619 -3.224 1.00 41.61 163 ALA C CA 1
ATOM 3330 C C . ALA C 3 163 ? 3.162 -17.975 -2.330 1.00 40.97 163 ALA C C 1
ATOM 3331 O O . ALA C 3 163 ? 4.349 -18.083 -2.664 1.00 46.25 163 ALA C O 1
ATOM 3333 N N . LEU C 3 164 ? 2.809 -17.418 -1.178 1.00 38.70 164 LEU C N 1
ATOM 3334 C CA . LEU C 3 164 ? 3.780 -16.523 -0.491 1.00 38.44 164 LEU C CA 1
ATOM 3335 C C . LEU C 3 164 ? 4.786 -17.319 0.318 1.00 36.05 164 LEU C C 1
ATOM 3336 O O . LEU C 3 164 ? 5.943 -16.975 0.184 1.00 39.13 164 LEU C O 1
ATOM 3341 N N . LEU C 3 165 ? 4.384 -18.432 0.913 1.00 34.62 165 LEU C N 1
ATOM 3342 C CA . LEU C 3 165 ? 5.318 -19.479 1.426 1.00 36.71 165 LEU C CA 1
ATOM 3343 C C . LEU C 3 165 ? 6.276 -19.969 0.323 1.00 36.68 165 LEU C C 1
ATOM 3344 O O . LEU C 3 165 ? 7.533 -19.832 0.501 1.00 34.41 165 LEU C O 1
ATOM 3349 N N . LEU C 3 166 ? 5.746 -20.455 -0.804 1.00 36.29 166 LEU C N 1
ATOM 3350 C CA . LEU C 3 166 ? 6.631 -20.922 -1.898 1.00 38.79 166 LEU C CA 1
ATOM 3351 C C . LEU C 3 166 ? 7.609 -19.798 -2.270 1.00 37.56 166 LEU C C 1
ATOM 3352 O O . LEU C 3 166 ? 8.789 -19.985 -2.263 1.00 39.02 166 LEU C O 1
ATOM 3357 N N . TYR C 3 167 ? 7.108 -18.625 -2.556 1.00 38.14 167 TYR C N 1
ATOM 3358 C CA . TYR C 3 167 ? 7.960 -17.452 -2.827 1.00 39.55 167 TYR C CA 1
ATOM 3359 C C . TYR C 3 167 ? 8.975 -17.232 -1.683 1.00 37.67 167 TYR C C 1
ATOM 3360 O O . TYR C 3 167 ? 10.137 -17.231 -1.973 1.00 38.46 167 TYR C O 1
ATOM 3369 N N . ALA C 3 168 ? 8.534 -17.098 -0.426 1.00 34.04 168 ALA C N 1
ATOM 3370 C CA . ALA C 3 168 ? 9.402 -16.927 0.746 1.00 34.61 168 ALA C CA 1
ATOM 3371 C C . ALA C 3 168 ? 10.507 -17.988 0.735 1.00 35.58 168 ALA C C 1
ATOM 3372 O O . ALA C 3 168 ? 11.695 -17.623 0.889 1.00 34.73 168 ALA C O 1
ATOM 3374 N N . ILE C 3 169 ? 10.116 -19.255 0.546 1.00 35.18 169 ILE C N 1
ATOM 3375 C CA . ILE C 3 169 ? 11.085 -20.362 0.606 1.00 37.91 169 ILE C CA 1
ATOM 3376 C C . ILE C 3 169 ? 12.153 -20.017 -0.422 1.00 41.07 169 ILE C C 1
ATOM 3377 O O . ILE C 3 169 ? 13.337 -20.032 0.004 1.00 42.64 169 ILE C O 1
ATOM 3382 N N . GLU C 3 170 ? 11.738 -19.680 -1.654 1.00 38.46 170 GLU C N 1
ATOM 3383 C CA . GLU C 3 170 ? 12.655 -19.396 -2.769 1.00 40.77 170 GLU C CA 1
ATOM 3384 C C . GLU C 3 170 ? 13.492 -18.153 -2.478 1.00 42.32 170 GLU C C 1
ATOM 3385 O O . GLU C 3 170 ? 14.681 -18.161 -2.901 1.00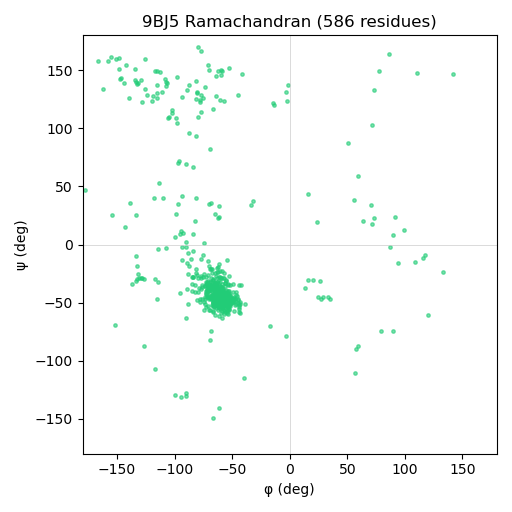 42.35 170 GLU C O 1
ATOM 3391 N N . CYS C 3 171 ? 12.962 -17.135 -1.786 1.00 41.64 171 CYS C N 1
ATOM 3392 C CA . CYS C 3 171 ? 13.825 -16.013 -1.367 1.00 45.06 171 CYS C CA 1
ATOM 3393 C C . CYS C 3 171 ? 15.001 -16.551 -0.584 1.00 42.77 171 CYS C C 1
ATOM 3394 O O . CYS C 3 171 ? 16.119 -16.127 -0.814 1.00 43.64 171 CYS C O 1
ATOM 3397 N N . PHE C 3 172 ? 14.680 -17.334 0.424 1.00 39.10 172 PHE C N 1
ATOM 3398 C CA . PHE C 3 172 ? 15.698 -17.835 1.358 1.00 39.36 172 PHE C CA 1
ATOM 3399 C C . PHE C 3 172 ? 16.708 -18.606 0.537 1.00 35.64 172 PHE C C 1
ATOM 3400 O O . PHE C 3 172 ? 17.860 -18.396 0.689 1.00 34.52 172 PHE C O 1
ATOM 3408 N N . ASP C 3 173 ? 16.232 -19.452 -0.347 1.00 36.15 173 ASP C N 1
ATOM 3409 C CA . ASP C 3 173 ? 17.097 -20.358 -1.116 1.00 39.83 173 ASP C CA 1
ATOM 3410 C C . ASP C 3 173 ? 17.960 -19.521 -2.055 1.00 40.20 173 ASP C C 1
ATOM 3411 O O . ASP C 3 173 ? 19.153 -19.664 -1.994 1.00 43.57 173 ASP C O 1
ATOM 3416 N N . ASP C 3 174 ? 17.375 -18.608 -2.804 1.00 40.35 174 ASP C N 1
ATOM 3417 C CA . ASP C 3 174 ? 18.149 -17.769 -3.742 1.00 42.17 174 ASP C CA 1
ATOM 3418 C C . ASP C 3 174 ? 19.020 -16.762 -2.986 1.00 40.27 174 ASP C C 1
ATOM 3419 O O . ASP C 3 174 ? 19.992 -16.368 -3.571 1.00 45.05 174 ASP C O 1
ATOM 3424 N N . SER C 3 175 ? 18.711 -16.321 -1.780 1.00 37.47 175 SER C N 1
ATOM 3425 C CA . SER C 3 175 ? 19.486 -15.220 -1.156 1.00 40.39 175 SER C CA 1
ATOM 3426 C C . SER C 3 175 ? 20.692 -15.772 -0.352 1.00 43.52 175 SER C C 1
ATOM 3427 O O . SER C 3 175 ? 21.790 -15.152 -0.463 1.00 43.42 175 SER C O 1
ATOM 3430 N N . LEU C 3 176 ? 20.522 -16.909 0.345 1.00 40.19 176 LEU C N 1
ATOM 3431 C CA . LEU C 3 176 ? 21.315 -17.322 1.525 1.00 38.28 176 LEU C CA 1
ATOM 3432 C C . LEU C 3 176 ? 21.896 -18.715 1.323 1.00 39.53 176 LEU C C 1
ATOM 3433 O O . LEU C 3 176 ? 22.893 -18.983 1.929 1.00 44.54 176 LEU C O 1
ATOM 3438 N N . VAL C 3 177 ? 21.276 -19.609 0.574 1.00 38.67 177 VAL C N 1
ATOM 3439 C CA . VAL C 3 177 ? 21.849 -20.968 0.405 1.00 40.11 177 VAL C CA 1
ATOM 3440 C C . VAL C 3 177 ? 23.040 -20.893 -0.562 1.00 39.17 177 VAL C C 1
ATOM 3441 O O . VAL C 3 177 ? 22.884 -20.426 -1.668 1.00 35.79 177 VAL C O 1
ATOM 3445 N N . GLY C 3 178 ? 24.184 -21.400 -0.132 1.00 41.93 178 GLY C N 1
ATOM 3446 C CA . GLY C 3 178 ? 25.448 -21.394 -0.900 1.00 44.12 178 GLY C CA 1
ATOM 3447 C C . GLY C 3 178 ? 26.532 -20.564 -0.221 1.00 42.33 178 GLY C C 1
ATOM 3448 O O . GLY C 3 178 ? 27.674 -20.606 -0.659 1.00 38.90 178 GLY C O 1
ATOM 3449 N N . TYR C 3 179 ? 26.179 -19.789 0.793 1.00 42.17 179 TYR C N 1
ATOM 3450 C CA . TYR C 3 179 ? 27.185 -18.951 1.472 1.00 44.69 179 TYR C CA 1
ATOM 3451 C C . TYR C 3 179 ? 27.996 -19.854 2.390 1.00 44.68 179 TYR C C 1
ATOM 3452 O O . TYR C 3 179 ? 29.188 -19.599 2.553 1.00 46.69 179 TYR C O 1
ATOM 3461 N N . THR C 3 180 ? 27.347 -20.817 3.033 1.00 44.85 180 THR C N 1
ATOM 3462 C CA . THR C 3 180 ? 27.999 -21.616 4.099 1.00 44.97 180 THR C CA 1
ATOM 3463 C C . THR C 3 180 ? 27.680 -23.088 3.891 1.00 45.18 180 THR C C 1
ATOM 3464 O O . THR C 3 180 ? 26.612 -23.402 3.413 1.00 41.87 180 THR C O 1
ATOM 3468 N N . HIS C 3 181 ? 28.566 -23.967 4.317 1.00 50.33 181 HIS C N 1
ATOM 3469 C CA . HIS C 3 181 ? 28.281 -25.415 4.198 1.00 53.52 181 HIS C CA 1
ATOM 3470 C C . HIS C 3 181 ? 26.901 -25.704 4.788 1.00 48.85 181 HIS C C 1
ATOM 3471 O O . HIS C 3 181 ? 26.099 -26.320 4.109 1.00 46.92 181 HIS C O 1
ATOM 3478 N N . HIS C 3 182 ? 26.651 -25.219 6.000 1.00 48.15 182 HIS C N 1
ATOM 3479 C CA . HIS C 3 182 ? 25.425 -25.498 6.799 1.00 49.99 182 HIS C CA 1
ATOM 3480 C C . HIS C 3 182 ? 24.168 -25.141 5.996 1.00 49.08 182 HIS C C 1
ATOM 3481 O O . HIS C 3 182 ? 23.209 -25.919 6.040 1.00 44.77 182 HIS C O 1
ATOM 3488 N N . SER C 3 183 ? 24.218 -24.033 5.236 1.00 49.96 183 SER C N 1
ATOM 3489 C CA . SER C 3 183 ? 23.086 -23.534 4.424 1.00 48.36 183 SER C CA 1
ATOM 3490 C C . SER C 3 183 ? 22.660 -24.663 3.479 1.00 49.55 183 SER C C 1
ATOM 3491 O O . SER C 3 183 ? 21.466 -24.819 3.287 1.00 50.31 183 SER C O 1
ATOM 3494 N N . PHE C 3 184 ? 23.561 -25.517 3.001 1.00 50.62 184 PHE C N 1
ATOM 3495 C CA . PHE C 3 184 ? 23.175 -26.613 2.059 1.00 50.74 184 PHE C CA 1
ATOM 3496 C C . PHE C 3 184 ? 22.309 -27.664 2.777 1.00 49.63 184 PHE C C 1
ATOM 3497 O O . PHE C 3 184 ? 21.345 -28.206 2.143 1.00 45.95 184 PHE C O 1
ATOM 3505 N N . GLU C 3 185 ? 22.588 -27.922 4.064 1.00 53.82 185 GLU C N 1
ATOM 3506 C CA . GLU C 3 185 ? 21.853 -28.946 4.877 1.00 57.21 185 GLU C CA 1
ATOM 3507 C C . GLU C 3 185 ? 20.442 -28.410 5.114 1.00 54.92 185 GLU C C 1
ATOM 3508 O O . GLU C 3 185 ? 19.447 -29.141 4.820 1.00 51.73 185 GLU C O 1
ATOM 3514 N N . VAL C 3 186 ? 20.359 -27.125 5.479 1.00 50.53 186 VAL C N 1
ATOM 3515 C CA . VAL C 3 186 ? 19.056 -26.456 5.711 1.00 46.73 186 VAL C CA 1
ATOM 3516 C C . VAL C 3 186 ? 18.272 -26.456 4.386 1.00 45.43 186 VAL C C 1
ATOM 3517 O O . VAL C 3 186 ? 17.084 -26.727 4.422 1.00 42.76 186 VAL C O 1
ATOM 3521 N N . SER C 3 187 ? 18.910 -26.211 3.236 1.00 44.52 187 SER C N 1
ATOM 3522 C CA . SER C 3 187 ? 18.223 -26.181 1.925 1.00 45.87 187 SER C CA 1
ATOM 3523 C C . SER C 3 187 ? 17.545 -27.521 1.647 1.00 48.00 187 SER C C 1
ATOM 3524 O O . SER C 3 187 ? 16.516 -27.487 0.989 1.00 49.77 187 SER C O 1
ATOM 3527 N N . GLU C 3 188 ? 18.112 -28.658 2.081 1.00 54.44 188 GLU C N 1
ATOM 3528 C CA . GLU C 3 188 ? 17.486 -30.011 1.891 1.00 55.68 188 GLU C CA 1
ATOM 3529 C C . GLU C 3 188 ? 16.153 -30.070 2.669 1.00 53.98 188 GLU C C 1
ATOM 3530 O O . GLU C 3 188 ? 15.139 -30.522 2.123 1.00 50.14 188 GLU C O 1
ATOM 3536 N N . THR C 3 189 ? 16.138 -29.593 3.917 1.00 50.16 189 THR C N 1
ATOM 3537 C CA . THR C 3 189 ? 14.921 -29.432 4.732 1.00 49.76 189 THR C CA 1
ATOM 3538 C C . THR C 3 189 ? 13.941 -28.508 3.975 1.00 49.81 189 THR C C 1
ATOM 3539 O O . THR C 3 189 ? 12.764 -28.922 3.821 1.00 48.46 189 THR C O 1
ATOM 3543 N N . THR C 3 190 ? 14.356 -27.292 3.558 1.00 44.96 190 THR C N 1
ATOM 3544 C CA . THR C 3 190 ? 13.416 -26.319 2.930 1.00 44.41 190 THR C CA 1
ATOM 3545 C C . THR C 3 190 ? 12.945 -26.860 1.581 1.00 45.06 190 THR C C 1
ATOM 3546 O O . THR C 3 190 ? 11.809 -26.550 1.205 1.00 44.85 190 THR C O 1
ATOM 3550 N N . ASP C 3 191 ? 13.758 -27.648 0.888 1.00 44.38 191 ASP C N 1
ATOM 3551 C CA . ASP C 3 191 ? 13.336 -28.210 -0.422 1.00 50.20 191 ASP C CA 1
ATOM 3552 C C . ASP C 3 191 ? 12.234 -29.270 -0.238 1.00 52.06 191 ASP C C 1
ATOM 3553 O O . ASP C 3 191 ? 11.296 -29.377 -1.054 1.00 52.40 191 ASP C O 1
ATOM 3558 N N . GLU C 3 192 ? 12.309 -30.047 0.813 1.00 52.71 192 GLU C N 1
ATOM 3559 C CA . GLU C 3 192 ? 11.222 -30.988 1.130 1.00 57.13 192 GLU C CA 1
ATOM 3560 C C . GLU C 3 192 ? 9.908 -30.183 1.270 1.00 56.95 192 GLU C C 1
ATOM 3561 O O . GLU C 3 192 ? 8.891 -30.532 0.576 1.00 57.72 192 GLU C O 1
ATOM 3567 N N . LEU C 3 193 ? 9.892 -29.181 2.158 1.00 51.80 193 LEU C N 1
ATOM 3568 C CA . LEU C 3 193 ? 8.664 -28.422 2.476 1.00 49.20 193 LEU C CA 1
ATOM 3569 C C . LEU C 3 193 ? 8.177 -27.801 1.174 1.00 49.87 193 LEU C C 1
ATOM 3570 O O . LEU C 3 193 ? 6.945 -27.910 0.881 1.00 46.27 193 LEU C O 1
ATOM 3575 N N . PHE C 3 194 ? 9.112 -27.246 0.397 1.00 46.33 194 PHE C N 1
ATOM 3576 C CA . PHE C 3 194 ? 8.782 -26.642 -0.901 1.00 45.17 194 PHE C CA 1
ATOM 3577 C C . PHE C 3 194 ? 8.050 -27.656 -1.755 1.00 47.33 194 PHE C C 1
ATOM 3578 O O . PHE C 3 194 ? 6.947 -27.310 -2.234 1.00 48.01 194 PHE C O 1
ATOM 3586 N N . GLU C 3 195 ? 8.575 -28.869 -1.879 1.00 51.03 195 GLU C N 1
ATOM 3587 C CA . GLU C 3 195 ? 8.026 -29.872 -2.843 1.00 56.71 195 GLU C CA 1
ATOM 3588 C C . GLU C 3 195 ? 6.658 -30.358 -2.370 1.00 57.92 195 GLU C C 1
ATOM 3589 O O . GLU C 3 195 ? 5.720 -30.539 -3.167 1.00 57.47 195 GLU C O 1
ATOM 3606 N N . LEU C 3 197 ? 4.506 -28.700 -0.899 1.00 63.58 197 LEU C N 1
ATOM 3607 C CA . LEU C 3 197 ? 3.564 -27.617 -0.999 1.00 61.76 197 LEU C CA 1
ATOM 3608 C C . LEU C 3 197 ? 3.258 -27.347 -2.453 1.00 63.59 197 LEU C C 1
ATOM 3609 O O . LEU C 3 197 ? 2.159 -26.890 -2.751 1.00 69.28 197 LEU C O 1
ATOM 3614 N N . ALA C 3 198 ? 4.238 -27.594 -3.304 1.00 68.75 198 ALA C N 1
ATOM 3615 C CA . ALA C 3 198 ? 4.165 -27.387 -4.767 1.00 73.55 198 ALA C CA 1
ATOM 3616 C C . ALA C 3 198 ? 3.114 -28.318 -5.387 1.00 76.48 198 ALA C C 1
ATOM 3617 O O . ALA C 3 198 ? 2.425 -27.822 -6.271 1.00 72.38 198 ALA C O 1
ATOM 3619 N N . ASN C 3 199 ? 2.991 -29.586 -4.964 1.00 87.43 199 ASN C N 1
ATOM 3620 C CA . ASN C 3 199 ? 1.900 -30.486 -5.454 1.00 103.70 199 ASN C CA 1
ATOM 3621 C C . ASN C 3 199 ? 0.744 -30.532 -4.436 1.00 103.35 199 ASN C C 1
ATOM 3622 O O . ASN C 3 199 ? 0.745 -31.124 -3.343 1.00 98.29 199 ASN C O 1
ATOM 3627 N N . LYS D 1 26 ? -19.086 -2.073 18.257 1.00 93.46 26 LYS D N 1
ATOM 3628 C CA . LYS D 1 26 ? -20.514 -1.679 17.931 1.00 98.86 26 LYS D CA 1
ATOM 3629 C C . LYS D 1 26 ? -21.454 -2.902 18.018 1.00 101.12 26 LYS D C 1
ATOM 3630 O O . LYS D 1 26 ? -22.079 -3.159 19.104 1.00 95.32 26 LYS D O 1
ATOM 3632 N N . SER D 1 27 ? -21.546 -3.640 16.908 1.00 94.78 27 SER D N 1
ATOM 3633 C CA . SER D 1 27 ? -22.558 -4.698 16.640 1.00 89.65 27 SER D CA 1
ATOM 3634 C C . SER D 1 27 ? -22.217 -5.988 17.403 1.00 84.57 27 SER D C 1
ATOM 3635 O O . SER D 1 27 ? -21.080 -6.106 17.905 1.00 85.16 27 SER D O 1
ATOM 3638 N N . THR D 1 28 ? -23.155 -6.932 17.498 1.00 79.48 28 THR D N 1
ATOM 3639 C CA . THR D 1 28 ? -22.941 -8.226 18.212 1.00 80.40 28 THR D CA 1
ATOM 3640 C C . THR D 1 28 ? -22.351 -9.222 17.199 1.00 80.65 28 THR D C 1
ATOM 3641 O O . THR D 1 28 ? -21.624 -10.148 17.638 1.00 84.28 28 THR D O 1
ATOM 3645 N N . ASP D 1 29 ? -22.613 -9.008 15.902 1.00 78.92 29 ASP D N 1
ATOM 3646 C CA . ASP D 1 29 ? -21.976 -9.728 14.768 1.00 79.12 29 ASP D CA 1
ATOM 3647 C C . ASP D 1 29 ? -20.487 -9.329 14.701 1.00 77.38 29 ASP D C 1
ATOM 3648 O O . ASP D 1 29 ? -19.639 -10.231 14.504 1.00 80.41 29 ASP D O 1
ATOM 3653 N N . ASP D 1 30 ? -20.192 -8.031 14.866 1.00 70.88 30 ASP D N 1
ATOM 3654 C CA . ASP D 1 30 ? -18.839 -7.420 14.883 1.00 65.63 30 ASP D CA 1
ATOM 3655 C C . ASP D 1 30 ? -18.059 -7.984 16.069 1.00 64.16 30 ASP D C 1
ATOM 3656 O O . ASP D 1 30 ? -16.902 -8.415 15.883 1.00 69.05 30 ASP D O 1
ATOM 3661 N N . LEU D 1 31 ? -18.651 -8.043 17.249 1.00 63.64 31 LEU D N 1
ATOM 3662 C CA . LEU D 1 31 ? -17.980 -8.686 18.413 1.00 65.92 31 LEU D CA 1
ATOM 3663 C C . LEU D 1 31 ? -17.776 -10.194 18.157 1.00 63.00 31 LEU D C 1
ATOM 3664 O O . LEU D 1 31 ? -16.758 -10.725 18.617 1.00 62.77 31 LEU D O 1
ATOM 3669 N N . ASN D 1 32 ? -18.698 -10.863 17.455 1.00 62.80 32 ASN D N 1
ATOM 3670 C CA . ASN D 1 32 ? -18.625 -12.324 17.177 1.00 60.91 32 ASN D CA 1
ATOM 3671 C C . ASN D 1 32 ? -17.499 -12.622 16.193 1.00 57.53 32 ASN D C 1
ATOM 3672 O O . ASN D 1 32 ? -16.841 -13.712 16.346 1.00 57.59 32 ASN D O 1
ATOM 3677 N N . LYS D 1 33 ? -17.297 -11.713 15.234 1.00 54.77 33 LYS D N 1
ATOM 3678 C CA . LYS D 1 33 ? -16.228 -11.820 14.203 1.00 56.38 33 LYS D CA 1
ATOM 3679 C C . LYS D 1 33 ? -14.852 -11.718 14.884 1.00 56.64 33 LYS D C 1
ATOM 3680 O O . LYS D 1 33 ? -13.959 -12.524 14.543 1.00 56.30 33 LYS D O 1
ATOM 3686 N N . CYS D 1 34 ? -14.680 -10.738 15.780 1.00 56.47 34 CYS D N 1
ATOM 3687 C CA . CYS D 1 34 ? -13.430 -10.550 16.539 1.00 55.82 34 CYS D CA 1
ATOM 3688 C C . CYS D 1 34 ? -13.183 -11.816 17.350 1.00 55.90 34 CYS D C 1
ATOM 3689 O O . CYS D 1 34 ? -12.057 -12.351 17.246 1.00 57.45 34 CYS D O 1
ATOM 3692 N N . ILE D 1 35 ? -14.198 -12.307 18.062 1.00 54.14 35 ILE D N 1
ATOM 3693 C CA . ILE D 1 35 ? -14.079 -13.556 18.870 1.00 55.07 35 ILE D CA 1
ATOM 3694 C C . ILE D 1 35 ? -13.618 -14.712 17.979 1.00 55.83 35 ILE D C 1
ATOM 3695 O O . ILE D 1 35 ? -12.728 -15.486 18.433 1.00 50.79 35 ILE D O 1
ATOM 3700 N N . ASP D 1 36 ? -14.212 -14.851 16.785 1.00 56.46 36 ASP D N 1
ATOM 3701 C CA . ASP D 1 36 ? -13.869 -15.974 15.875 1.00 57.41 36 ASP D CA 1
ATOM 3702 C C . ASP D 1 36 ? -12.396 -15.865 15.504 1.00 54.43 36 ASP D C 1
ATOM 3703 O O . ASP D 1 36 ? -11.737 -16.910 15.509 1.00 59.11 36 ASP D O 1
ATOM 3708 N N . HIS D 1 37 ? -11.926 -14.647 15.219 1.00 50.38 37 HIS D N 1
ATOM 3709 C CA . HIS D 1 37 ? -10.534 -14.342 14.812 1.00 48.34 37 HIS D CA 1
ATOM 3710 C C . HIS D 1 37 ? -9.584 -14.606 15.982 1.00 48.81 37 HIS D C 1
ATOM 3711 O O . HIS D 1 37 ? -8.459 -15.026 15.725 1.00 46.81 37 HIS D O 1
ATOM 3718 N N . ILE D 1 38 ? -9.979 -14.348 17.227 1.00 50.42 38 ILE D N 1
ATOM 3719 C CA . ILE D 1 38 ? -9.031 -14.496 18.361 1.00 52.17 38 ILE D CA 1
ATOM 3720 C C . ILE D 1 38 ? -8.953 -15.980 18.704 1.00 52.29 38 ILE D C 1
ATOM 3721 O O . ILE D 1 38 ? -7.905 -16.423 19.198 1.00 58.17 38 ILE D O 1
ATOM 3726 N N . SER D 1 39 ? -10.034 -16.710 18.456 1.00 53.33 39 SER D N 1
ATOM 3727 C CA . SER D 1 39 ? -10.120 -18.181 18.610 1.00 53.06 39 SER D CA 1
ATOM 3728 C C . SER D 1 39 ? -9.146 -18.829 17.621 1.00 50.07 39 SER D C 1
ATOM 3729 O O . SER D 1 39 ? -8.438 -19.762 18.041 1.00 53.09 39 SER D O 1
ATOM 3732 N N . VAL D 1 40 ? -9.094 -18.329 16.378 1.00 47.83 40 VAL D N 1
ATOM 3733 C CA . VAL D 1 40 ? -8.066 -18.699 15.342 1.00 49.63 40 VAL D CA 1
ATOM 3734 C C . VAL D 1 40 ? -6.631 -18.520 15.881 1.00 46.63 40 VAL D C 1
ATOM 3735 O O . VAL D 1 40 ? -5.842 -19.482 15.714 1.00 57.14 40 VAL D O 1
ATOM 3739 N N . LEU D 1 41 ? -6.291 -17.348 16.432 1.00 45.07 41 LEU D N 1
ATOM 3740 C CA . LEU D 1 41 ? -4.915 -17.047 16.952 1.00 46.14 41 LEU D CA 1
ATOM 3741 C C . LEU D 1 41 ? -4.604 -17.971 18.135 1.00 46.89 41 LEU D C 1
ATOM 3742 O O . LEU D 1 41 ? -3.473 -18.433 18.205 1.00 53.91 41 LEU D O 1
ATOM 3747 N N . ILE D 1 42 ? -5.583 -18.250 19.002 1.00 49.36 42 ILE D N 1
ATOM 3748 C CA . ILE D 1 42 ? -5.479 -19.182 20.166 1.00 51.44 42 ILE D CA 1
ATOM 3749 C C . ILE D 1 42 ? -5.184 -20.592 19.657 1.00 52.89 42 ILE D C 1
ATOM 3750 O O . ILE D 1 42 ? -4.257 -21.233 20.133 1.00 58.25 42 ILE D O 1
ATOM 3766 N N . ASP D 1 44 ? -3.894 -21.281 16.943 1.00 57.89 44 ASP D N 1
ATOM 3767 C CA . ASP D 1 44 ? -2.621 -21.197 16.234 1.00 61.66 44 ASP D CA 1
ATOM 3768 C C . ASP D 1 44 ? -1.439 -21.149 17.195 1.00 60.40 44 ASP D C 1
ATOM 3769 O O . ASP D 1 44 ? -0.453 -21.851 16.919 1.00 65.92 44 ASP D O 1
ATOM 3774 N N . ALA D 1 45 ? -1.532 -20.336 18.249 1.00 59.03 45 ALA D N 1
ATOM 3775 C CA . ALA D 1 45 ? -0.527 -20.268 19.335 1.00 60.59 45 ALA D CA 1
ATOM 3776 C C . ALA D 1 45 ? -0.378 -21.649 19.998 1.00 60.77 45 ALA D C 1
ATOM 3777 O O . ALA D 1 45 ? 0.780 -22.020 20.306 1.00 59.10 45 ALA D O 1
ATOM 3779 N N . TYR D 1 46 ? -1.476 -22.398 20.162 1.00 60.22 46 TYR D N 1
ATOM 3780 C CA . TYR D 1 46 ? -1.465 -23.758 20.769 1.00 64.07 46 TYR D CA 1
ATOM 3781 C C . TYR D 1 46 ? -0.789 -24.717 19.788 1.00 62.98 46 TYR D C 1
ATOM 3782 O O . TYR D 1 46 ? 0.225 -25.360 20.183 1.00 70.95 46 TYR D O 1
ATOM 3791 N N . LEU D 1 47 ? -1.297 -24.797 18.555 1.00 55.01 47 LEU D N 1
ATOM 3792 C CA . LEU D 1 47 ? -0.684 -25.663 17.516 1.00 56.09 47 LEU D CA 1
ATOM 3793 C C . LEU D 1 47 ? 0.858 -25.519 17.559 1.00 57.83 47 LEU D C 1
ATOM 3794 O O . LEU D 1 47 ? 1.594 -26.543 17.600 1.00 55.10 47 LEU D O 1
ATOM 3799 N N . LEU D 1 48 ? 1.341 -24.281 17.563 1.00 56.17 48 LEU D N 1
ATOM 3800 C CA . LEU D 1 48 ? 2.785 -23.985 17.482 1.00 60.25 48 LEU D CA 1
ATOM 3801 C C . LEU D 1 48 ? 3.481 -24.554 18.715 1.00 63.58 48 LEU D C 1
ATOM 3802 O O . LEU D 1 48 ? 4.526 -25.196 18.503 1.00 71.52 48 LEU D O 1
ATOM 3807 N N . TYR D 1 49 ? 2.944 -24.289 19.921 1.00 63.11 49 TYR D N 1
ATOM 3808 C CA . TYR D 1 49 ? 3.488 -24.735 21.232 1.00 61.50 49 TYR D CA 1
ATOM 3809 C C . TYR D 1 49 ? 3.563 -26.263 21.234 1.00 61.24 49 TYR D C 1
ATOM 3810 O O . TYR D 1 49 ? 4.602 -26.781 21.604 1.00 62.78 49 TYR D O 1
ATOM 3819 N N . THR D 1 50 ? 2.506 -26.943 20.778 1.00 61.67 50 THR D N 1
ATOM 3820 C CA . THR D 1 50 ? 2.418 -28.418 20.648 1.00 61.61 50 THR D CA 1
ATOM 3821 C C . THR D 1 50 ? 3.589 -28.981 19.850 1.00 62.64 50 THR D C 1
ATOM 3822 O O . THR D 1 50 ? 4.048 -30.041 20.199 1.00 70.57 50 THR D O 1
ATOM 3826 N N . ASN D 1 51 ? 4.011 -28.305 18.784 1.00 70.81 51 ASN D N 1
ATOM 3827 C CA . ASN D 1 51 ? 5.078 -28.746 17.848 1.00 69.14 51 ASN D CA 1
ATOM 3828 C C . ASN D 1 51 ? 6.405 -28.121 18.267 1.00 68.28 51 ASN D C 1
ATOM 3829 O O . ASN D 1 51 ? 7.352 -28.223 17.495 1.00 70.37 51 ASN D O 1
ATOM 3834 N N . GLU D 1 52 ? 6.436 -27.480 19.437 1.00 72.01 52 GLU D N 1
ATOM 3835 C CA . GLU D 1 52 ? 7.650 -27.033 20.180 1.00 78.31 52 GLU D CA 1
ATOM 3836 C C . GLU D 1 52 ? 8.318 -25.860 19.442 1.00 79.75 52 GLU D C 1
ATOM 3837 O O . GLU D 1 52 ? 9.560 -25.751 19.525 1.00 83.04 52 GLU D O 1
ATOM 3843 N N . SER D 1 53 ? 7.520 -24.995 18.792 1.00 74.14 53 SER D N 1
ATOM 3844 C CA . SER D 1 53 ? 7.919 -23.631 18.352 1.00 70.36 53 SER D CA 1
ATOM 3845 C C . SER D 1 53 ? 7.440 -22.637 19.407 1.00 65.21 53 SER D C 1
ATOM 3846 O O . SER D 1 53 ? 6.523 -21.841 19.128 1.00 72.58 53 SER D O 1
ATOM 3849 N N . PHE D 1 54 ? 8.086 -22.680 20.557 1.00 60.90 54 PHE D N 1
ATOM 3850 C CA . PHE D 1 54 ? 7.710 -21.921 21.766 1.00 63.77 54 PHE D CA 1
ATOM 3851 C C . PHE D 1 54 ? 7.778 -20.437 21.398 1.00 64.34 54 PHE D C 1
ATOM 3852 O O . PHE D 1 54 ? 6.828 -19.704 21.796 1.00 63.83 54 PHE D O 1
ATOM 3860 N N . ALA D 1 55 ? 8.811 -20.022 20.636 1.00 60.61 55 ALA D N 1
ATOM 3861 C CA . ALA D 1 55 ? 9.118 -18.587 20.371 1.00 59.11 55 ALA D CA 1
ATOM 3862 C C . ALA D 1 55 ? 7.988 -17.966 19.533 1.00 61.25 55 ALA D C 1
ATOM 3863 O O . ALA D 1 55 ? 7.451 -16.869 19.872 1.00 68.01 55 ALA D O 1
ATOM 3865 N N . THR D 1 56 ? 7.628 -18.644 18.452 1.00 57.96 56 THR D N 1
ATOM 3866 C CA . THR D 1 56 ? 6.604 -18.179 17.503 1.00 56.78 56 THR D CA 1
ATOM 3867 C C . THR D 1 56 ? 5.262 -18.247 18.227 1.00 55.30 56 THR D C 1
ATOM 3868 O O . THR D 1 56 ? 4.469 -17.313 18.062 1.00 48.25 56 THR D O 1
ATOM 3872 N N . SER D 1 57 ? 5.031 -19.319 18.994 1.00 57.90 57 SER D N 1
ATOM 3873 C CA . SER D 1 57 ? 3.852 -19.440 19.892 1.00 58.82 57 SER D CA 1
ATOM 3874 C C . SER D 1 57 ? 3.715 -18.148 20.715 1.00 57.44 57 SER D C 1
ATOM 3875 O O . SER D 1 57 ? 2.624 -17.529 20.716 1.00 56.64 57 SER D O 1
ATOM 3878 N N . THR D 1 58 ? 4.794 -17.744 21.373 1.00 54.92 58 THR D N 1
ATOM 3879 C CA . THR D 1 58 ? 4.807 -16.581 22.291 1.00 55.23 58 THR D CA 1
ATOM 3880 C C . THR D 1 58 ? 4.449 -15.319 21.509 1.00 56.69 58 THR D C 1
ATOM 3881 O O . THR D 1 58 ? 3.743 -14.473 22.066 1.00 55.89 58 THR D O 1
ATOM 3885 N N . PHE D 1 59 ? 4.923 -15.183 20.262 1.00 60.01 59 PHE D N 1
ATOM 3886 C CA . PHE D 1 59 ? 4.648 -13.976 19.447 1.00 54.70 59 PHE D CA 1
ATOM 3887 C C . PHE D 1 59 ? 3.146 -13.848 19.269 1.00 53.54 59 PHE D C 1
ATOM 3888 O O . PHE D 1 59 ? 2.582 -12.783 19.531 1.00 56.66 59 PHE D O 1
ATOM 3896 N N . ILE D 1 60 ? 2.518 -14.924 18.829 1.00 53.01 60 ILE D N 1
ATOM 3897 C CA . ILE D 1 60 ? 1.045 -14.941 18.604 1.00 55.62 60 ILE D CA 1
ATOM 3898 C C . ILE D 1 60 ? 0.272 -14.684 19.917 1.00 55.74 60 ILE D C 1
ATOM 3899 O O . ILE D 1 60 ? -0.696 -13.862 19.867 1.00 55.09 60 ILE D O 1
ATOM 3904 N N . SER D 1 61 ? 0.679 -15.311 21.031 1.00 51.66 61 SER D N 1
ATOM 3905 C CA . SER D 1 61 ? 0.073 -15.161 22.388 1.00 53.02 61 SER D CA 1
ATOM 3906 C C . SER D 1 61 ? 0.056 -13.676 22.830 1.00 52.99 61 SER D C 1
ATOM 3907 O O . SER D 1 61 ? -1.012 -13.192 23.338 1.00 51.60 61 SER D O 1
ATOM 3910 N N . ILE D 1 62 ? 1.165 -12.943 22.659 1.00 51.97 62 ILE D N 1
ATOM 3911 C CA . ILE D 1 62 ? 1.223 -11.476 22.970 1.00 52.00 62 ILE D CA 1
ATOM 3912 C C . ILE D 1 62 ? 0.359 -10.719 21.952 1.00 52.16 62 ILE D C 1
ATOM 3913 O O . ILE D 1 62 ? -0.298 -9.786 22.326 1.00 56.36 62 ILE D O 1
ATOM 3918 N N . THR D 1 63 ? 0.302 -11.132 20.698 1.00 51.10 63 THR D N 1
ATOM 3919 C CA . THR D 1 63 ? -0.644 -10.496 19.774 1.00 52.92 63 THR D CA 1
ATOM 3920 C C . THR D 1 63 ? -2.084 -10.675 20.304 1.00 54.19 63 THR D C 1
ATOM 3921 O O . THR D 1 63 ? -2.831 -9.707 20.275 1.00 54.10 63 THR D O 1
ATOM 3925 N N . ILE D 1 64 ? -2.496 -11.876 20.710 1.00 56.23 64 ILE D N 1
ATOM 3926 C CA . ILE D 1 64 ? -3.875 -12.136 21.232 1.00 58.15 64 ILE D CA 1
ATOM 3927 C C . ILE D 1 64 ? -4.171 -11.142 22.371 1.00 63.68 64 ILE D C 1
ATOM 3928 O O . ILE D 1 64 ? -5.300 -10.559 22.360 1.00 57.94 64 ILE D O 1
ATOM 3933 N N . ILE D 1 65 ? -3.217 -10.982 23.322 1.00 63.86 65 ILE D N 1
ATOM 3934 C CA . ILE D 1 65 ? -3.346 -10.060 24.494 1.00 63.38 65 ILE D CA 1
ATOM 3935 C C . ILE D 1 65 ? -3.586 -8.648 23.957 1.00 66.57 65 ILE D C 1
ATOM 3936 O O . ILE D 1 65 ? -4.501 -8.002 24.473 1.00 66.88 65 ILE D O 1
ATOM 3941 N N . GLU D 1 66 ? -2.795 -8.199 22.964 1.00 72.51 66 GLU D N 1
ATOM 3942 C CA . GLU D 1 66 ? -2.923 -6.863 22.304 1.00 74.72 66 GLU D CA 1
ATOM 3943 C C . GLU D 1 66 ? -4.293 -6.804 21.612 1.00 70.48 66 GLU D C 1
ATOM 3944 O O . GLU D 1 66 ? -4.989 -5.797 21.739 1.00 70.97 66 GLU D O 1
ATOM 3950 N N . GLU D 1 67 ? -4.687 -7.852 20.897 1.00 66.31 67 GLU D N 1
ATOM 3951 C CA . GLU D 1 67 ? -5.954 -7.816 20.123 1.00 69.43 67 GLU D CA 1
ATOM 3952 C C . GLU D 1 67 ? -7.129 -7.744 21.119 1.00 70.32 67 GLU D C 1
ATOM 3953 O O . GLU D 1 67 ? -7.972 -6.832 20.962 1.00 64.31 67 GLU D O 1
ATOM 3959 N N . VAL D 1 68 ? -7.157 -8.652 22.111 1.00 67.65 68 VAL D N 1
ATOM 3960 C CA . VAL D 1 68 ? -8.206 -8.746 23.163 1.00 65.26 68 VAL D CA 1
ATOM 3961 C C . VAL D 1 68 ? -8.311 -7.366 23.855 1.00 68.68 68 VAL D C 1
ATOM 3962 O O . VAL D 1 68 ? -9.410 -6.858 23.971 1.00 68.96 68 VAL D O 1
ATOM 3966 N N . GLY D 1 69 ? -7.207 -6.726 24.235 1.00 74.56 69 GLY D N 1
ATOM 3967 C CA . GLY D 1 69 ? -7.202 -5.377 24.845 1.00 79.60 69 GLY D CA 1
ATOM 3968 C C . GLY D 1 69 ? -7.773 -4.281 23.943 1.00 80.91 69 GLY D C 1
ATOM 3969 O O . GLY D 1 69 ? -8.374 -3.337 24.455 1.00 87.68 69 GLY D O 1
ATOM 3970 N N . LYS D 1 70 ? -7.536 -4.366 22.641 1.00 91.25 70 LYS D N 1
ATOM 3971 C CA . LYS D 1 70 ? -7.968 -3.371 21.622 1.00 94.00 70 LYS D CA 1
ATOM 3972 C C . LYS D 1 70 ? -9.495 -3.481 21.484 1.00 93.02 70 LYS D C 1
ATOM 3973 O O . LYS D 1 70 ? -10.185 -2.429 21.277 1.00 86.63 70 LYS D O 1
ATOM 3979 N N . THR D 1 71 ? -9.979 -4.728 21.598 1.00 93.73 71 THR D N 1
ATOM 3980 C CA . THR D 1 71 ? -11.360 -5.186 21.307 1.00 95.59 71 THR D CA 1
ATOM 3981 C C . THR D 1 71 ? -12.267 -4.699 22.437 1.00 103.25 71 THR D C 1
ATOM 3982 O O . THR D 1 71 ? -13.208 -3.957 22.107 1.00 109.36 71 THR D O 1
ATOM 3986 N N . HIS D 1 72 ? -11.965 -5.051 23.702 1.00 112.01 72 HIS D N 1
ATOM 3987 C CA . HIS D 1 72 ? -12.784 -4.712 24.905 1.00 116.35 72 HIS D CA 1
ATOM 3988 C C . HIS D 1 72 ? -12.862 -3.187 25.031 1.00 113.23 72 HIS D C 1
ATOM 3989 O O . HIS D 1 72 ? -13.839 -2.716 25.640 1.00 112.51 72 HIS D O 1
ATOM 3996 N N . ILE D 1 73 ? -11.900 -2.457 24.448 1.00 110.48 73 ILE D N 1
ATOM 3997 C CA . ILE D 1 73 ? -11.932 -0.964 24.328 1.00 118.35 73 ILE D CA 1
ATOM 3998 C C . ILE D 1 73 ? -12.764 -0.581 23.087 1.00 116.28 73 ILE D C 1
ATOM 3999 O O . ILE D 1 73 ? -13.399 0.495 23.117 1.00 122.61 73 ILE D O 1
ATOM 4004 N N . GLY D 1 74 ? -12.821 -1.455 22.071 1.00 115.01 74 GLY D N 1
ATOM 4005 C CA . GLY D 1 74 ? -13.454 -1.207 20.754 1.00 112.19 74 GLY D CA 1
ATOM 4006 C C . GLY D 1 74 ? -14.981 -1.231 20.765 1.00 111.80 74 GLY D C 1
ATOM 4007 O O . GLY D 1 74 ? -15.556 -1.034 19.669 1.00 109.01 74 GLY D O 1
ATOM 4008 N N . MET D 1 75 ? -15.614 -1.440 21.932 1.00 112.25 75 MET D N 1
ATOM 4009 C CA . MET D 1 75 ? -17.094 -1.437 22.134 1.00 115.27 75 MET D CA 1
ATOM 4010 C C . MET D 1 75 ? -17.586 -0.017 22.480 1.00 117.19 75 MET D C 1
ATOM 4011 O O . MET D 1 75 ? -17.408 0.418 23.645 1.00 117.99 75 MET D O 1
ATOM 4016 N N . LEU D 1 102 ? -7.670 -2.493 36.300 1.00 158.10 102 LEU D N 1
ATOM 4017 C CA . LEU D 1 102 ? -8.434 -3.506 37.080 1.00 161.55 102 LEU D CA 1
ATOM 4018 C C . LEU D 1 102 ? -7.462 -4.502 37.718 1.00 169.34 102 LEU D C 1
ATOM 4019 O O . LEU D 1 102 ? -6.407 -4.793 37.152 1.00 166.84 102 LEU D O 1
ATOM 4024 N N . PRO D 1 103 ? -7.776 -5.045 38.923 1.00 171.97 103 PRO D N 1
ATOM 4025 C CA . PRO D 1 103 ? -7.083 -6.225 39.438 1.00 168.27 103 PRO D CA 1
ATOM 4026 C C . PRO D 1 103 ? -7.691 -7.535 38.894 1.00 162.63 103 PRO D C 1
ATOM 4027 O O . PRO D 1 103 ? -7.242 -8.566 39.338 1.00 169.04 103 PRO D O 1
ATOM 4031 N N . THR D 1 104 ? -8.617 -7.454 37.914 1.00 152.64 104 THR D N 1
ATOM 4032 C CA . THR D 1 104 ? -9.571 -8.511 37.435 1.00 144.55 104 THR D CA 1
ATOM 4033 C C . THR D 1 104 ? -8.928 -9.900 37.265 1.00 139.83 104 THR D C 1
ATOM 4034 O O . THR D 1 104 ? -9.673 -10.893 37.483 1.00 123.12 104 THR D O 1
ATOM 4038 N N . ILE D 1 105 ? -7.649 -9.993 36.849 1.00 136.28 105 ILE D N 1
ATOM 4039 C CA . ILE D 1 105 ? -6.873 -11.279 36.828 1.00 130.15 105 ILE D CA 1
ATOM 4040 C C . ILE D 1 105 ? -6.209 -11.495 38.199 1.00 131.48 105 ILE D C 1
ATOM 4041 O O . ILE D 1 105 ? -5.099 -10.965 38.444 1.00 130.63 105 ILE D O 1
ATOM 4046 N N . LYS D 1 106 ? -6.868 -12.264 39.065 1.00 127.10 106 LYS D N 1
ATOM 4047 C CA . LYS D 1 106 ? -6.443 -12.451 40.469 1.00 117.16 106 LYS D CA 1
ATOM 4048 C C . LYS D 1 106 ? -7.212 -13.630 41.076 1.00 114.29 106 LYS D C 1
ATOM 4049 O O . LYS D 1 106 ? -8.298 -14.010 40.540 1.00 103.99 106 LYS D O 1
ATOM 4055 N N . MET D 1 107 ? -6.605 -14.184 42.131 1.00 116.60 107 MET D N 1
ATOM 4056 C CA . MET D 1 107 ? -7.173 -15.069 43.190 1.00 117.33 107 MET D CA 1
ATOM 4057 C C . MET D 1 107 ? -7.442 -16.476 42.618 1.00 116.93 107 MET D C 1
ATOM 4058 O O . MET D 1 107 ? -8.031 -16.581 41.495 1.00 106.26 107 MET D O 1
ATOM 4063 N N . GLY D 1 108 ? -6.999 -17.493 43.399 1.00 120.40 108 GLY D N 1
ATOM 4064 C CA . GLY D 1 108 ? -6.811 -18.932 43.079 1.00 113.47 108 GLY D CA 1
ATOM 4065 C C . GLY D 1 108 ? -7.780 -19.543 42.057 1.00 112.60 108 GLY D C 1
ATOM 4066 O O . GLY D 1 108 ? -8.071 -20.777 42.209 1.00 112.02 108 GLY D O 1
ATOM 4067 N N . GLY D 1 109 ? -8.174 -18.795 40.996 1.00 106.07 109 GLY D N 1
ATOM 4068 C CA . GLY D 1 109 ? -8.964 -19.288 39.841 1.00 98.24 109 GLY D CA 1
ATOM 4069 C C . GLY D 1 109 ? -8.167 -20.281 39.012 1.00 93.11 109 GLY D C 1
ATOM 4070 O O . GLY D 1 109 ? -7.316 -20.957 39.578 1.00 101.11 109 GLY D O 1
ATOM 4071 N N . ARG D 1 110 ? -8.386 -20.373 37.703 1.00 91.25 110 ARG D N 1
ATOM 4072 C CA . ARG D 1 110 ? -7.724 -21.417 36.860 1.00 86.77 110 ARG D CA 1
ATOM 4073 C C . ARG D 1 110 ? -6.316 -20.999 36.385 1.00 82.30 110 ARG D C 1
ATOM 4074 O O . ARG D 1 110 ? -5.498 -21.937 36.121 1.00 75.62 110 ARG D O 1
ATOM 4082 N N . LEU D 1 111 ? -6.062 -19.683 36.241 1.00 81.42 111 LEU D N 1
ATOM 4083 C CA . LEU D 1 111 ? -4.779 -19.103 35.744 1.00 85.12 111 LEU D CA 1
ATOM 4084 C C . LEU D 1 111 ? -3.756 -19.088 36.883 1.00 84.87 111 LEU D C 1
ATOM 4085 O O . LEU D 1 111 ? -2.561 -19.387 36.623 1.00 83.39 111 LEU D O 1
ATOM 4090 N N . ASN D 1 112 ? -4.209 -18.744 38.087 1.00 85.90 112 ASN D N 1
ATOM 4091 C CA . ASN D 1 112 ? -3.379 -18.805 39.314 1.00 88.04 112 ASN D CA 1
ATOM 4092 C C . ASN D 1 112 ? -2.968 -20.271 39.504 1.00 89.00 112 ASN D C 1
ATOM 4093 O O . ASN D 1 112 ? -1.719 -20.527 39.571 1.00 90.63 112 ASN D O 1
ATOM 4098 N N . LYS D 1 113 ? -3.966 -21.182 39.518 1.00 91.23 113 LYS D N 1
ATOM 4099 C CA . LYS D 1 113 ? -3.814 -22.649 39.773 1.00 94.85 113 LYS D CA 1
ATOM 4100 C C . LYS D 1 113 ? -2.855 -23.254 38.741 1.00 94.29 113 LYS D C 1
ATOM 4101 O O . LYS D 1 113 ? -2.187 -24.245 39.078 1.00 97.93 113 LYS D O 1
ATOM 4107 N N . ALA D 1 114 ? -2.789 -22.668 37.540 1.00 92.78 114 ALA D N 1
ATOM 4108 C CA . ALA D 1 114 ? -2.016 -23.170 36.378 1.00 94.52 114 ALA D CA 1
ATOM 4109 C C . ALA D 1 114 ? -0.563 -22.655 36.378 1.00 90.59 114 ALA D C 1
ATOM 4110 O O . ALA D 1 114 ? 0.341 -23.503 36.243 1.00 89.87 114 ALA D O 1
ATOM 4112 N N . ILE D 1 115 ? -0.346 -21.339 36.511 1.00 85.91 115 ILE D N 1
ATOM 4113 C CA . ILE D 1 115 ? 0.998 -20.690 36.401 1.00 87.88 115 ILE D CA 1
ATOM 4114 C C . ILE D 1 115 ? 1.463 -20.074 37.737 1.00 88.92 115 ILE D C 1
ATOM 4115 O O . ILE D 1 115 ? 2.677 -20.031 37.967 1.00 94.04 115 ILE D O 1
ATOM 4120 N N . GLY D 1 116 ? 0.555 -19.585 38.574 1.00 90.60 116 GLY D N 1
ATOM 4121 C CA . GLY D 1 116 ? 0.893 -19.091 39.919 1.00 97.35 116 GLY D CA 1
ATOM 4122 C C . GLY D 1 116 ? 0.754 -17.582 40.032 1.00 102.69 116 GLY D C 1
ATOM 4123 O O . GLY D 1 116 ? 0.895 -16.870 38.998 1.00 102.21 116 GLY D O 1
ATOM 4124 N N . ASP D 1 117 ? 0.373 -17.146 41.236 1.00 113.39 117 ASP D N 1
ATOM 4125 C CA . ASP D 1 117 ? 0.746 -15.864 41.896 1.00 119.89 117 ASP D CA 1
ATOM 4126 C C . ASP D 1 117 ? 1.748 -15.067 41.034 1.00 112.03 117 ASP D C 1
ATOM 4127 O O . ASP D 1 117 ? 1.310 -14.119 40.362 1.00 103.41 117 ASP D O 1
ATOM 4132 N N . GLU D 1 118 ? 3.037 -15.429 41.050 1.00 111.76 118 GLU D N 1
ATOM 4133 C CA . GLU D 1 118 ? 4.146 -14.578 40.526 1.00 116.21 118 GLU D CA 1
ATOM 4134 C C . GLU D 1 118 ? 3.998 -14.397 39.009 1.00 109.89 118 GLU D C 1
ATOM 4135 O O . GLU D 1 118 ? 3.868 -13.243 38.531 1.00 110.08 118 GLU D O 1
ATOM 4141 N N . MET D 1 119 ? 4.036 -15.504 38.273 1.00 100.15 119 MET D N 1
ATOM 4142 C CA . MET D 1 119 ? 4.079 -15.499 36.794 1.00 96.12 119 MET D CA 1
ATOM 4143 C C . MET D 1 119 ? 3.031 -14.517 36.240 1.00 97.84 119 MET D C 1
ATOM 4144 O O . MET D 1 119 ? 3.364 -13.755 35.296 1.00 100.27 119 MET D O 1
ATOM 4149 N N . ILE D 1 120 ? 1.816 -14.515 36.796 1.00 93.93 120 ILE D N 1
ATOM 4150 C CA . ILE D 1 120 ? 0.743 -13.560 36.389 1.00 94.21 120 ILE D CA 1
ATOM 4151 C C . ILE D 1 120 ? 1.265 -12.144 36.631 1.00 94.67 120 ILE D C 1
ATOM 4152 O O . ILE D 1 120 ? 1.346 -11.368 35.658 1.00 91.95 120 ILE D O 1
ATOM 4157 N N . ASP D 1 121 ? 1.618 -11.844 37.885 1.00 99.37 121 ASP D N 1
ATOM 4158 C CA . ASP D 1 121 ? 2.118 -10.516 38.335 1.00 100.18 121 ASP D CA 1
ATOM 4159 C C . ASP D 1 121 ? 3.283 -10.075 37.448 1.00 97.82 121 ASP D C 1
ATOM 4160 O O . ASP D 1 121 ? 3.432 -8.858 37.244 1.00 97.75 121 ASP D O 1
ATOM 4165 N N . LYS D 1 122 ? 4.118 -11.014 36.994 1.00 92.91 122 LYS D N 1
ATOM 4166 C CA . LYS D 1 122 ? 5.238 -10.668 36.093 1.00 89.68 122 LYS D CA 1
ATOM 4167 C C . LYS D 1 122 ? 4.639 -10.282 34.735 1.00 82.73 122 LYS D C 1
ATOM 4168 O O . LYS D 1 122 ? 5.004 -9.202 34.200 1.00 79.40 122 LYS D O 1
ATOM 4174 N N . ILE D 1 123 ? 3.708 -11.080 34.212 1.00 74.88 123 ILE D N 1
ATOM 4175 C CA . ILE D 1 123 ? 3.076 -10.751 32.907 1.00 73.02 123 ILE D CA 1
ATOM 4176 C C . ILE D 1 123 ? 2.369 -9.399 33.027 1.00 74.41 123 ILE D C 1
ATOM 4177 O O . ILE D 1 123 ? 2.449 -8.614 32.081 1.00 74.04 123 ILE D O 1
ATOM 4182 N N . VAL D 1 124 ? 1.722 -9.100 34.154 1.00 79.17 124 VAL D N 1
ATOM 4183 C CA . VAL D 1 124 ? 0.979 -7.809 34.279 1.00 81.99 124 VAL D CA 1
ATOM 4184 C C . VAL D 1 124 ? 1.998 -6.670 34.373 1.00 82.78 124 VAL D C 1
ATOM 4185 O O . VAL D 1 124 ? 1.819 -5.649 33.682 1.00 81.35 124 VAL D O 1
ATOM 4189 N N . GLU D 1 125 ? 3.083 -6.878 35.109 1.00 89.53 125 GLU D N 1
ATOM 4190 C CA . GLU D 1 125 ? 4.191 -5.890 35.188 1.00 94.51 125 GLU D CA 1
ATOM 4191 C C . GLU D 1 125 ? 4.653 -5.587 33.763 1.00 90.22 125 GLU D C 1
ATOM 4192 O O . GLU D 1 125 ? 4.571 -4.399 33.353 1.00 84.52 125 GLU D O 1
ATOM 4198 N N . ASP D 1 126 ? 5.096 -6.633 33.052 1.00 86.04 126 ASP D N 1
ATOM 4199 C CA . ASP D 1 126 ? 5.771 -6.518 31.730 1.00 85.31 126 ASP D CA 1
ATOM 4200 C C . ASP D 1 126 ? 4.815 -5.811 30.757 1.00 83.65 126 ASP D C 1
ATOM 4201 O O . ASP D 1 126 ? 5.282 -4.953 29.988 1.00 84.55 126 ASP D O 1
ATOM 4206 N N . ALA D 1 127 ? 3.519 -6.124 30.834 1.00 82.33 127 ALA D N 1
ATOM 4207 C CA . ALA D 1 127 ? 2.434 -5.509 30.034 1.00 86.02 127 ALA D CA 1
ATOM 4208 C C . ALA D 1 127 ? 2.314 -4.013 30.352 1.00 92.22 127 ALA D C 1
ATOM 4209 O O . ALA D 1 127 ? 2.149 -3.208 29.408 1.00 80.95 127 ALA D O 1
ATOM 4211 N N . GLU D 1 128 ? 2.359 -3.661 31.646 1.00 107.31 128 GLU D N 1
ATOM 4212 C CA . GLU D 1 128 ? 2.194 -2.262 32.134 1.00 112.11 128 GLU D CA 1
ATOM 4213 C C . GLU D 1 128 ? 3.373 -1.416 31.621 1.00 107.23 128 GLU D C 1
ATOM 4214 O O . GLU D 1 128 ? 3.119 -0.329 31.065 1.00 102.00 128 GLU D O 1
ATOM 4220 N N . THR D 1 129 ? 4.608 -1.913 31.753 1.00 101.71 129 THR D N 1
ATOM 4221 C CA . THR D 1 129 ? 5.847 -1.180 31.369 1.00 103.15 129 THR D CA 1
ATOM 4222 C C . THR D 1 129 ? 5.955 -1.020 29.847 1.00 105.85 129 THR D C 1
ATOM 4223 O O . THR D 1 129 ? 6.522 0.007 29.409 1.00 110.28 129 THR D O 1
ATOM 4227 N N . GLY D 1 130 ? 5.474 -2.009 29.081 1.00 102.44 130 GLY D N 1
ATOM 4228 C CA . GLY D 1 130 ? 5.702 -2.130 27.627 1.00 94.29 130 GLY D CA 1
ATOM 4229 C C . GLY D 1 130 ? 6.937 -2.964 27.289 1.00 90.09 130 GLY D C 1
ATOM 4230 O O . GLY D 1 130 ? 7.503 -2.791 26.172 1.00 87.57 130 GLY D O 1
ATOM 4231 N N . GLU D 1 131 ? 7.359 -3.846 28.200 1.00 83.48 131 GLU D N 1
ATOM 4232 C CA . GLU D 1 131 ? 8.451 -4.816 27.942 1.00 79.90 131 GLU D CA 1
ATOM 4233 C C . GLU D 1 131 ? 7.848 -6.103 27.362 1.00 76.58 131 GLU D C 1
ATOM 4234 O O . GLU D 1 131 ? 8.611 -6.909 26.778 1.00 72.56 131 GLU D O 1
ATOM 4240 N N . LEU D 1 132 ? 6.530 -6.290 27.479 1.00 72.42 132 LEU D N 1
ATOM 4241 C CA . LEU D 1 132 ? 5.828 -7.418 26.817 1.00 68.68 132 LEU D CA 1
ATOM 4242 C C . LEU D 1 132 ? 5.960 -7.233 25.298 1.00 69.07 132 LEU D C 1
ATOM 4243 O O . LEU D 1 132 ? 6.171 -8.240 24.606 1.00 71.17 132 LEU D O 1
ATOM 4248 N N . ILE D 1 133 ? 5.953 -5.981 24.834 1.00 70.35 133 ILE D N 1
ATOM 4249 C CA . ILE D 1 133 ? 6.356 -5.551 23.454 1.00 71.69 133 ILE D CA 1
ATOM 4250 C C . ILE D 1 133 ? 7.807 -5.958 23.149 1.00 70.05 133 ILE D C 1
ATOM 4251 O O . ILE D 1 133 ? 8.074 -6.327 22.005 1.00 66.47 133 ILE D O 1
ATOM 4256 N N . SER D 1 134 ? 8.726 -5.839 24.110 1.00 71.84 134 SER D N 1
ATOM 4257 C CA . SER D 1 134 ? 10.138 -6.261 23.933 1.00 68.32 134 SER D CA 1
ATOM 4258 C C . SER D 1 134 ? 10.186 -7.766 23.694 1.00 64.27 134 SER D C 1
ATOM 4259 O O . SER D 1 134 ? 10.894 -8.154 22.758 1.00 70.52 134 SER D O 1
ATOM 4262 N N . ILE D 1 135 ? 9.491 -8.542 24.531 1.00 61.90 135 ILE D N 1
ATOM 4263 C CA . ILE D 1 135 ? 9.450 -10.035 24.524 1.00 61.82 135 ILE D CA 1
ATOM 4264 C C . ILE D 1 135 ? 8.866 -10.444 23.163 1.00 63.16 135 ILE D C 1
ATOM 4265 O O . ILE D 1 135 ? 9.395 -11.398 22.489 1.00 58.11 135 ILE D O 1
ATOM 4270 N N . ARG D 1 136 ? 7.849 -9.700 22.723 1.00 62.90 136 ARG D N 1
ATOM 4271 C CA . ARG D 1 136 ? 7.230 -9.945 21.400 1.00 63.48 136 ARG D CA 1
ATOM 4272 C C . ARG D 1 136 ? 8.290 -9.807 20.302 1.00 59.05 136 ARG D C 1
ATOM 4273 O O . ARG D 1 136 ? 8.548 -10.835 19.656 1.00 59.92 136 ARG D O 1
ATOM 4281 N N . GLU D 1 137 ? 8.888 -8.623 20.105 1.00 57.55 137 GLU D N 1
ATOM 4282 C CA . GLU D 1 137 ? 9.941 -8.417 19.068 1.00 61.02 137 GLU D CA 1
ATOM 4283 C C . GLU D 1 137 ? 10.899 -9.628 19.109 1.00 63.38 137 GLU D C 1
ATOM 4284 O O . GLU D 1 137 ? 11.101 -10.294 18.026 1.00 61.25 137 GLU D O 1
ATOM 4290 N N . SER D 1 138 ? 11.412 -9.966 20.301 1.00 57.93 138 SER D N 1
ATOM 4291 C CA . SER D 1 138 ? 12.496 -10.966 20.489 1.00 57.24 138 SER D CA 1
ATOM 4292 C C . SER D 1 138 ? 11.990 -12.373 20.140 1.00 55.63 138 SER D C 1
ATOM 4293 O O . SER D 1 138 ? 12.829 -13.269 19.865 1.00 59.01 138 SER D O 1
ATOM 4296 N N . SER D 1 139 ? 10.678 -12.597 20.155 1.00 54.46 139 SER D N 1
ATOM 4297 C CA . SER D 1 139 ? 10.103 -13.952 19.947 1.00 52.93 139 SER D CA 1
ATOM 4298 C C . SER D 1 139 ? 9.840 -14.203 18.452 1.00 54.48 139 SER D C 1
ATOM 4299 O O . SER D 1 139 ? 9.328 -15.291 18.114 1.00 56.74 139 SER D O 1
ATOM 4302 N N . LEU D 1 140 ? 10.181 -13.253 17.573 1.00 52.10 140 LEU D N 1
ATOM 4303 C CA . LEU D 1 140 ? 9.977 -13.427 16.109 1.00 51.02 140 LEU D CA 1
ATOM 4304 C C . LEU D 1 140 ? 11.177 -12.948 15.284 1.00 47.17 140 LEU D C 1
ATOM 4305 O O . LEU D 1 140 ? 11.372 -13.516 14.226 1.00 41.77 140 LEU D O 1
ATOM 4310 N N . TYR D 1 141 ? 11.887 -11.895 15.704 1.00 49.24 141 TYR D N 1
ATOM 4311 C CA . TYR D 1 141 ? 12.999 -11.282 14.928 1.00 52.61 141 TYR D CA 1
ATOM 4312 C C . TYR D 1 141 ? 14.339 -11.442 15.662 1.00 52.47 141 TYR D C 1
ATOM 4313 O O . TYR D 1 141 ? 14.419 -11.229 16.896 1.00 59.82 141 TYR D O 1
ATOM 4322 N N . ALA D 1 142 ? 15.362 -11.793 14.894 1.00 50.97 142 ALA D N 1
ATOM 4323 C CA . ALA D 1 142 ? 16.779 -11.806 15.297 1.00 54.45 142 ALA D CA 1
ATOM 4324 C C . ALA D 1 142 ? 17.161 -10.385 15.647 1.00 57.81 142 ALA D C 1
ATOM 4325 O O . ALA D 1 142 ? 16.542 -9.482 15.042 1.00 62.92 142 ALA D O 1
ATOM 4327 N N . ASP D 1 143 ? 18.099 -10.209 16.580 1.00 61.66 143 ASP D N 1
ATOM 4328 C CA . ASP D 1 143 ? 18.544 -8.874 17.065 1.00 66.59 143 ASP D CA 1
ATOM 4329 C C . ASP D 1 143 ? 20.035 -8.996 17.391 1.00 66.94 143 ASP D C 1
ATOM 4330 O O . ASP D 1 143 ? 20.404 -10.094 17.862 1.00 67.29 143 ASP D O 1
ATOM 4335 N N . ILE D 1 144 ? 20.852 -7.960 17.135 1.00 69.52 144 ILE D N 1
ATOM 4336 C CA . ILE D 1 144 ? 22.187 -7.784 17.799 1.00 75.85 144 ILE D CA 1
ATOM 4337 C C . ILE D 1 144 ? 22.005 -6.804 18.975 1.00 78.65 144 ILE D C 1
ATOM 4338 O O . ILE D 1 144 ? 21.812 -5.583 18.734 1.00 71.72 144 ILE D O 1
ATOM 4343 N N . ILE D 1 145 ? 21.985 -7.340 20.202 1.00 84.91 145 ILE D N 1
ATOM 4344 C CA . ILE D 1 145 ? 21.874 -6.578 21.491 1.00 95.38 145 ILE D CA 1
ATOM 4345 C C . ILE D 1 145 ? 23.244 -6.603 22.177 1.00 97.12 145 ILE D C 1
ATOM 4346 O O . ILE D 1 145 ? 23.855 -7.705 22.205 1.00 81.26 145 ILE D O 1
ATOM 4351 N N . ASP D 1 146 ? 23.653 -5.467 22.765 1.00 105.82 146 ASP D N 1
ATOM 4352 C CA . ASP D 1 146 ? 25.069 -5.154 23.106 1.00 110.41 146 ASP D CA 1
ATOM 4353 C C . ASP D 1 146 ? 25.827 -5.270 21.787 1.00 109.81 146 ASP D C 1
ATOM 4354 O O . ASP D 1 146 ? 25.523 -4.457 20.888 1.00 118.29 146 ASP D O 1
ATOM 4359 N N . ASP D 1 147 ? 26.681 -6.284 21.619 1.00 103.34 147 ASP D N 1
ATOM 4360 C CA . ASP D 1 147 ? 27.173 -6.617 20.260 1.00 98.99 147 ASP D CA 1
ATOM 4361 C C . ASP D 1 147 ? 27.084 -8.126 20.010 1.00 90.22 147 ASP D C 1
ATOM 4362 O O . ASP D 1 147 ? 27.814 -8.600 19.146 1.00 77.04 147 ASP D O 1
ATOM 4367 N N . ILE D 1 148 ? 26.189 -8.838 20.697 1.00 88.20 148 ILE D N 1
ATOM 4368 C CA . ILE D 1 148 ? 25.973 -10.299 20.492 1.00 89.22 148 ILE D CA 1
ATOM 4369 C C . ILE D 1 148 ? 24.634 -10.484 19.765 1.00 88.28 148 ILE D C 1
ATOM 4370 O O . ILE D 1 148 ? 23.670 -9.746 20.062 1.00 95.42 148 ILE D O 1
ATOM 4375 N N . LEU D 1 149 ? 24.598 -11.422 18.817 1.00 81.82 149 LEU D N 1
ATOM 4376 C CA . LEU D 1 149 ? 23.406 -11.771 18.007 1.00 76.32 149 LEU D CA 1
ATOM 4377 C C . LEU D 1 149 ? 22.461 -12.646 18.829 1.00 75.83 149 LEU D C 1
ATOM 4378 O O . LEU D 1 149 ? 22.891 -13.749 19.231 1.00 78.42 149 LEU D O 1
ATOM 4383 N N . GLU D 1 150 ? 21.207 -12.200 18.988 1.00 73.34 150 GLU D N 1
ATOM 4384 C CA . GLU D 1 150 ? 20.144 -12.918 19.735 1.00 69.03 150 GLU D CA 1
ATOM 4385 C C . GLU D 1 150 ? 19.121 -13.456 18.740 1.00 65.79 150 GLU D C 1
ATOM 4386 O O . GLU D 1 150 ? 18.774 -12.766 17.727 1.00 60.66 150 GLU D O 1
ATOM 4392 N N . VAL D 1 151 ? 18.627 -14.644 19.052 1.00 62.16 151 VAL D N 1
ATOM 4393 C CA . VAL D 1 151 ? 17.729 -15.408 18.159 1.00 57.76 151 VAL D CA 1
ATOM 4394 C C . VAL D 1 151 ? 16.535 -15.922 18.964 1.00 59.53 151 VAL D C 1
ATOM 4395 O O . VAL D 1 151 ? 16.678 -16.308 20.124 1.00 64.25 151 VAL D O 1
ATOM 4399 N N . PRO D 1 152 ? 15.298 -15.856 18.426 1.00 59.20 152 PRO D N 1
ATOM 4400 C CA . PRO D 1 152 ? 14.106 -16.250 19.175 1.00 58.72 152 PRO D CA 1
ATOM 4401 C C . PRO D 1 152 ? 14.106 -17.607 19.905 1.00 55.32 152 PRO D C 1
ATOM 4402 O O . PRO D 1 152 ? 13.486 -17.648 20.906 1.00 56.05 152 PRO D O 1
ATOM 4406 N N . SER D 1 153 ? 14.745 -18.667 19.421 1.00 52.98 153 SER D N 1
ATOM 4407 C CA . SER D 1 153 ? 14.646 -20.010 20.047 1.00 55.54 153 SER D CA 1
ATOM 4408 C C . SER D 1 153 ? 15.490 -20.050 21.318 1.00 63.40 153 SER D C 1
ATOM 4409 O O . SER D 1 153 ? 15.359 -21.041 22.056 1.00 71.97 153 SER D O 1
ATOM 4412 N N . GLU D 1 154 ? 16.290 -19.008 21.566 1.00 68.24 154 GLU D N 1
ATOM 4413 C CA . GLU D 1 154 ? 17.190 -18.881 22.741 1.00 74.17 154 GLU D CA 1
ATOM 4414 C C . GLU D 1 154 ? 16.695 -17.800 23.709 1.00 77.64 154 GLU D C 1
ATOM 4415 O O . GLU D 1 154 ? 17.184 -17.707 24.836 1.00 82.19 154 GLU D O 1
ATOM 4432 N N . ILE D 1 156 ? 13.232 -17.462 24.409 1.00 64.60 156 ILE D N 1
ATOM 4433 C CA . ILE D 1 156 ? 11.891 -17.825 24.840 1.00 63.80 156 ILE D CA 1
ATOM 4434 C C . ILE D 1 156 ? 11.892 -19.297 25.240 1.00 63.38 156 ILE D C 1
ATOM 4435 O O . ILE D 1 156 ? 12.223 -20.159 24.378 1.00 61.02 156 ILE D O 1
ATOM 4440 N N . SER D 1 157 ? 11.490 -19.558 26.479 1.00 65.93 157 SER D N 1
ATOM 4441 C CA . SER D 1 157 ? 11.465 -20.916 27.088 1.00 71.60 157 SER D CA 1
ATOM 4442 C C . SER D 1 157 ? 10.068 -21.489 26.906 1.00 71.42 157 SER D C 1
ATOM 4443 O O . SER D 1 157 ? 9.144 -20.728 26.615 1.00 69.59 157 SER D O 1
ATOM 4457 N N . GLU D 1 159 ? 8.363 -22.857 29.297 1.00 87.96 159 GLU D N 1
ATOM 4458 C CA . GLU D 1 159 ? 7.629 -22.426 30.473 1.00 95.01 159 GLU D CA 1
ATOM 4459 C C . GLU D 1 159 ? 6.998 -21.046 30.185 1.00 91.09 159 GLU D C 1
ATOM 4460 O O . GLU D 1 159 ? 5.799 -20.834 30.505 1.00 93.40 159 GLU D O 1
ATOM 4466 N N . GLN D 1 160 ? 7.758 -20.128 29.590 1.00 84.52 160 GLN D N 1
ATOM 4467 C CA . GLN D 1 160 ? 7.310 -18.727 29.359 1.00 81.57 160 GLN D CA 1
ATOM 4468 C C . GLN D 1 160 ? 6.238 -18.708 28.254 1.00 78.58 160 GLN D C 1
ATOM 4469 O O . GLN D 1 160 ? 5.318 -17.868 28.284 1.00 77.25 160 GLN D O 1
ATOM 4475 N N . SER D 1 161 ? 6.386 -19.582 27.267 1.00 73.94 161 SER D N 1
ATOM 4476 C CA . SER D 1 161 ? 5.405 -19.783 26.181 1.00 66.79 161 SER D CA 1
ATOM 4477 C C . SER D 1 161 ? 4.097 -20.299 26.801 1.00 66.87 161 SER D C 1
ATOM 4478 O O . SER D 1 161 ? 3.038 -19.727 26.512 1.00 67.73 161 SER D O 1
ATOM 4481 N N . ARG D 1 162 ? 4.149 -21.356 27.612 1.00 69.12 162 ARG D N 1
ATOM 4482 C CA . ARG D 1 162 ? 2.938 -21.980 28.223 1.00 67.94 162 ARG D CA 1
ATOM 4483 C C . ARG D 1 162 ? 2.145 -20.884 28.934 1.00 64.08 162 ARG D C 1
ATOM 4484 O O . ARG D 1 162 ? 0.922 -20.787 28.694 1.00 62.78 162 ARG D O 1
ATOM 4492 N N . ALA D 1 163 ? 2.847 -20.057 29.707 1.00 63.38 163 ALA D N 1
ATOM 4493 C CA . ALA D 1 163 ? 2.252 -19.075 30.642 1.00 68.07 163 ALA D CA 1
ATOM 4494 C C . ALA D 1 163 ? 1.508 -18.001 29.839 1.00 65.98 163 ALA D C 1
ATOM 4495 O O . ALA D 1 163 ? 0.319 -17.796 30.116 1.00 71.49 163 ALA D O 1
ATOM 4497 N N . LEU D 1 164 ? 2.152 -17.367 28.857 1.00 64.05 164 LEU D N 1
ATOM 4498 C CA . LEU D 1 164 ? 1.516 -16.287 28.056 1.00 60.13 164 LEU D CA 1
ATOM 4499 C C . LEU D 1 164 ? 0.290 -16.842 27.288 1.00 59.20 164 LEU D C 1
ATOM 4500 O O . LEU D 1 164 ? -0.682 -16.071 27.166 1.00 58.36 164 LEU D O 1
ATOM 4505 N N . LEU D 1 165 ? 0.278 -18.116 26.833 1.00 56.66 165 LEU D N 1
ATOM 4506 C CA . LEU D 1 165 ? -0.871 -18.742 26.101 1.00 54.15 165 LEU D CA 1
ATOM 4507 C C . LEU D 1 165 ? -2.028 -18.960 27.075 1.00 56.12 165 LEU D C 1
ATOM 4508 O O . LEU D 1 165 ? -3.159 -18.499 26.837 1.00 51.05 165 LEU D O 1
ATOM 4513 N N . LEU D 1 166 ? -1.749 -19.619 28.185 1.00 62.64 166 LEU D N 1
ATOM 4514 C CA . LEU D 1 166 ? -2.725 -19.706 29.303 1.00 62.69 166 LEU D CA 1
ATOM 4515 C C . LEU D 1 166 ? -3.227 -18.313 29.673 1.00 57.55 166 LEU D C 1
ATOM 4516 O O . LEU D 1 166 ? -4.454 -18.141 29.694 1.00 56.44 166 LEU D O 1
ATOM 4521 N N . TYR D 1 167 ? -2.350 -17.341 29.886 1.00 55.42 167 TYR D N 1
ATOM 4522 C CA . TYR D 1 167 ? -2.785 -15.945 30.162 1.00 60.90 167 TYR D CA 1
ATOM 4523 C C . TYR D 1 167 ? -3.674 -15.424 29.019 1.00 60.00 167 TYR D C 1
ATOM 4524 O O . TYR D 1 167 ? -4.833 -15.057 29.275 1.00 65.74 167 TYR D O 1
ATOM 4533 N N . ALA D 1 168 ? -3.152 -15.385 27.795 1.00 58.51 168 ALA D N 1
ATOM 4534 C CA . ALA D 1 168 ? -3.878 -14.913 26.599 1.00 55.87 168 ALA D CA 1
ATOM 4535 C C . ALA D 1 168 ? -5.294 -15.509 26.618 1.00 54.90 168 ALA D C 1
ATOM 4536 O O . ALA D 1 168 ? -6.299 -14.714 26.511 1.00 50.07 168 ALA D O 1
ATOM 4538 N N . ILE D 1 169 ? -5.383 -16.841 26.742 1.00 52.62 169 ILE D N 1
ATOM 4539 C CA . ILE D 1 169 ? -6.685 -17.548 26.656 1.00 55.61 169 ILE D CA 1
ATOM 4540 C C . ILE D 1 169 ? -7.599 -16.871 27.666 1.00 60.75 169 ILE D C 1
ATOM 4541 O O . ILE D 1 169 ? -8.702 -16.418 27.264 1.00 60.71 169 ILE D O 1
ATOM 4546 N N . GLU D 1 170 ? -7.130 -16.818 28.917 1.00 65.41 170 GLU D N 1
ATOM 4547 C CA . GLU D 1 170 ? -7.879 -16.301 30.093 1.00 71.38 170 GLU D CA 1
ATOM 4548 C C . GLU D 1 170 ? -8.189 -14.825 29.862 1.00 70.96 170 GLU D C 1
ATOM 4549 O O . GLU D 1 170 ? -9.263 -14.380 30.272 1.00 74.54 170 GLU D O 1
ATOM 4555 N N . CYS D 1 171 ? -7.245 -14.097 29.287 1.00 68.10 171 CYS D N 1
ATOM 4556 C CA . CYS D 1 171 ? -7.393 -12.664 28.964 1.00 72.50 171 CYS D CA 1
ATOM 4557 C C . CYS D 1 171 ? -8.568 -12.480 27.995 1.00 73.13 171 CYS D C 1
ATOM 4558 O O . CYS D 1 171 ? -9.377 -11.524 28.235 1.00 68.39 171 CYS D O 1
ATOM 4561 N N . PHE D 1 172 ? -8.651 -13.364 26.979 1.00 70.79 172 PHE D N 1
ATOM 4562 C CA . PHE D 1 172 ? -9.762 -13.487 25.991 1.00 71.49 172 PHE D CA 1
ATOM 4563 C C . PHE D 1 172 ? -11.085 -13.821 26.700 1.00 75.19 172 PHE D C 1
ATOM 4564 O O . PHE D 1 172 ? -12.089 -13.131 26.415 1.00 73.41 172 PHE D O 1
ATOM 4572 N N . ASP D 1 173 ? -11.089 -14.852 27.555 1.00 77.52 173 ASP D N 1
ATOM 4573 C CA . ASP D 1 173 ? -12.294 -15.421 28.230 1.00 80.57 173 ASP D CA 1
ATOM 4574 C C . ASP D 1 173 ? -12.876 -14.384 29.194 1.00 78.00 173 ASP D C 1
ATOM 4575 O O . ASP D 1 173 ? -14.035 -14.032 29.059 1.00 73.94 173 ASP D O 1
ATOM 4580 N N . ASP D 1 174 ? -12.037 -13.880 30.088 1.00 84.44 174 ASP D N 1
ATOM 4581 C CA . ASP D 1 174 ? -12.387 -12.954 31.194 1.00 90.43 174 ASP D CA 1
ATOM 4582 C C . ASP D 1 174 ? -12.948 -11.656 30.605 1.00 87.50 174 ASP D C 1
ATOM 4583 O O . ASP D 1 174 ? -13.607 -10.923 31.355 1.00 105.11 174 ASP D O 1
ATOM 4588 N N . SER D 1 175 ? -12.732 -11.391 29.319 1.00 76.49 175 SER D N 1
ATOM 4589 C CA . SER D 1 175 ? -12.864 -10.029 28.733 1.00 74.47 175 SER D CA 1
ATOM 4590 C C . SER D 1 175 ? -13.970 -9.964 27.678 1.00 71.17 175 SER D C 1
ATOM 4591 O O . SER D 1 175 ? -14.504 -8.865 27.492 1.00 65.64 175 SER D O 1
ATOM 4594 N N . LEU D 1 176 ? -14.243 -11.073 26.978 1.00 73.95 176 LEU D N 1
ATOM 4595 C CA . LEU D 1 176 ? -15.088 -11.110 25.748 1.00 77.32 176 LEU D CA 1
ATOM 4596 C C . LEU D 1 176 ? -16.132 -12.245 25.821 1.00 77.90 176 LEU D C 1
ATOM 4597 O O . LEU D 1 176 ? -17.195 -12.078 25.168 1.00 76.69 176 LEU D O 1
ATOM 4602 N N . VAL D 1 177 ? -15.856 -13.358 26.529 1.00 77.38 177 VAL D N 1
ATOM 4603 C CA . VAL D 1 177 ? -16.814 -14.505 26.631 1.00 77.35 177 VAL D CA 1
ATOM 4604 C C . VAL D 1 177 ? -17.912 -14.148 27.618 1.00 77.54 177 VAL D C 1
ATOM 4605 O O . VAL D 1 177 ? -17.584 -13.752 28.767 1.00 76.71 177 VAL D O 1
ATOM 4609 N N . GLY D 1 178 ? -19.155 -14.318 27.162 1.00 80.10 178 GLY D N 1
ATOM 4610 C CA . GLY D 1 178 ? -20.396 -14.169 27.939 1.00 81.96 178 GLY D CA 1
ATOM 4611 C C . GLY D 1 178 ? -21.301 -13.067 27.424 1.00 86.21 178 GLY D C 1
ATOM 4612 O O . GLY D 1 178 ? -22.439 -12.985 27.940 1.00 98.02 178 GLY D O 1
ATOM 4613 N N . TYR D 1 179 ? -20.840 -12.238 26.478 1.00 90.18 179 TYR D N 1
ATOM 4614 C CA . TYR D 1 179 ? -21.581 -11.048 25.968 1.00 94.86 179 TYR D CA 1
ATOM 4615 C C . TYR D 1 179 ? -22.377 -11.446 24.721 1.00 89.80 179 TYR D C 1
ATOM 4616 O O . TYR D 1 179 ? -23.050 -10.570 24.193 1.00 90.31 179 TYR D O 1
ATOM 4625 N N . THR D 1 180 ? -22.279 -12.695 24.247 1.00 87.11 180 THR D N 1
ATOM 4626 C CA . THR D 1 180 ? -23.093 -13.241 23.118 1.00 81.22 180 THR D CA 1
ATOM 4627 C C . THR D 1 180 ? -23.274 -14.749 23.294 1.00 80.57 180 THR D C 1
ATOM 4628 O O . THR D 1 180 ? -22.466 -15.361 24.028 1.00 75.32 180 THR D O 1
ATOM 4632 N N . HIS D 1 181 ? -24.284 -15.326 22.636 1.00 81.07 181 HIS D N 1
ATOM 4633 C CA . HIS D 1 181 ? -24.544 -16.786 22.685 1.00 83.05 181 HIS D CA 1
ATOM 4634 C C . HIS D 1 181 ? -23.357 -17.493 22.038 1.00 79.54 181 HIS D C 1
ATOM 4635 O O . HIS D 1 181 ? -22.948 -18.556 22.534 1.00 73.47 181 HIS D O 1
ATOM 4642 N N . HIS D 1 182 ? -22.797 -16.878 21.001 1.00 78.42 182 HIS D N 1
ATOM 4643 C CA . HIS D 1 182 ? -21.724 -17.477 20.172 1.00 78.31 182 HIS D CA 1
ATOM 4644 C C . HIS D 1 182 ? -20.480 -17.743 21.025 1.00 76.35 182 HIS D C 1
ATOM 4645 O O . HIS D 1 182 ? -19.837 -18.823 20.832 1.00 70.28 182 HIS D O 1
ATOM 4652 N N . SER D 1 183 ? -20.169 -16.804 21.929 1.00 77.78 183 SER D N 1
ATOM 4653 C CA . SER D 1 183 ? -18.962 -16.797 22.803 1.00 80.18 183 SER D CA 1
ATOM 4654 C C . SER D 1 183 ? -18.841 -18.082 23.639 1.00 78.96 183 SER D C 1
ATOM 4655 O O . SER D 1 183 ? -17.684 -18.504 23.910 1.00 80.45 183 SER D O 1
ATOM 4658 N N . PHE D 1 184 ? -19.975 -18.683 23.995 1.00 78.51 184 PHE D N 1
ATOM 4659 C CA . PHE D 1 184 ? -20.074 -19.911 24.818 1.00 86.15 184 PHE D CA 1
ATOM 4660 C C . PHE D 1 184 ? -19.721 -21.161 24.000 1.00 84.31 184 PHE D C 1
ATOM 4661 O O . PHE D 1 184 ? -19.143 -22.055 24.618 1.00 89.73 184 PHE D O 1
ATOM 4669 N N . GLU D 1 185 ? -20.020 -21.291 22.702 1.00 84.41 185 GLU D N 1
ATOM 4670 C CA . GLU D 1 185 ? -19.511 -22.518 22.017 1.00 90.50 185 GLU D CA 1
ATOM 4671 C C . GLU D 1 185 ? -18.003 -22.373 21.757 1.00 86.13 185 GLU D C 1
ATOM 4672 O O . GLU D 1 185 ? -17.312 -23.421 21.696 1.00 83.36 185 GLU D O 1
ATOM 4678 N N . VAL D 1 186 ? -17.519 -21.129 21.612 1.00 79.32 186 VAL D N 1
ATOM 4679 C CA . VAL D 1 186 ? -16.086 -20.800 21.363 1.00 73.81 186 VAL D CA 1
ATOM 4680 C C . VAL D 1 186 ? -15.348 -21.087 22.673 1.00 69.34 186 VAL D C 1
ATOM 4681 O O . VAL D 1 186 ? -14.278 -21.746 22.610 1.00 61.48 186 VAL D O 1
ATOM 4685 N N . SER D 1 187 ? -15.921 -20.680 23.810 1.00 67.96 187 SER D N 1
ATOM 4686 C CA . SER D 1 187 ? -15.308 -20.895 25.150 1.00 71.47 187 SER D CA 1
ATOM 4687 C C . SER D 1 187 ? -15.289 -22.385 25.518 1.00 77.89 187 SER D C 1
ATOM 4688 O O . SER D 1 187 ? -14.419 -22.767 26.316 1.00 86.88 187 SER D O 1
ATOM 4691 N N . GLU D 1 188 ? -16.172 -23.202 24.952 1.00 83.97 188 GLU D N 1
ATOM 4692 C CA . GLU D 1 188 ? -16.238 -24.650 25.267 1.00 92.83 188 GLU D CA 1
ATOM 4693 C C . GLU D 1 188 ? -14.969 -25.315 24.725 1.00 89.33 188 GLU D C 1
ATOM 4694 O O . GLU D 1 188 ? -14.426 -26.168 25.436 1.00 94.67 188 GLU D O 1
ATOM 4700 N N . THR D 1 189 ? -14.497 -24.930 23.533 1.00 90.28 189 THR D N 1
ATOM 4701 C CA . THR D 1 189 ? -13.228 -25.461 22.931 1.00 92.51 189 THR D CA 1
ATOM 4702 C C . THR D 1 189 ? -12.012 -24.682 23.457 1.00 81.15 189 THR D C 1
ATOM 4703 O O . THR D 1 189 ? -11.019 -25.342 23.749 1.00 82.33 189 THR D O 1
ATOM 4707 N N . THR D 1 190 ? -12.112 -23.357 23.603 1.00 72.27 190 THR D N 1
ATOM 4708 C CA . THR D 1 190 ? -11.113 -22.489 24.285 1.00 70.44 190 THR D CA 1
ATOM 4709 C C . THR D 1 190 ? -10.761 -23.097 25.657 1.00 72.35 190 THR D C 1
ATOM 4710 O O . THR D 1 190 ? -9.536 -23.145 26.000 1.00 68.18 190 THR D O 1
ATOM 4714 N N . ASP D 1 191 ? -11.780 -23.515 26.429 1.00 75.08 191 ASP D N 1
ATOM 4715 C CA . ASP D 1 191 ? -11.632 -24.062 27.808 1.00 74.01 191 ASP D CA 1
ATOM 4716 C C . ASP D 1 191 ? -10.822 -25.369 27.702 1.00 73.99 191 ASP D C 1
ATOM 4717 O O . ASP D 1 191 ? -9.906 -25.542 28.519 1.00 70.43 191 ASP D O 1
ATOM 4722 N N . GLU D 1 192 ? -11.112 -26.209 26.691 1.00 74.03 192 GLU D N 1
ATOM 4723 C CA . GLU D 1 192 ? -10.470 -27.529 26.416 1.00 75.89 192 GLU D CA 1
ATOM 4724 C C . GLU D 1 192 ? -8.986 -27.349 26.082 1.00 78.81 192 GLU D C 1
ATOM 4725 O O . GLU D 1 192 ? -8.197 -28.231 26.448 1.00 78.82 192 GLU D O 1
ATOM 4731 N N . LEU D 1 193 ? -8.621 -26.254 25.403 1.00 76.26 193 LEU D N 1
ATOM 4732 C CA . LEU D 1 193 ? -7.199 -25.911 25.158 1.00 78.53 193 LEU D CA 1
ATOM 4733 C C . LEU D 1 193 ? -6.587 -25.515 26.495 1.00 79.32 193 LEU D C 1
ATOM 4734 O O . LEU D 1 193 ? -5.484 -25.991 26.780 1.00 84.83 193 LEU D O 1
ATOM 4739 N N . PHE D 1 194 ? -7.269 -24.675 27.273 1.00 81.66 194 PHE D N 1
ATOM 4740 C CA . PHE D 1 194 ? -6.748 -24.173 28.575 1.00 83.20 194 PHE D CA 1
ATOM 4741 C C . PHE D 1 194 ? -6.433 -25.360 29.483 1.00 90.79 194 PHE D C 1
ATOM 4742 O O . PHE D 1 194 ? -5.404 -25.284 30.180 1.00 92.64 194 PHE D O 1
ATOM 4750 N N . GLU D 1 195 ? -7.272 -26.406 29.467 1.00 101.24 195 GLU D N 1
ATOM 4751 C CA . GLU D 1 195 ? -7.181 -27.525 30.446 1.00 111.13 195 GLU D CA 1
ATOM 4752 C C . GLU D 1 195 ? -6.099 -28.495 29.966 1.00 110.44 195 GLU D C 1
ATOM 4753 O O . GLU D 1 195 ? -5.337 -29.006 30.783 1.00 120.63 195 GLU D O 1
ATOM 4770 N N . LEU D 1 197 ? -3.354 -27.617 28.670 1.00 102.54 197 LEU D N 1
ATOM 4771 C CA . LEU D 1 197 ? -2.098 -26.954 29.011 1.00 99.96 197 LEU D CA 1
ATOM 4772 C C . LEU D 1 197 ? -1.799 -27.037 30.528 1.00 102.24 197 LEU D C 1
ATOM 4773 O O . LEU D 1 197 ? -0.956 -26.228 30.978 1.00 97.20 197 LEU D O 1
ATOM 4778 N N . ALA D 1 198 ? -2.416 -27.963 31.293 1.00 111.48 198 ALA D N 1
ATOM 4779 C CA . ALA D 1 198 ? -2.224 -28.128 32.763 1.00 112.03 198 ALA D CA 1
ATOM 4780 C C . ALA D 1 198 ? -2.638 -29.530 33.235 1.00 107.76 198 ALA D C 1
ATOM 4781 O O . ALA D 1 198 ? -2.245 -30.535 32.647 1.00 106.78 198 ALA D O 1
#

Solvent-accessible surface area: 29226 Å² total

Foldseek 3Di:
DAADDDVVRLLVLLVVLLVLLCLLVCVVVPLLLVSLLSLLVLCVSLVSSLVRHVVPQFFDDDCVDLLCLQLNPVLSVVVVVCSVVVVSVVSSCQSC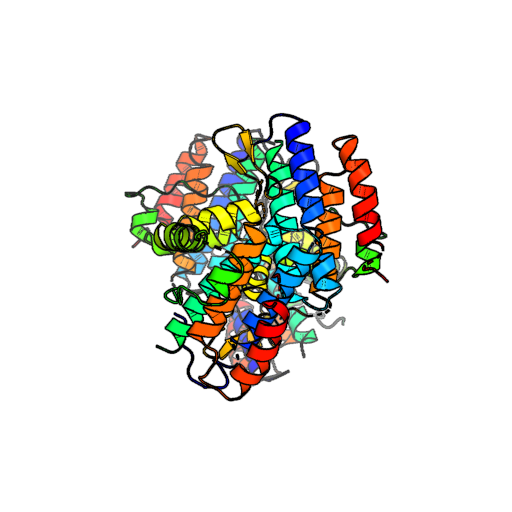DWDQDPHRIRHNVVNDSNSLSSSLRSLSSSCRRRQPPDPVSVVSNVVSVVSNVSRD/DAADDDVVSLLLLVVLLVLLVVLLVCVVVVLLLVSLLSLLVLLVSLVSSLVNHVQDDDPVVDPLVVLDVCVVVVVCCVVVVVSVVSSCLSCDWDQPVHRIGHNSVNDVNSLNSSLSSLCSNCRRRQPSDPSSVVSNVVSVVSNVSD/DADQPVVRLVVLLVVLLVLLVVLLVCVVVVLLLVSLLSLLVLCVSLVVSLVNNPVVVLFADDDCVDLLCLQLHDVLSVVVVVCVVVVVSVVSSCLSCDWDQDPNRIHHNSVNDSNSLSSSLRSLRSNCRRRQPPDPSSVVSNVVSVVSNVSSD/DDPVVLLVLLVVLLVLLCLLVCVVVPLLLVSLLSLLVLLVSLVVSLVVVPPLPDDPDLLCVQLHDVLVVVVVVCVVVVCSVVSNCLSCDWDQDPNRIHHNSVNDSNSLNSSLVSLCSNCSRRAPPDPSSVVSVVVSVVSNVSD

Secondary structure (DSSP, 8-state):
-----SHHHHHHHHHHHHHH--HHHHHHTT-HHHHHHHHHHHHHHHHHHHHHT----PPPP-TT-HHHHHH-HHHHHHHHHHHHHTHHHHHHHHTTS-EEETTEEE-TT----HHHHHHHHHHHHHHHHHTTSSHHHHHHHHHHHHHH----/-----SHHHH--HHHHHHHHHHHHHHHHTT-HHHHHHHHHHHHHHHHHHHHHH------SSSHHHHH--HHHHHHHHHHHT-HHHHHHTTT--EEETTEEE-TT----HHHHHHHHHHHHHHHHHTTSSHHHHHHHHHHHHHH---/----SHHHHHHHHHHHHHHHHHHHHHHHTT-HHHHHHHHHHHHHHHHHHHHHTT---------TT-HHHHHHHHHHHHHHHHHHHHSHHHHHHHHTT--EEETTEEE-TT----HHHHHHHHHHHHHHHHHTTSSHHHHHHHHHHHHHH----/--HHHHHHHHHHHHHH--HHHHHHTT-HHHHHHHHHHHHHHHHHHHH-----S-SSSHHHHHH-HHHHHHHHHHHHHT-HHHHHHHTTS-EEETTEEE-TT----HHHHHHHHHHHHHHHHHTTSSSHHHHHHHHHHHHH---